Protein AF-0000000068583704 (afdb_homodimer)

Nearest PDB structures (foldseek):
  7wkw-assembly1_B  TM=8.167E-01  e=9.355E-34  Arabidopsis thaliana
  7y9u-assembly1_A  TM=8.186E-01  e=2.373E-31  Arabidopsis thaliana
  7y9t-assembly1_B  TM=8.232E-01  e=1.585E-30  Arabidopsis thaliana
  7qpa-assembly1_A  TM=9.418E-01  e=9.804E-25  Arabidopsis thaliana
  3zuy-assembly1_A  TM=5.782E-01  e=3.935E-02  Neisseria meningitidis

Sequence (718 aa):
MISWKDLYSVLTAVVPLYVAMILAYGSVRWWKIFSPDQCSGINRFVAIFAVPLLSFHFISSNNPYEMNFRFIAADTLQKVMMLFALAIWTNFTANGSLEWMITIFSLSTLPNTLVMGIPLLIAMYGDYSGQLMVQVVVLQCIIWYTLLLFLFEYRGAKLLIMEQFPETAASIVSFKVDSDVVSLDGRDFLETDAESVMTRLILIMVWRKLIRNPNTYSSLIGVIWSLVAFRWHVHMPKIIEKSISILSDAGLGMAMFSLGLFMALQPKIIACGNSVATFAMAVRFLTGPAVMAAASIAVGLRGTLLRVAIVQAALPQGIVPFVFAKEYNVHPAILSTAVIFGMLIALPITLVYYILLGLMISWKDLYSVLTAVVPLYVAMILAYGSVRWWKIFSPDQCSGINRFVAIFAVPLLSFHFISSNNPYEMNFRFIAADTLQKVMMLFALAIWTNFTANGSLEWMITIFSLSTLPNTLVMGIPLLIAMYGDYSGQLMVQVVVLQCIIWYTLLLFLFEYRGAKLLIMEQFPETAASIVSFKVDSDVVSLDGRDFLETDAESVMTRLILIMVWRKLIRNPNTYSSLIG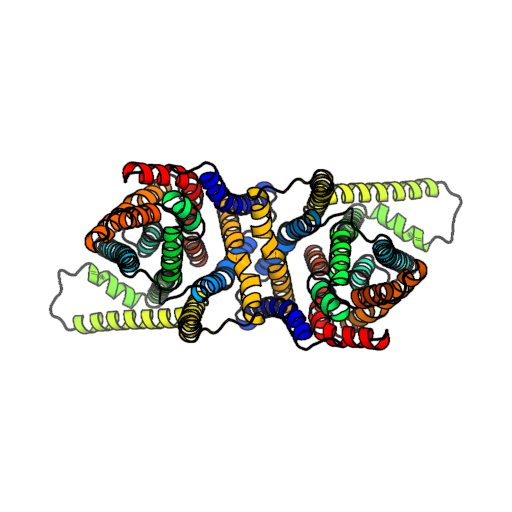VIWSLVAFRWHVHMPKIIEKSISILSDAGLGMAMFSLGLFMALQPKIIACGNSVATFAMAVRFLTGPAVMAAASIAVGLRGTLLRVAIVQAALPQGIVPFVFAKEYNVHPAILSTAVIFGMLIALPITLVYYILLGL

Organism: Arachis hypogaea (NCBI:txid3818)

Secondary structure (DSSP, 8-state):
---HHHHHHHHHHHHHHHHHHHHHHHHHHTS----HHHHHHHHHHIIIIIHHHHHHHHHHTS-GGG--HHHHHHHHHHHHHHHHHHHHHHHHSTT--HHHHHHHHHHHH-B-IIIIIHHHHHHHH-HHHHHHHHHHHHHIIIIIHHHHHHHHHHHHHHHHHHHH-HHHHHHHHHHHHTTS---SSTHHHHHHHHHHHHHHHHHHHHHHHHHT-HHHHHHHHHHHHHHHHHHHTPPPPHHHHHHHHHHHTTHHHHHHHHHHHHHHHSSSSSTT-HHHHHHHHHIIIIIHHHHHHHHHHHHT--HHHHHHHHHHHTSPBPHHHHHHHHHHTSSHHHHHHHHHHHHHHHHHHHHHHHHHT--/---HHHHHHHHHHHHHHHHHHHHHHHHHHTS----HHHHHHHHHHIIIIIHHHHHHHHHHTS-GGG--HHHHHHHHHHHHHHHHHHHHHHHHSTT--HHHHHHHHHHHH-B-IIIIIHHHHHHHH-HHHHHHHHHHHHHIIIIIHHHHHHHHHHHHHHHHHHHH-HHHHHHHHHHHHTTS----STHHHHHHHHHHHHHHHHHHHHHHHHHT-HHHHHHHHHHHHHHHHHHHTPPPPHHHHHHHHHHHTTHHHHHHHHHHHHHHHSSSSSTT-HHHHHHHHHIIIIIHHHHHHHHHHHHT--HHHHHHHHHHHTSPBPHHHHHHHHHHTSSHHHHHHHHHHHHHHHHHHHHHHHHHT--

pLDDT: mean 87.22, std 14.22, range [32.28, 97.12]

Structure (mmCIF, N/CA/C/O backbone):
data_AF-0000000068583704-model_v1
#
loop_
_entity.id
_entity.type
_entity.pdbx_description
1 polymer 'Auxin efflux carrier component'
#
loop_
_atom_site.group_PDB
_atom_site.id
_atom_site.type_symbol
_atom_site.label_atom_id
_atom_site.label_alt_id
_atom_site.label_comp_id
_atom_site.label_asym_id
_atom_site.label_entity_id
_atom_site.label_seq_id
_atom_site.pdbx_PDB_ins_code
_atom_site.Cartn_x
_atom_site.Cartn_y
_atom_site.Cartn_z
_atom_site.occupancy
_atom_site.B_iso_or_equiv
_atom_site.auth_seq_id
_atom_site.auth_comp_id
_atom_site.auth_asym_id
_atom_site.auth_atom_id
_atom_site.pdbx_PDB_model_num
ATOM 1 N N . MET A 1 1 ? 17.922 30.766 -8.867 1 65.19 1 MET A N 1
ATOM 2 C CA . MET A 1 1 ? 16.953 30.5 -9.93 1 65.19 1 MET A CA 1
ATOM 3 C C . MET A 1 1 ? 16.641 29.016 -10.016 1 65.19 1 MET A C 1
ATOM 5 O O . MET A 1 1 ? 17.516 28.172 -9.828 1 65.19 1 MET A O 1
ATOM 9 N N . ILE A 1 2 ? 15.359 28.844 -9.984 1 79.25 2 ILE A N 1
ATOM 10 C CA . ILE A 1 2 ? 14.93 27.453 -10.109 1 79.25 2 ILE A CA 1
ATOM 11 C C . ILE A 1 2 ? 15.227 26.938 -11.516 1 79.25 2 ILE A C 1
ATOM 13 O O . ILE A 1 2 ? 14.766 27.516 -12.5 1 79.25 2 ILE A O 1
ATOM 17 N N . SER A 1 3 ? 16.141 25.984 -11.703 1 83.31 3 SER A N 1
ATOM 18 C CA . SER A 1 3 ? 16.516 25.406 -12.984 1 83.31 3 SER A CA 1
ATOM 19 C C . SER A 1 3 ? 15.461 24.422 -13.492 1 83.31 3 SER A C 1
ATOM 21 O O . SER A 1 3 ? 14.57 24.031 -12.75 1 83.31 3 SER A O 1
ATOM 23 N N . TRP A 1 4 ? 15.484 24.141 -14.75 1 86.44 4 TRP A N 1
ATOM 24 C CA . TRP A 1 4 ? 14.594 23.156 -15.352 1 86.44 4 TRP A CA 1
ATOM 25 C C . TRP A 1 4 ? 14.742 21.797 -14.68 1 86.44 4 TRP A C 1
ATOM 27 O O . TRP A 1 4 ? 13.766 21.062 -14.523 1 86.44 4 TRP A O 1
ATOM 37 N N . LYS A 1 5 ? 15.906 21.516 -14.305 1 85.62 5 LYS A N 1
ATOM 38 C CA . LYS A 1 5 ? 16.172 20.25 -13.602 1 85.62 5 LYS A CA 1
ATOM 39 C C . LYS A 1 5 ? 15.477 20.234 -12.242 1 85.62 5 LYS A C 1
ATOM 41 O O . LYS A 1 5 ? 14.969 19.188 -11.82 1 85.62 5 LYS A O 1
ATOM 46 N N . ASP A 1 6 ? 15.438 21.438 -11.664 1 83.31 6 ASP A N 1
ATOM 47 C CA . ASP A 1 6 ? 14.773 21.547 -10.367 1 83.31 6 ASP A CA 1
ATOM 48 C C . ASP A 1 6 ? 13.266 21.375 -10.508 1 83.31 6 ASP A C 1
ATOM 50 O O . ASP A 1 6 ? 12.641 20.672 -9.719 1 83.31 6 ASP A O 1
ATOM 54 N N . LEU A 1 7 ? 12.805 21.984 -11.555 1 83.44 7 LEU A N 1
ATOM 55 C CA . LEU A 1 7 ? 11.375 21.844 -11.812 1 83.44 7 LEU A CA 1
ATOM 56 C C . LEU A 1 7 ? 11.008 20.406 -12.117 1 83.44 7 LEU A C 1
ATOM 58 O O . LEU A 1 7 ? 9.969 19.922 -11.656 1 83.44 7 LEU A O 1
ATOM 62 N N . TYR A 1 8 ? 11.828 19.75 -12.828 1 88.06 8 TYR A N 1
ATOM 63 C CA . TYR A 1 8 ? 11.602 18.344 -13.156 1 88.06 8 TYR A CA 1
ATOM 64 C C . TYR A 1 8 ? 11.625 17.484 -11.898 1 88.06 8 TYR A C 1
ATOM 66 O O . TYR A 1 8 ? 10.836 16.547 -11.766 1 88.06 8 TYR A O 1
ATOM 74 N N . SER A 1 9 ? 12.406 17.812 -10.953 1 85.62 9 SER A N 1
ATOM 75 C CA . SER A 1 9 ? 12.484 17.062 -9.695 1 85.62 9 SER A CA 1
ATOM 76 C C . SER A 1 9 ? 11.211 17.219 -8.883 1 85.62 9 SER A C 1
ATOM 78 O O . SER A 1 9 ? 10.734 16.266 -8.266 1 85.62 9 SER A O 1
ATOM 80 N N . VAL A 1 10 ? 10.719 18.422 -8.945 1 85.38 10 VAL A N 1
ATOM 81 C CA . VAL A 1 10 ? 9.477 18.688 -8.219 1 85.38 10 VAL A CA 1
ATOM 82 C C . VAL A 1 10 ? 8.32 17.938 -8.883 1 85.38 10 VAL A C 1
ATOM 84 O O . VAL A 1 10 ? 7.504 17.328 -8.203 1 85.38 10 VAL A O 1
ATOM 87 N N . LEU A 1 11 ? 8.32 17.938 -10.133 1 88.56 11 LEU A N 1
ATOM 88 C CA . LEU A 1 11 ? 7.27 17.25 -10.867 1 88.56 11 LEU A CA 1
ATOM 89 C C . LEU A 1 11 ? 7.363 15.742 -10.656 1 88.56 11 LEU A C 1
ATOM 91 O O . LEU A 1 11 ? 6.336 15.055 -10.57 1 88.56 11 LEU A O 1
ATOM 95 N N . THR A 1 12 ? 8.539 15.242 -10.539 1 90 12 THR A N 1
ATOM 96 C CA . THR A 1 12 ? 8.773 13.82 -10.32 1 90 12 THR A CA 1
ATOM 97 C C . THR A 1 12 ? 8.242 13.391 -8.953 1 90 12 THR A C 1
ATOM 99 O O . THR A 1 12 ? 7.859 12.234 -8.773 1 90 12 THR A O 1
ATOM 102 N N . ALA A 1 13 ? 8.156 14.336 -8.102 1 85.88 13 ALA A N 1
ATOM 103 C CA . ALA A 1 13 ? 7.656 14.031 -6.762 1 85.88 13 ALA A CA 1
ATOM 104 C C . ALA A 1 13 ? 6.137 14.148 -6.699 1 85.88 13 ALA A C 1
ATOM 106 O O . ALA A 1 13 ? 5.48 13.391 -5.984 1 85.88 13 ALA A O 1
ATOM 107 N N . VAL A 1 14 ? 5.555 15 -7.453 1 87.81 14 VAL A N 1
ATOM 108 C CA . VAL A 1 14 ? 4.145 15.352 -7.324 1 87.81 14 VAL A CA 1
ATOM 109 C C . VAL A 1 14 ? 3.309 14.5 -8.273 1 87.81 14 VAL A C 1
ATOM 111 O O . VAL A 1 14 ? 2.234 14.016 -7.902 1 87.81 14 VAL A O 1
ATOM 114 N N . VAL A 1 15 ? 3.777 14.219 -9.414 1 91.38 15 VAL A N 1
ATOM 115 C CA . VAL A 1 15 ? 3.002 13.578 -10.469 1 91.38 15 VAL A CA 1
ATOM 116 C C . VAL A 1 15 ? 2.602 12.172 -10.031 1 91.38 15 VAL A C 1
ATOM 118 O O . VAL A 1 15 ? 1.445 11.766 -10.188 1 91.38 15 VAL A O 1
ATOM 121 N N . PRO A 1 16 ? 3.49 11.414 -9.438 1 92.56 16 PRO A N 1
ATOM 122 C CA . PRO A 1 16 ? 3.104 10.07 -8.984 1 92.56 16 PRO A CA 1
ATOM 123 C C . PRO A 1 16 ? 1.918 10.094 -8.023 1 92.56 16 PRO A C 1
ATOM 125 O O . PRO A 1 16 ? 1.076 9.188 -8.062 1 92.56 16 PRO A O 1
ATOM 128 N N . LEU A 1 17 ? 1.861 11.062 -7.219 1 91.94 17 LEU A N 1
ATOM 129 C CA . LEU A 1 17 ? 0.754 11.188 -6.277 1 91.94 17 LEU A CA 1
ATOM 130 C C . LEU A 1 17 ? -0.562 11.422 -7.012 1 91.94 17 LEU A C 1
ATOM 132 O O . LEU A 1 17 ? -1.584 10.82 -6.664 1 91.94 17 LEU A O 1
ATOM 136 N N . TYR A 1 18 ? -0.5 12.164 -8.039 1 92.25 18 TYR A N 1
ATOM 137 C CA . TYR A 1 18 ? -1.692 12.445 -8.828 1 92.25 18 TYR A CA 1
ATOM 138 C C . TYR A 1 18 ? -2.109 11.227 -9.641 1 92.25 18 TYR A C 1
ATOM 140 O O . TYR A 1 18 ? -3.301 11 -9.867 1 92.25 18 TYR A O 1
ATOM 148 N N . VAL A 1 19 ? -1.123 10.516 -10.078 1 93.94 19 VAL A N 1
ATOM 149 C CA . VAL A 1 19 ? -1.433 9.312 -10.836 1 93.94 19 VAL A CA 1
ATOM 150 C C . VAL A 1 19 ? -2.219 8.336 -9.961 1 93.94 19 VAL A C 1
ATOM 152 O O . VAL A 1 19 ? -3.24 7.793 -10.391 1 93.94 19 VAL A O 1
ATOM 155 N N . ALA A 1 20 ? -1.743 8.164 -8.766 1 94.31 20 ALA A N 1
ATOM 156 C CA . ALA A 1 20 ? -2.443 7.285 -7.832 1 94.31 20 ALA A CA 1
ATOM 157 C C . ALA A 1 20 ? -3.861 7.781 -7.57 1 94.31 20 ALA A C 1
ATOM 159 O O . ALA A 1 20 ? -4.809 6.996 -7.555 1 94.31 20 ALA A O 1
ATOM 160 N N . MET A 1 21 ? -3.996 9.047 -7.434 1 94.44 21 MET A N 1
ATOM 161 C CA . MET A 1 21 ? -5.293 9.656 -7.152 1 94.44 21 MET A CA 1
ATOM 162 C C . MET A 1 21 ? -6.242 9.484 -8.336 1 94.44 21 MET A C 1
ATOM 164 O O . MET A 1 21 ? -7.402 9.109 -8.164 1 94.44 21 MET A O 1
ATOM 168 N N . ILE A 1 22 ? -5.758 9.727 -9.531 1 94.44 22 ILE A N 1
ATOM 169 C CA . ILE A 1 22 ? -6.578 9.672 -10.734 1 94.44 22 ILE A CA 1
ATOM 170 C C . ILE A 1 22 ? -7.004 8.227 -10.992 1 94.44 22 ILE A C 1
ATOM 172 O O . ILE A 1 22 ? -8.148 7.969 -11.383 1 94.44 22 ILE A O 1
ATOM 176 N N . LEU A 1 23 ? -6.125 7.328 -10.812 1 94.38 23 LEU A N 1
ATOM 177 C CA . LEU A 1 23 ? -6.469 5.918 -10.961 1 94.38 23 LEU A CA 1
ATOM 178 C C . LEU A 1 23 ? -7.582 5.527 -10 1 94.38 23 LEU A C 1
ATOM 180 O O . LEU A 1 23 ? -8.516 4.809 -10.375 1 94.38 23 LEU A O 1
ATOM 184 N N . ALA A 1 24 ? -7.457 5.992 -8.805 1 95.94 24 ALA A N 1
ATOM 185 C CA . ALA A 1 24 ? -8.484 5.707 -7.809 1 95.94 24 ALA A CA 1
ATOM 186 C C . ALA A 1 24 ? -9.812 6.348 -8.195 1 95.94 24 ALA A C 1
ATOM 188 O O . ALA A 1 24 ? -10.867 5.707 -8.117 1 95.94 24 ALA A O 1
ATOM 189 N N . TYR A 1 25 ? -9.727 7.602 -8.594 1 94.62 25 TYR A N 1
ATOM 190 C CA . TYR A 1 25 ? -10.93 8.312 -9.016 1 94.62 25 TYR A CA 1
ATOM 191 C C . TYR A 1 25 ? -11.617 7.602 -10.172 1 94.62 25 TYR A C 1
ATOM 193 O O . TYR A 1 25 ? -12.828 7.391 -10.148 1 94.62 25 TYR A O 1
ATOM 201 N N . GLY A 1 26 ? -10.875 7.18 -11.141 1 94.06 26 GLY A N 1
ATOM 202 C CA . GLY A 1 26 ? -11.414 6.469 -12.289 1 94.06 26 GLY A CA 1
ATOM 203 C C . GLY A 1 26 ? -11.969 5.098 -11.93 1 94.06 26 GLY A C 1
ATOM 204 O O . GLY A 1 26 ? -12.938 4.641 -12.531 1 94.06 26 GLY A O 1
ATOM 205 N N . SER A 1 27 ? -11.414 4.457 -10.992 1 93.69 27 SER A N 1
ATOM 206 C CA . SER A 1 27 ? -11.836 3.119 -10.594 1 93.69 27 SER A CA 1
ATOM 207 C C . SER A 1 27 ? -13.266 3.129 -10.047 1 93.69 27 SER A C 1
ATOM 209 O O . SER A 1 27 ? -13.977 2.129 -10.148 1 93.69 27 SER A O 1
ATOM 211 N N . VAL A 1 28 ? -13.609 4.207 -9.469 1 93.12 28 VAL A N 1
ATOM 212 C CA . VAL A 1 28 ? -14.953 4.301 -8.898 1 93.12 28 VAL A CA 1
ATOM 213 C C . VAL A 1 28 ? -15.891 4.953 -9.906 1 93.12 28 VAL A C 1
ATOM 215 O O . VAL A 1 28 ? -16.984 4.438 -10.172 1 93.12 28 VAL A O 1
ATOM 218 N N . ARG A 1 29 ? -15.492 6.008 -10.531 1 91.94 29 ARG A N 1
ATOM 219 C CA . ARG A 1 29 ? -16.375 6.816 -11.367 1 91.94 29 ARG A CA 1
ATOM 220 C C . ARG A 1 29 ? -16.578 6.176 -12.734 1 91.94 29 ARG A C 1
ATOM 222 O O . ARG A 1 29 ? -17.688 6.164 -13.258 1 91.94 29 ARG A O 1
ATOM 229 N N . TRP A 1 30 ? -15.594 5.652 -13.266 1 90.44 30 TRP A N 1
ATOM 230 C CA . TRP A 1 30 ? -15.664 5.18 -14.641 1 90.44 30 TRP A CA 1
ATOM 231 C C . TRP A 1 30 ? -15.797 3.66 -14.695 1 90.44 30 TRP A C 1
ATOM 233 O O . TRP A 1 30 ? -16.578 3.127 -15.492 1 90.44 30 TRP A O 1
ATOM 243 N N . TRP A 1 31 ? -15.125 2.916 -13.852 1 90.06 31 TRP A N 1
ATOM 244 C CA . TRP A 1 31 ? -15.078 1.464 -13.977 1 90.06 31 TRP A CA 1
ATOM 245 C C . TRP A 1 31 ? -15.906 0.789 -12.891 1 90.06 31 TRP A C 1
ATOM 247 O O . TRP A 1 31 ? -16.156 -0.416 -12.953 1 90.06 31 TRP A O 1
ATOM 257 N N . LYS A 1 32 ? -16.281 1.476 -11.859 1 90.38 32 LYS A N 1
ATOM 258 C CA . LYS A 1 32 ? -17.125 0.992 -10.781 1 90.38 32 LYS A CA 1
ATOM 259 C C . LYS A 1 32 ? -16.562 -0.274 -10.148 1 90.38 32 LYS A C 1
ATOM 261 O O . LYS A 1 32 ? -17.266 -1.262 -9.969 1 90.38 32 LYS A O 1
ATOM 266 N N . ILE A 1 33 ? -15.391 -0.215 -9.859 1 91 33 ILE A N 1
ATOM 267 C CA . ILE A 1 33 ? -14.648 -1.354 -9.336 1 91 33 ILE A CA 1
ATOM 268 C C . ILE A 1 33 ? -14.914 -1.496 -7.836 1 91 33 ILE A C 1
ATOM 270 O O . ILE A 1 33 ? -15.109 -2.607 -7.336 1 91 33 ILE A O 1
ATOM 274 N N . PHE A 1 34 ? -14.969 -0.32 -7.141 1 94.06 34 PHE A N 1
ATOM 275 C CA . PHE A 1 34 ? -15.07 -0.353 -5.684 1 94.06 34 PHE A CA 1
ATOM 276 C C . PHE A 1 34 ? -16.453 0.114 -5.23 1 94.06 34 PHE A C 1
ATOM 278 O O . PHE A 1 34 ? -17.016 1.053 -5.797 1 94.06 34 PHE A O 1
ATOM 285 N N . SER A 1 35 ? -16.953 -0.534 -4.203 1 93.44 35 SER A N 1
ATOM 286 C CA . SER A 1 35 ? -18.125 -0.052 -3.484 1 93.44 35 SER A CA 1
ATOM 287 C C . SER A 1 35 ? -17.75 0.96 -2.41 1 93.44 35 SER A C 1
ATOM 289 O O . SER A 1 35 ? -16.578 1.043 -2.018 1 93.44 35 SER A O 1
ATOM 291 N N . PRO A 1 36 ? -18.688 1.75 -1.973 1 92.5 36 PRO A N 1
ATOM 292 C CA . PRO A 1 36 ? -18.375 2.744 -0.938 1 92.5 36 PRO A CA 1
ATOM 293 C C . PRO A 1 36 ? -17.812 2.117 0.331 1 92.5 36 PRO A C 1
ATOM 295 O O . PRO A 1 36 ? -16.891 2.678 0.94 1 92.5 36 PRO A O 1
ATOM 298 N N . ASP A 1 37 ? -18.297 1.042 0.677 1 93.75 37 ASP A N 1
ATOM 299 C CA . ASP A 1 37 ? -17.781 0.373 1.869 1 93.75 37 ASP A CA 1
ATOM 300 C C . ASP A 1 37 ? -16.344 -0.1 1.658 1 93.75 37 ASP A C 1
ATOM 302 O O . ASP A 1 37 ? -15.523 -0.026 2.572 1 93.75 37 ASP A O 1
ATOM 306 N N . GLN A 1 38 ? -16.109 -0.545 0.524 1 93.81 38 GLN A N 1
ATOM 307 C CA . GLN A 1 38 ? -14.758 -0.98 0.196 1 93.81 38 GLN A CA 1
ATOM 308 C C . GLN A 1 38 ? -13.789 0.196 0.201 1 93.81 38 GLN A C 1
ATOM 310 O O . GLN A 1 38 ? -12.633 0.053 0.611 1 93.81 38 GLN A O 1
ATOM 315 N N . CYS A 1 39 ? -14.266 1.353 -0.216 1 94.44 39 CYS A N 1
ATOM 316 C CA . CYS A 1 39 ? -13.445 2.562 -0.183 1 94.44 39 CYS A CA 1
ATOM 317 C C . CYS A 1 39 ? -13.102 2.945 1.25 1 94.44 39 CYS A C 1
ATOM 319 O O . CYS A 1 39 ? -11.977 3.359 1.529 1 94.44 39 CYS A O 1
ATOM 321 N N . SER A 1 40 ? -14 2.744 2.115 1 93.81 40 SER A N 1
ATOM 322 C CA . SER A 1 40 ? -13.781 3.057 3.523 1 93.81 40 SER A CA 1
ATOM 323 C C . SER A 1 40 ? -12.742 2.117 4.141 1 93.81 40 SER A C 1
ATOM 325 O O . SER A 1 40 ? -12.008 2.508 5.043 1 93.81 40 SER A O 1
ATOM 327 N N . GLY A 1 41 ? -12.75 0.887 3.637 1 94.25 41 GLY A N 1
ATOM 328 C CA . GLY A 1 41 ? -11.75 -0.057 4.109 1 94.25 41 GLY A CA 1
ATOM 329 C C . GLY A 1 41 ? -10.336 0.354 3.768 1 94.25 41 GLY A C 1
ATOM 330 O O . GLY A 1 41 ? -9.43 0.215 4.59 1 94.25 41 GLY A O 1
ATOM 331 N N . ILE A 1 42 ? -10.203 0.868 2.627 1 95.12 42 ILE A N 1
ATOM 332 C CA . ILE A 1 42 ? -8.883 1.318 2.18 1 95.12 42 ILE A CA 1
ATOM 333 C C . ILE A 1 42 ? -8.43 2.504 3.025 1 95.12 42 ILE A C 1
ATOM 335 O O . ILE A 1 42 ? -7.281 2.557 3.463 1 95.12 42 ILE A O 1
ATOM 339 N N . ASN A 1 43 ? -9.32 3.398 3.301 1 94.69 43 ASN A N 1
ATOM 340 C CA . ASN A 1 43 ? -8.992 4.539 4.148 1 94.69 43 ASN A CA 1
ATOM 341 C C . ASN A 1 43 ? -8.617 4.098 5.562 1 94.69 43 ASN A C 1
ATOM 343 O O . ASN A 1 43 ? -7.703 4.652 6.168 1 94.69 43 ASN A O 1
ATOM 347 N N . ARG A 1 44 ? -9.336 3.203 6 1 94.69 44 ARG A N 1
ATOM 348 C CA . ARG A 1 44 ? -9.086 2.703 7.348 1 94.69 44 ARG A CA 1
ATOM 349 C C . ARG A 1 44 ? -7.707 2.053 7.441 1 94.69 44 ARG A C 1
ATOM 351 O O . ARG A 1 44 ? -6.996 2.227 8.438 1 94.69 44 ARG A O 1
ATOM 358 N N . PHE A 1 45 ? -7.363 1.319 6.48 1 95.62 45 PHE A N 1
ATOM 359 C CA . PHE A 1 45 ? -6.023 0.75 6.426 1 95.62 45 PHE A CA 1
ATOM 360 C C . PHE A 1 45 ? -4.965 1.846 6.492 1 95.62 45 PHE A C 1
ATOM 362 O O . PHE A 1 45 ? -3.98 1.721 7.223 1 95.62 45 PHE A O 1
ATOM 369 N N . VAL A 1 46 ? -5.172 2.893 5.75 1 95.69 46 VAL A N 1
ATOM 370 C CA . VAL A 1 46 ? -4.207 3.986 5.691 1 95.69 46 VAL A CA 1
ATOM 371 C C . VAL A 1 46 ? -4.117 4.668 7.055 1 95.69 46 VAL A C 1
ATOM 373 O O . VAL A 1 46 ? -3.023 4.891 7.578 1 95.69 46 VAL A O 1
ATOM 376 N N . ALA A 1 47 ? -5.203 4.902 7.66 1 93.62 47 ALA A N 1
ATOM 377 C CA . ALA A 1 47 ? -5.281 5.68 8.898 1 93.62 47 ALA A CA 1
ATOM 378 C C . ALA A 1 47 ? -4.699 4.902 10.07 1 93.62 47 ALA A C 1
ATOM 380 O O . ALA A 1 47 ? -4.02 5.473 10.93 1 93.62 47 ALA A O 1
ATOM 381 N N . ILE A 1 48 ? -4.906 3.609 10.062 1 93.56 48 ILE A N 1
ATOM 382 C CA . ILE A 1 48 ? -4.625 2.838 11.273 1 93.56 48 ILE A CA 1
ATOM 383 C C . ILE A 1 48 ? -3.277 2.133 11.125 1 93.56 48 ILE A C 1
ATOM 385 O O . ILE A 1 48 ? -2.584 1.897 12.117 1 93.56 48 ILE A O 1
ATOM 389 N N . PHE A 1 49 ? -2.854 1.854 9.883 1 94.56 49 PHE A N 1
ATOM 390 C CA . PHE A 1 49 ? -1.641 1.059 9.742 1 94.56 49 PHE A CA 1
ATOM 391 C C . PHE A 1 49 ? -0.575 1.829 8.969 1 94.56 49 PHE A C 1
ATOM 393 O O . PHE A 1 49 ? 0.538 2.021 9.469 1 94.56 49 PHE A O 1
ATOM 400 N N . ALA A 1 50 ? -0.914 2.344 7.859 1 94.06 50 ALA A N 1
ATOM 401 C CA . ALA A 1 50 ? 0.087 2.93 6.973 1 94.06 50 ALA A CA 1
ATOM 402 C C . ALA A 1 50 ? 0.642 4.23 7.551 1 94.06 50 ALA A C 1
ATOM 404 O O . ALA A 1 50 ? 1.858 4.43 7.586 1 94.06 50 ALA A O 1
ATOM 405 N N . VAL A 1 51 ? -0.228 5.082 8.039 1 92.56 51 VAL A N 1
ATOM 406 C CA . VAL A 1 51 ? 0.18 6.402 8.508 1 92.56 51 VAL A CA 1
ATOM 407 C C . VAL A 1 51 ? 1.052 6.266 9.75 1 92.56 51 VAL A C 1
ATOM 409 O O . VAL A 1 51 ? 2.137 6.844 9.82 1 92.56 51 VAL A O 1
ATOM 412 N N . PRO A 1 52 ? 0.671 5.488 10.703 1 94.56 52 PRO A N 1
ATOM 413 C CA . PRO A 1 52 ? 1.521 5.328 11.891 1 94.56 52 PRO A CA 1
ATOM 414 C C . PRO A 1 52 ? 2.891 4.742 11.555 1 94.56 52 PRO A C 1
ATOM 416 O O . PRO A 1 52 ? 3.902 5.168 12.117 1 94.56 52 PRO A O 1
ATOM 419 N N . LEU A 1 53 ? 2.912 3.793 10.695 1 94.75 53 LEU A N 1
ATOM 420 C CA . LEU A 1 53 ? 4.184 3.18 10.336 1 94.75 53 LEU A CA 1
ATOM 421 C C . LEU A 1 53 ? 5.051 4.152 9.539 1 94.75 53 LEU A C 1
ATOM 423 O O . LEU A 1 53 ? 6.277 4.16 9.68 1 94.75 53 LEU A O 1
ATOM 427 N N . LEU A 1 54 ? 4.402 4.891 8.758 1 90.94 54 LEU A N 1
ATOM 428 C CA . LEU A 1 54 ? 5.109 5.934 8.023 1 90.94 54 LEU A CA 1
ATOM 429 C C . LEU A 1 54 ? 5.707 6.961 8.977 1 90.94 54 LEU A C 1
ATOM 431 O O . LEU A 1 54 ? 6.867 7.348 8.836 1 90.94 54 LEU A O 1
ATOM 435 N N . SER A 1 55 ? 4.922 7.371 9.914 1 92.12 55 SER A N 1
ATOM 436 C CA . SER A 1 55 ? 5.398 8.312 10.914 1 92.12 55 SER A CA 1
ATOM 437 C C . SER A 1 55 ? 6.578 7.742 11.695 1 92.12 55 SER A C 1
ATOM 439 O O . SER A 1 55 ? 7.574 8.438 11.922 1 92.12 55 SER A O 1
ATOM 441 N N . PHE A 1 56 ? 6.465 6.527 12.062 1 94.31 56 PHE A N 1
ATOM 442 C CA . PHE A 1 56 ? 7.559 5.879 12.773 1 94.31 56 PHE A CA 1
ATOM 443 C C . PHE A 1 56 ? 8.828 5.875 11.93 1 94.31 56 PHE A C 1
ATOM 445 O O . PHE A 1 56 ? 9.914 6.172 12.43 1 94.31 56 PHE A O 1
ATOM 452 N N . HIS A 1 57 ? 8.625 5.543 10.711 1 91.19 57 HIS A N 1
ATOM 453 C CA . HIS A 1 57 ? 9.766 5.465 9.805 1 91.19 57 HIS A CA 1
ATOM 454 C C . HIS A 1 57 ? 10.477 6.809 9.695 1 91.19 57 HIS A C 1
ATOM 456 O O . HIS A 1 57 ? 11.703 6.875 9.781 1 91.19 57 HIS A O 1
ATOM 462 N N . PHE A 1 58 ? 9.812 7.875 9.625 1 86.88 58 PHE A N 1
ATOM 463 C CA . PHE A 1 58 ? 10.398 9.195 9.453 1 86.88 58 PHE A CA 1
ATOM 464 C C . PHE A 1 58 ? 11.023 9.68 10.758 1 86.88 58 PHE A C 1
ATOM 466 O O . PHE A 1 58 ? 12.117 10.25 10.758 1 86.88 58 PHE A O 1
ATOM 473 N N . ILE A 1 59 ? 10.375 9.398 11.82 1 90.94 59 ILE A N 1
ATOM 474 C CA . ILE A 1 59 ? 10.859 9.844 13.125 1 90.94 59 ILE A CA 1
ATOM 475 C C . ILE A 1 59 ? 12.133 9.078 13.477 1 90.94 59 ILE A C 1
ATOM 477 O O . ILE A 1 59 ? 13.117 9.664 13.922 1 90.94 59 ILE A O 1
ATOM 481 N N . SER A 1 60 ? 12.109 7.797 13.188 1 91.62 60 SER A N 1
ATOM 482 C CA . SER A 1 60 ? 13.219 6.938 13.586 1 91.62 60 SER A CA 1
ATOM 483 C C . SER A 1 60 ? 14.445 7.18 12.719 1 91.62 60 SER A C 1
ATOM 485 O O . SER A 1 60 ? 15.57 6.863 13.125 1 91.62 60 SER A O 1
ATOM 487 N N . SER A 1 61 ? 14.289 7.781 11.586 1 88 61 SER A N 1
ATOM 488 C CA . SER A 1 61 ? 15.398 7.961 10.656 1 88 61 SER A CA 1
ATOM 489 C C . SER A 1 61 ? 15.992 9.359 10.766 1 88 61 SER A C 1
ATOM 491 O O . SER A 1 61 ? 16.906 9.711 10.031 1 88 61 SER A O 1
ATOM 493 N N . ASN A 1 62 ? 15.484 10.172 11.625 1 88.06 62 ASN A N 1
ATOM 494 C CA . ASN A 1 62 ? 15.969 11.539 11.766 1 88.06 62 ASN A CA 1
ATOM 495 C C . ASN A 1 62 ? 16.688 11.75 13.094 1 88.06 62 ASN A C 1
ATOM 497 O O . ASN A 1 62 ? 16.266 11.227 14.125 1 88.06 62 ASN A O 1
ATOM 501 N N . ASN A 1 63 ? 17.766 12.523 13.062 1 89.75 63 ASN A N 1
ATOM 502 C CA . ASN A 1 63 ? 18.562 12.828 14.258 1 89.75 63 ASN A CA 1
ATOM 503 C C . ASN A 1 63 ? 17.953 13.992 15.039 1 89.75 63 ASN A C 1
ATOM 505 O O . ASN A 1 63 ? 18.031 15.148 14.602 1 89.75 63 ASN A O 1
ATOM 509 N N . PRO A 1 64 ? 17.5 13.68 16.234 1 87.19 64 PRO A N 1
ATOM 510 C CA . PRO A 1 64 ? 16.875 14.75 17.031 1 87.19 64 PRO A CA 1
ATOM 511 C C . PRO A 1 64 ? 17.906 15.734 17.594 1 87.19 64 PRO A C 1
ATOM 513 O O . PRO A 1 64 ? 17.547 16.859 17.969 1 87.19 64 PRO A O 1
ATOM 516 N N . TYR A 1 65 ? 19.094 15.383 17.609 1 88.81 65 TYR A N 1
ATOM 517 C CA . TYR A 1 65 ? 20.141 16.203 18.219 1 88.81 65 TYR A CA 1
ATOM 518 C C . TYR A 1 65 ? 20.672 17.234 17.219 1 88.81 65 TYR A C 1
ATOM 520 O O . TYR A 1 65 ? 21.406 18.141 17.594 1 88.81 65 TYR A O 1
ATOM 528 N N . GLU A 1 66 ? 20.375 17.188 15.992 1 86.19 66 GLU A N 1
ATOM 529 C CA . GLU A 1 66 ? 20.844 18.125 14.969 1 86.19 66 GLU A CA 1
ATOM 530 C C . GLU A 1 66 ? 19.719 19.016 14.477 1 86.19 66 GLU A C 1
ATOM 532 O O . GLU A 1 66 ? 19.766 19.531 13.359 1 86.19 66 GLU A O 1
ATOM 537 N N . MET A 1 67 ? 18.828 19.312 15.352 1 87.62 67 MET A N 1
ATOM 538 C CA . MET A 1 67 ? 17.672 20.109 14.961 1 87.62 67 MET A CA 1
ATOM 539 C C . MET A 1 67 ? 17.953 21.594 15.125 1 87.62 67 MET A C 1
ATOM 541 O O . MET A 1 67 ? 18.688 22 16.031 1 87.62 67 MET A O 1
ATOM 545 N N . ASN A 1 68 ? 17.469 22.375 14.133 1 91.44 68 ASN A N 1
ATOM 546 C CA . ASN A 1 68 ? 17.531 23.828 14.234 1 91.44 68 ASN A CA 1
ATOM 547 C C . ASN A 1 68 ? 16.453 24.375 15.164 1 91.44 68 ASN A C 1
ATOM 549 O O . ASN A 1 68 ? 15.305 24.547 14.75 1 91.44 68 ASN A O 1
ATOM 553 N N . PHE A 1 69 ? 16.781 24.781 16.297 1 90.88 69 PHE A N 1
ATOM 554 C CA . PHE A 1 69 ? 15.828 25.141 17.359 1 90.88 69 PHE A CA 1
ATOM 555 C C . PHE A 1 69 ? 15.094 26.422 17.016 1 90.88 69 PHE A C 1
ATOM 557 O O . PHE A 1 69 ? 13.914 26.578 17.359 1 90.88 69 PHE A O 1
ATOM 564 N N . ARG A 1 70 ? 15.781 27.281 16.328 1 92.38 70 ARG A N 1
ATOM 565 C CA . ARG A 1 70 ? 15.133 28.547 15.977 1 92.38 70 ARG A CA 1
ATOM 566 C C . ARG A 1 70 ? 14.023 28.312 14.945 1 92.38 70 ARG A C 1
ATOM 568 O O . ARG A 1 70 ? 12.945 28.891 15.055 1 92.38 70 ARG A O 1
ATOM 575 N N . PHE A 1 71 ? 14.352 27.5 14.055 1 93.88 71 PHE A N 1
ATOM 576 C CA . PHE A 1 71 ? 13.367 27.188 13.023 1 93.88 71 PHE A CA 1
ATOM 577 C C . PHE A 1 71 ? 12.18 26.438 13.617 1 93.88 71 PHE A C 1
ATOM 579 O O . PHE A 1 71 ? 11.031 26.719 13.281 1 93.88 71 PHE A O 1
ATOM 586 N N . ILE A 1 72 ? 12.461 25.531 14.477 1 93.5 72 ILE A N 1
ATOM 587 C CA . ILE A 1 72 ? 11.422 24.734 15.117 1 93.5 72 ILE A CA 1
ATOM 588 C C . ILE A 1 72 ? 10.578 25.625 16.031 1 93.5 72 ILE A C 1
ATOM 590 O O . ILE A 1 72 ? 9.359 25.453 16.125 1 93.5 72 ILE A O 1
ATOM 594 N N . ALA A 1 73 ? 11.219 26.516 16.672 1 95.19 73 ALA A N 1
ATOM 595 C CA . ALA A 1 73 ? 10.508 27.453 17.547 1 95.19 73 ALA A CA 1
ATOM 596 C C . ALA A 1 73 ? 9.531 28.312 16.75 1 95.19 73 ALA A C 1
ATOM 598 O O . ALA A 1 73 ? 8.422 28.609 17.203 1 95.19 73 ALA A O 1
ATOM 599 N N . ALA A 1 74 ? 9.992 28.719 15.602 1 95.56 74 ALA A N 1
ATOM 600 C CA . ALA A 1 74 ? 9.125 29.516 14.742 1 95.56 74 ALA A CA 1
ATOM 601 C C . ALA A 1 74 ? 7.914 28.719 14.281 1 95.56 74 ALA A C 1
ATOM 603 O O . ALA A 1 74 ? 6.785 29.203 14.297 1 95.56 74 ALA A O 1
ATOM 604 N N . ASP A 1 75 ? 8.172 27.5 13.852 1 95.12 75 ASP A N 1
ATOM 605 C CA . ASP A 1 75 ? 7.09 26.625 13.414 1 95.12 75 ASP A CA 1
ATOM 606 C C . ASP A 1 75 ? 6.105 26.359 14.547 1 95.12 75 ASP A C 1
ATOM 608 O O . ASP A 1 75 ? 4.891 26.391 14.344 1 95.12 75 ASP A O 1
ATOM 612 N N . THR A 1 76 ? 6.574 26.125 15.742 1 96.06 76 THR A N 1
ATOM 613 C CA . THR A 1 76 ? 5.746 25.875 16.922 1 96.06 76 THR A CA 1
ATOM 614 C C . THR A 1 76 ? 4.934 27.109 17.297 1 96.06 76 THR A C 1
ATOM 616 O O . THR A 1 76 ? 3.752 27 17.625 1 96.06 76 THR A O 1
ATOM 619 N N . LEU A 1 77 ? 5.629 28.203 17.219 1 96.38 77 LEU A N 1
ATOM 620 C CA . LEU A 1 77 ? 4.945 29.438 17.562 1 96.38 77 LEU A CA 1
ATOM 621 C C . LEU A 1 77 ? 3.801 29.719 16.594 1 96.38 77 LEU A C 1
ATOM 623 O O . LEU A 1 77 ? 2.746 30.219 16.984 1 96.38 77 LEU A O 1
ATOM 627 N N . GLN A 1 78 ? 4.027 29.5 15.344 1 96.88 78 GLN A N 1
ATOM 628 C CA . GLN A 1 78 ? 2.965 29.672 14.359 1 96.88 78 GLN A CA 1
ATOM 629 C C . GLN A 1 78 ? 1.733 28.859 14.727 1 96.88 78 GLN A C 1
ATOM 631 O O . GLN A 1 78 ? 0.605 29.344 14.641 1 96.88 78 GLN A O 1
ATOM 636 N N . LYS A 1 79 ? 1.938 27.578 15.055 1 96.75 79 LYS A N 1
ATOM 637 C CA . LYS A 1 79 ? 0.844 26.672 15.391 1 96.75 79 LYS A CA 1
ATOM 638 C C . LYS A 1 79 ? 0.14 27.094 16.672 1 96.75 79 LYS A C 1
ATOM 640 O O . LYS A 1 79 ? -1.089 27.047 16.766 1 96.75 79 LYS A O 1
ATOM 645 N N . VAL A 1 80 ? 0.897 27.547 17.625 1 96.31 80 VAL A N 1
ATOM 646 C CA . VAL A 1 80 ? 0.331 27.984 18.891 1 96.31 80 VAL A CA 1
ATOM 647 C C . VAL A 1 80 ? -0.497 29.25 18.688 1 96.31 80 VAL A C 1
ATOM 649 O O . VAL A 1 80 ? -1.59 29.391 19.234 1 96.31 80 VAL A O 1
ATOM 652 N N . MET A 1 81 ? 0.018 30.125 17.938 1 96.88 81 MET A N 1
ATOM 653 C CA . MET A 1 81 ? -0.704 31.344 17.625 1 96.88 81 MET A CA 1
ATOM 654 C C . MET A 1 81 ? -2.029 31.047 16.938 1 96.88 81 MET A C 1
ATOM 656 O O . MET A 1 81 ? -3.061 31.625 17.281 1 96.88 81 MET A O 1
ATOM 660 N N . MET A 1 82 ? -1.975 30.156 15.984 1 96.38 82 MET A N 1
ATOM 661 C CA . MET A 1 82 ? -3.189 29.781 15.266 1 96.38 82 MET A CA 1
ATOM 662 C C . MET A 1 82 ? -4.188 29.094 16.188 1 96.38 82 MET A C 1
ATOM 664 O O . MET A 1 82 ? -5.391 29.359 16.109 1 96.38 82 MET A O 1
ATOM 668 N N . LEU A 1 83 ? -3.701 28.219 17.016 1 95.44 83 LEU A N 1
ATOM 669 C CA . LEU A 1 83 ? -4.566 27.531 17.953 1 95.44 83 LEU A CA 1
ATOM 670 C C . LEU A 1 83 ? -5.238 28.516 18.906 1 95.44 83 LEU A C 1
ATOM 672 O O . LEU A 1 83 ? -6.426 28.375 19.203 1 95.44 83 LEU A O 1
ATOM 676 N N . PHE A 1 84 ? -4.484 29.438 19.375 1 95.12 84 PHE A N 1
ATOM 677 C CA . PHE A 1 84 ? -5.012 30.453 20.297 1 95.12 84 PHE A CA 1
ATOM 678 C C . PHE A 1 84 ? -6.059 31.312 19.594 1 95.12 84 PHE A C 1
ATOM 680 O O . PHE A 1 84 ? -7.121 31.578 20.172 1 95.12 84 PHE A O 1
ATOM 687 N N . ALA A 1 85 ? -5.738 31.766 18.453 1 94.88 85 ALA A N 1
ATOM 688 C CA . ALA A 1 85 ? -6.676 32.594 17.688 1 94.88 85 ALA A CA 1
ATOM 689 C C . ALA A 1 85 ? -7.973 31.828 17.422 1 94.88 85 ALA A C 1
ATOM 691 O O . ALA A 1 85 ? -9.062 32.406 17.531 1 94.88 85 ALA A O 1
ATOM 692 N N . LEU A 1 86 ? -7.887 30.594 17.062 1 94.44 86 LEU A N 1
ATOM 693 C CA . LEU A 1 86 ? -9.062 29.781 16.75 1 94.44 86 LEU A CA 1
ATOM 694 C C . LEU A 1 86 ? -9.852 29.469 18.016 1 94.44 86 LEU A C 1
ATOM 696 O O . LEU A 1 86 ? -11.078 29.391 17.984 1 94.44 86 LEU A O 1
ATOM 700 N N . ALA A 1 87 ? -9.156 29.266 19.094 1 91.62 87 ALA A N 1
ATOM 701 C CA . ALA A 1 87 ? -9.836 29.047 20.375 1 91.62 87 ALA A CA 1
ATOM 702 C C . ALA A 1 87 ? -10.672 30.25 20.766 1 91.62 87 ALA A C 1
ATOM 704 O O . ALA A 1 87 ? -11.797 30.109 21.25 1 91.62 87 ALA A O 1
ATOM 705 N N . ILE A 1 88 ? -10.078 31.391 20.562 1 92.12 88 ILE A N 1
ATOM 706 C CA . ILE A 1 88 ? -10.797 32.625 20.859 1 92.12 88 ILE A CA 1
ATOM 707 C C . ILE A 1 88 ? -12.008 32.75 19.938 1 92.12 88 ILE A C 1
ATOM 709 O O . ILE A 1 88 ? -13.102 33.094 20.375 1 92.12 88 ILE A O 1
ATOM 713 N N . TRP A 1 89 ? -11.797 32.406 18.734 1 90.56 89 TRP A N 1
ATOM 714 C CA . TRP A 1 89 ? -12.867 32.5 17.75 1 90.56 89 TRP A CA 1
ATOM 715 C C . TRP A 1 89 ? -14 31.531 18.078 1 90.56 89 TRP A C 1
ATOM 717 O O . TRP A 1 89 ? -15.18 31.891 18 1 90.56 89 TRP A O 1
ATOM 727 N N . THR A 1 90 ? -13.695 30.344 18.438 1 88.44 90 THR A N 1
ATOM 728 C CA . THR A 1 90 ? -14.695 29.312 18.734 1 88.44 90 THR A CA 1
ATOM 729 C C . THR A 1 90 ? -15.477 29.672 20 1 88.44 90 THR A C 1
ATOM 731 O O . THR A 1 90 ? -16.672 29.359 20.094 1 88.44 90 THR A O 1
ATOM 734 N N . ASN A 1 91 ? -14.844 30.328 20.922 1 85.56 91 ASN A N 1
ATOM 735 C CA . ASN A 1 91 ? -15.484 30.625 22.203 1 85.56 91 ASN A CA 1
ATOM 736 C C . ASN A 1 91 ? -16.266 31.938 22.156 1 85.56 91 ASN A C 1
ATOM 738 O O . ASN A 1 91 ? -17.203 32.125 22.938 1 85.56 91 ASN A O 1
ATOM 742 N N . PHE A 1 92 ? -15.906 32.781 21.281 1 87.25 92 PHE A N 1
ATOM 743 C CA . PHE A 1 92 ? -16.5 34.094 21.344 1 87.25 92 PHE A CA 1
ATOM 744 C C . PHE A 1 92 ? -17.469 34.312 20.188 1 87.25 92 PHE A C 1
ATOM 746 O O . PHE A 1 92 ? -18.188 35.312 20.141 1 87.25 92 PHE A O 1
ATOM 753 N N . THR A 1 93 ? -17.453 33.406 19.312 1 82.88 93 THR A N 1
ATOM 754 C CA . THR A 1 93 ? -18.375 33.562 18.203 1 82.88 93 THR A CA 1
ATOM 755 C C . THR A 1 93 ? -19.469 32.469 18.25 1 82.88 93 THR A C 1
ATOM 757 O O . THR A 1 93 ? -19.203 31.344 18.656 1 82.88 93 THR A O 1
ATOM 760 N N . ALA A 1 94 ? -20.641 32.875 17.922 1 77.75 94 ALA A N 1
ATOM 761 C CA . ALA A 1 94 ? -21.797 31.984 17.969 1 77.75 94 ALA A CA 1
ATOM 762 C C . ALA A 1 94 ? -21.672 30.859 16.922 1 77.75 94 ALA A C 1
ATOM 764 O O . ALA A 1 94 ? -22.234 29.781 17.109 1 77.75 94 ALA A O 1
ATOM 765 N N . ASN A 1 95 ? -20.891 31.062 15.938 1 75.75 95 ASN A N 1
ATOM 766 C CA . ASN A 1 95 ? -20.781 30.078 14.859 1 75.75 95 ASN A CA 1
ATOM 767 C C . ASN A 1 95 ? -19.547 29.203 15.023 1 75.75 95 ASN A C 1
ATOM 769 O O . ASN A 1 95 ? -19.25 28.375 14.164 1 75.75 95 ASN A O 1
ATOM 773 N N . GLY A 1 96 ? -18.969 29.375 16.109 1 78.88 96 GLY A N 1
ATOM 774 C CA . GLY A 1 96 ? -17.75 28.609 16.312 1 78.88 96 GLY A CA 1
ATOM 775 C C . GLY A 1 96 ? -18.016 27.172 16.734 1 78.88 96 GLY A C 1
ATOM 776 O O . GLY A 1 96 ? -18.875 26.922 17.562 1 78.88 96 GLY A O 1
ATOM 777 N N . SER A 1 97 ? -17.5 26.266 15.945 1 88.94 97 SER A N 1
ATOM 778 C CA . SER A 1 97 ? -17.594 24.844 16.25 1 88.94 97 SER A CA 1
ATOM 779 C C . SER A 1 97 ? -16.219 24.188 16.312 1 88.94 97 SER A C 1
ATOM 781 O O . SER A 1 97 ? -15.281 24.656 15.664 1 88.94 97 SER A O 1
ATOM 783 N N . LEU A 1 98 ? -16.125 23.281 17.203 1 90.56 98 LEU A N 1
ATOM 784 C CA . LEU A 1 98 ? -14.875 22.547 17.328 1 90.56 98 LEU A CA 1
ATOM 785 C C . LEU A 1 98 ? -14.469 21.906 16.016 1 90.56 98 LEU A C 1
ATOM 787 O O . LEU A 1 98 ? -13.281 21.812 15.695 1 90.56 98 LEU A O 1
ATOM 791 N N . GLU A 1 99 ? -15.422 21.562 15.219 1 93.94 99 GLU A N 1
ATOM 792 C CA . GLU A 1 99 ? -15.172 20.953 13.914 1 93.94 99 GLU A CA 1
ATOM 793 C C . GLU A 1 99 ? -14.484 21.938 12.977 1 93.94 99 GLU A C 1
ATOM 795 O O . GLU A 1 99 ? -13.516 21.578 12.297 1 93.94 99 GLU A O 1
ATOM 800 N N . TRP A 1 100 ? -14.961 23.125 13.07 1 93.44 100 TRP A N 1
ATOM 801 C CA . TRP A 1 100 ? -14.375 24.141 12.211 1 93.44 100 TRP A CA 1
ATOM 802 C C . TRP A 1 100 ? -13 24.547 12.719 1 93.44 100 TRP A C 1
ATOM 804 O O . TRP A 1 100 ? -12.102 24.859 11.922 1 93.44 100 TRP A O 1
ATOM 814 N N . MET A 1 101 ? -12.82 24.547 13.984 1 94.69 101 MET A N 1
ATOM 815 C CA . MET A 1 101 ? -11.516 24.844 14.562 1 94.69 101 MET A CA 1
ATOM 816 C C . MET A 1 101 ? -10.469 23.844 14.094 1 94.69 101 MET A C 1
ATOM 818 O O . MET A 1 101 ? -9.383 24.219 13.656 1 94.69 101 MET A O 1
ATOM 822 N N . ILE A 1 102 ? -10.82 22.578 14.133 1 96 102 ILE A N 1
ATOM 823 C CA . ILE A 1 102 ? -9.914 21.516 13.727 1 96 102 ILE A CA 1
ATOM 824 C C . ILE A 1 102 ? -9.586 21.656 12.242 1 96 102 ILE A C 1
ATOM 826 O O . ILE A 1 102 ? -8.422 21.547 11.844 1 96 102 ILE A O 1
ATOM 830 N N . THR A 1 103 ? -10.586 21.953 11.461 1 96.75 103 THR A N 1
ATOM 831 C CA . THR A 1 103 ? -10.438 22.031 10.008 1 96.75 103 THR A CA 1
ATOM 832 C C . THR A 1 103 ? -9.562 23.219 9.625 1 96.75 103 THR A C 1
ATOM 834 O O . THR A 1 103 ? -8.625 23.078 8.828 1 96.75 103 THR A O 1
ATOM 837 N N . ILE A 1 104 ? -9.82 24.359 10.227 1 95.81 104 ILE A N 1
ATOM 838 C CA . ILE A 1 104 ? -9.07 25.562 9.891 1 95.81 104 ILE A CA 1
ATOM 839 C C . ILE A 1 104 ? -7.641 25.453 10.406 1 95.81 104 ILE A C 1
ATOM 841 O O . ILE A 1 104 ? -6.699 25.9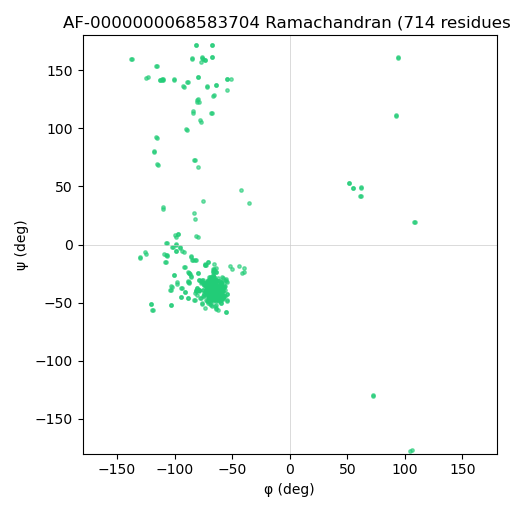06 9.766 1 95.81 104 ILE A O 1
ATOM 845 N N . PHE A 1 105 ? -7.488 24.859 11.523 1 97 105 PHE A N 1
ATOM 846 C CA . PHE A 1 105 ? -6.148 24.609 12.055 1 97 105 PHE A CA 1
ATOM 847 C C . PHE A 1 105 ? -5.344 23.734 11.094 1 97 105 PHE A C 1
ATOM 849 O O . PHE A 1 105 ? -4.188 24.047 10.797 1 97 105 PHE A O 1
ATOM 856 N N . SER A 1 106 ? -5.953 22.641 10.625 1 96.75 106 SER A N 1
ATOM 857 C CA . SER A 1 106 ? -5.301 21.75 9.672 1 96.75 106 SER A CA 1
ATOM 858 C C . SER A 1 106 ? -4.941 22.484 8.383 1 96.75 106 SER A C 1
ATOM 860 O O . SER A 1 106 ? -3.83 22.328 7.875 1 96.75 106 SER A O 1
ATOM 862 N N . LEU A 1 107 ? -5.824 23.312 7.938 1 96.88 107 LEU A N 1
ATOM 863 C CA . LEU A 1 107 ? -5.641 24.031 6.684 1 96.88 107 LEU A CA 1
ATOM 864 C C . LEU A 1 107 ? -4.516 25.062 6.805 1 96.88 107 LEU A C 1
ATOM 866 O O . LEU A 1 107 ? -3.723 25.234 5.879 1 96.88 107 LEU A O 1
ATOM 870 N N . SER A 1 108 ? -4.398 25.656 7.91 1 96.19 108 SER A N 1
ATOM 871 C CA . SER A 1 108 ? -3.52 26.812 8.047 1 96.19 108 SER A CA 1
ATOM 872 C C . SER A 1 108 ? -2.119 26.391 8.477 1 96.19 108 SER A C 1
ATOM 874 O O . SER A 1 108 ? -1.147 27.109 8.234 1 96.19 108 SER A O 1
ATOM 876 N N . THR A 1 109 ? -1.99 25.172 9.047 1 96 109 THR A N 1
ATOM 877 C CA . THR A 1 109 ? -0.716 24.969 9.727 1 96 109 THR A CA 1
ATOM 878 C C . THR A 1 109 ? -0.078 23.656 9.289 1 96 109 THR A C 1
ATOM 880 O O . THR A 1 109 ? 1.09 23.391 9.586 1 96 109 THR A O 1
ATOM 883 N N . LEU A 1 110 ? -0.77 22.812 8.602 1 95.69 110 LEU A N 1
ATOM 884 C CA . LEU A 1 110 ? -0.226 21.484 8.312 1 95.69 110 LEU A CA 1
ATOM 885 C C . LEU A 1 110 ? -0.062 21.281 6.809 1 95.69 110 LEU A C 1
ATOM 887 O O . LEU A 1 110 ? -0.845 20.562 6.184 1 95.69 110 LEU A O 1
ATOM 891 N N . PRO A 1 111 ? 0.979 21.797 6.301 1 94.69 111 PRO A N 1
ATOM 892 C CA . PRO A 1 111 ? 1.232 21.703 4.859 1 94.69 111 PRO A CA 1
ATOM 893 C C . PRO A 1 111 ? 1.848 20.359 4.461 1 94.69 111 PRO A C 1
ATOM 895 O O . PRO A 1 111 ? 2.215 19.562 5.328 1 94.69 111 PRO A O 1
ATOM 898 N N . ASN A 1 112 ? 1.947 20.125 3.189 1 93.31 112 ASN A N 1
ATOM 899 C CA . ASN A 1 112 ? 2.59 18.938 2.609 1 93.31 112 ASN A CA 1
ATOM 900 C C . ASN A 1 112 ? 4.105 19.125 2.527 1 93.31 112 ASN A C 1
ATOM 902 O O . ASN A 1 112 ? 4.676 19.125 1.436 1 93.31 112 ASN A O 1
ATOM 906 N N . THR A 1 113 ? 4.711 19.078 3.623 1 91.94 113 THR A N 1
ATOM 907 C CA . THR A 1 113 ? 6.137 19.375 3.748 1 91.94 113 THR A CA 1
ATOM 908 C C . THR A 1 113 ? 6.973 18.172 3.285 1 91.94 113 THR A C 1
ATOM 910 O O . THR A 1 113 ? 8.031 18.359 2.678 1 91.94 113 THR A O 1
ATOM 913 N N . LEU A 1 114 ? 6.473 17.094 3.445 1 85.31 114 LEU A N 1
ATOM 914 C CA . LEU A 1 114 ? 7.242 15.883 3.178 1 85.31 114 LEU A CA 1
ATOM 915 C C . LEU A 1 114 ? 7.355 15.625 1.678 1 85.31 114 LEU A C 1
ATOM 917 O O . LEU A 1 114 ? 8.461 15.477 1.15 1 85.31 114 LEU A O 1
ATOM 921 N N . VAL A 1 115 ? 6.301 15.648 1.015 1 83.06 115 VAL A N 1
ATOM 922 C CA . VAL A 1 115 ? 6.281 15.18 -0.367 1 83.06 115 VAL A CA 1
ATOM 923 C C . VAL A 1 115 ? 6.633 16.328 -1.309 1 83.06 115 VAL A C 1
ATOM 925 O O . VAL A 1 115 ? 7.496 16.188 -2.178 1 83.06 115 VAL A O 1
ATOM 928 N N . MET A 1 116 ? 6.066 17.406 -1.101 1 85.5 116 MET A N 1
ATOM 929 C CA . MET A 1 116 ? 6.293 18.547 -1.989 1 85.5 116 MET A CA 1
ATOM 930 C C . MET A 1 116 ? 7.34 19.484 -1.407 1 85.5 116 MET A C 1
ATOM 932 O O . MET A 1 116 ? 8.133 20.078 -2.146 1 85.5 116 MET A O 1
ATOM 936 N N . GLY A 1 117 ? 7.398 19.609 -0.218 1 90.81 117 GLY A N 1
ATOM 937 C CA . GLY A 1 117 ? 8.266 20.578 0.431 1 90.81 117 GLY A CA 1
ATOM 938 C C . GLY A 1 117 ? 9.742 20.281 0.248 1 90.81 117 GLY A C 1
ATOM 939 O O . GLY A 1 117 ? 10.516 21.172 -0.111 1 90.81 117 GLY A O 1
ATOM 940 N N . ILE A 1 118 ? 10.125 19.094 0.431 1 90.19 118 ILE A N 1
ATOM 941 C CA . ILE A 1 118 ? 11.539 18.734 0.426 1 90.19 118 ILE A CA 1
ATOM 942 C C . ILE A 1 118 ? 12.125 18.984 -0.959 1 90.19 118 ILE A C 1
ATOM 944 O O . ILE A 1 118 ? 13.062 19.781 -1.108 1 90.19 118 ILE A O 1
ATOM 948 N N . PRO A 1 119 ? 11.578 18.438 -1.964 1 87.19 119 PRO A N 1
ATOM 949 C CA . PRO A 1 119 ? 12.172 18.672 -3.281 1 87.19 119 PRO A CA 1
ATOM 950 C C . PRO A 1 119 ? 12.055 20.125 -3.73 1 87.19 119 PRO A C 1
ATOM 952 O O . PRO A 1 119 ? 12.969 20.672 -4.359 1 87.19 119 PRO A O 1
ATOM 955 N N . LEU A 1 120 ? 11.023 20.766 -3.436 1 89.25 120 LEU A N 1
ATOM 956 C CA . LEU A 1 120 ? 10.797 22.141 -3.887 1 89.25 120 LEU A CA 1
ATOM 957 C C . LEU A 1 120 ? 11.742 23.109 -3.186 1 89.25 120 LEU A C 1
ATOM 959 O O . LEU A 1 120 ? 12.352 23.953 -3.832 1 89.25 120 LEU A O 1
ATOM 963 N N . LEU A 1 121 ? 11.914 22.969 -1.924 1 92.5 121 LEU A N 1
ATOM 964 C CA . LEU A 1 121 ? 12.75 23.906 -1.178 1 92.5 121 LEU A CA 1
ATOM 965 C C . LEU A 1 121 ? 14.227 23.625 -1.428 1 92.5 121 LEU A C 1
ATOM 967 O O . LEU A 1 121 ? 15.047 24.547 -1.403 1 92.5 121 LEU A O 1
ATOM 971 N N . ILE A 1 122 ? 14.586 22.375 -1.636 1 90.69 122 ILE A N 1
ATOM 972 C CA . ILE A 1 122 ? 15.961 22.078 -2.039 1 90.69 122 ILE A CA 1
ATOM 973 C C . ILE A 1 122 ? 16.266 22.766 -3.363 1 90.69 122 ILE A C 1
ATOM 975 O O . ILE A 1 122 ? 17.359 23.328 -3.537 1 90.69 122 ILE A O 1
ATOM 979 N N . ALA A 1 123 ? 15.328 22.781 -4.227 1 87.06 123 ALA A N 1
ATOM 980 C CA . ALA A 1 123 ? 15.5 23.406 -5.531 1 87.06 123 ALA A CA 1
ATOM 981 C C . ALA A 1 123 ? 15.625 24.922 -5.402 1 87.06 123 ALA A C 1
ATOM 983 O O . ALA A 1 123 ? 16.375 25.562 -6.141 1 87.06 123 ALA A O 1
ATOM 984 N N . MET A 1 124 ? 15 25.484 -4.457 1 87.94 124 MET A N 1
ATOM 985 C CA . MET A 1 124 ? 14.93 26.938 -4.324 1 87.94 124 MET A CA 1
ATOM 986 C C . MET A 1 124 ? 16.078 27.453 -3.463 1 87.94 124 MET A C 1
ATOM 988 O O . MET A 1 124 ? 16.641 28.5 -3.756 1 87.94 124 MET A O 1
ATOM 992 N N . TYR A 1 125 ? 16.375 26.688 -2.359 1 91.81 125 TYR A N 1
ATOM 993 C CA . TYR A 1 125 ? 17.266 27.266 -1.358 1 91.81 125 TYR A CA 1
ATOM 994 C C . TYR A 1 125 ? 18.453 26.344 -1.091 1 91.81 125 TYR A C 1
ATOM 996 O O . TYR A 1 125 ? 19.312 26.672 -0.277 1 91.81 125 TYR A O 1
ATOM 1004 N N . GLY A 1 126 ? 18.438 25.172 -1.667 1 88.44 126 GLY A N 1
ATOM 1005 C CA . GLY A 1 126 ? 19.594 24.281 -1.518 1 88.44 126 GLY A CA 1
ATOM 1006 C C . GLY A 1 126 ? 19.344 23.141 -0.553 1 88.44 126 GLY A C 1
ATOM 1007 O O . GLY A 1 126 ? 18.266 23.047 0.036 1 88.44 126 GLY A O 1
ATOM 1008 N N . ASP A 1 127 ? 20.297 22.328 -0.304 1 89.25 127 ASP A N 1
ATOM 1009 C CA . ASP A 1 127 ? 20.219 21.062 0.422 1 89.25 127 ASP A CA 1
ATOM 1010 C C . ASP A 1 127 ? 19.906 21.297 1.899 1 89.25 127 ASP A C 1
ATOM 1012 O O . ASP A 1 127 ? 19.234 20.484 2.539 1 89.25 127 ASP A O 1
ATOM 1016 N N . TYR A 1 128 ? 20.375 22.391 2.354 1 90.69 128 TYR A N 1
ATOM 1017 C CA . TYR A 1 128 ? 20.156 22.703 3.762 1 90.69 128 TYR A CA 1
ATOM 1018 C C . TYR A 1 128 ? 18.672 22.812 4.086 1 90.69 128 TYR A C 1
ATOM 1020 O O . TYR A 1 128 ? 18.234 22.375 5.152 1 90.69 128 TYR A O 1
ATOM 1028 N N . SER A 1 129 ? 17.891 23.266 3.191 1 91.38 129 SER A N 1
ATOM 1029 C CA . SER A 1 129 ? 16.453 23.422 3.395 1 91.38 129 SER A CA 1
ATOM 1030 C C . SER A 1 129 ? 15.75 22.062 3.473 1 91.38 129 SER A C 1
ATOM 1032 O O . SER A 1 129 ? 14.734 21.922 4.152 1 91.38 129 SER A O 1
ATOM 1034 N N . GLY A 1 130 ? 16.328 21.078 2.826 1 90.06 130 GLY A N 1
ATOM 1035 C CA . GLY A 1 130 ? 15.773 19.734 2.906 1 90.06 130 GLY A CA 1
ATOM 1036 C C . GLY A 1 130 ? 15.828 19.156 4.305 1 90.06 130 GLY A C 1
ATOM 1037 O O . GLY A 1 130 ? 14.859 18.547 4.773 1 90.06 130 GLY A O 1
ATOM 1038 N N . GLN A 1 131 ? 16.906 19.391 4.91 1 89.81 131 GLN A N 1
ATOM 1039 C CA . GLN A 1 131 ? 17.062 18.891 6.273 1 89.81 131 GLN A CA 1
ATOM 1040 C C . GLN A 1 131 ? 16.094 19.594 7.227 1 89.81 131 GLN A C 1
ATOM 1042 O O . GLN A 1 131 ? 15.547 18.953 8.133 1 89.81 131 GLN A O 1
ATOM 1047 N N . LEU A 1 132 ? 15.898 20.844 7.027 1 92.31 132 LEU A N 1
ATOM 1048 C CA . LEU A 1 132 ? 14.961 21.594 7.848 1 92.31 132 LEU A CA 1
ATOM 1049 C C . LEU A 1 132 ? 13.539 21.078 7.676 1 92.31 132 LEU A C 1
ATOM 1051 O O . LEU A 1 132 ? 12.789 20.969 8.648 1 92.31 132 LEU A O 1
ATOM 1055 N N . MET A 1 133 ? 13.234 20.719 6.461 1 93.31 133 MET A N 1
ATOM 1056 C CA . MET A 1 133 ? 11.898 20.203 6.164 1 93.31 133 MET A CA 1
ATOM 1057 C C . MET A 1 133 ? 11.664 18.859 6.859 1 93.31 133 MET A C 1
ATOM 1059 O O . MET A 1 133 ? 10.578 18.609 7.383 1 93.31 133 MET A O 1
ATOM 1063 N N . VAL A 1 134 ? 12.664 18.078 6.852 1 89.44 134 VAL A N 1
ATOM 1064 C CA . VAL A 1 134 ? 12.555 16.781 7.512 1 89.44 134 VAL A CA 1
ATOM 1065 C C . VAL A 1 134 ? 12.312 16.984 9.008 1 89.44 134 VAL A C 1
ATOM 1067 O O . VAL A 1 134 ? 11.484 16.297 9.602 1 89.44 134 VAL A O 1
ATOM 1070 N N . GLN A 1 135 ? 12.953 17.922 9.57 1 91.06 135 GLN A N 1
ATOM 1071 C CA . GLN A 1 135 ? 12.789 18.203 10.984 1 91.06 135 GLN A CA 1
ATOM 1072 C C . GLN A 1 135 ? 11.367 18.672 11.289 1 91.06 135 GLN A C 1
ATOM 1074 O O . GLN A 1 135 ? 10.766 18.25 12.281 1 91.06 135 GLN A O 1
ATOM 1079 N N . VAL A 1 136 ? 10.844 19.469 10.469 1 92.75 136 VAL A N 1
ATOM 1080 C CA . VAL A 1 136 ? 9.492 19.984 10.648 1 92.75 136 VAL A CA 1
ATOM 1081 C C . VAL A 1 136 ? 8.492 18.828 10.555 1 92.75 136 VAL A C 1
ATOM 1083 O O . VAL A 1 136 ? 7.523 18.781 11.312 1 92.75 136 VAL A O 1
ATOM 1086 N N . VAL A 1 137 ? 8.758 17.953 9.672 1 91.38 137 VAL A N 1
ATOM 1087 C CA . VAL A 1 137 ? 7.859 16.812 9.469 1 91.38 137 VAL A CA 1
ATOM 1088 C C . VAL A 1 137 ? 7.871 15.922 10.711 1 91.38 137 VAL A C 1
ATOM 1090 O O . VAL A 1 137 ? 6.828 15.414 11.125 1 91.38 137 VAL A O 1
ATOM 1093 N N . VAL A 1 138 ? 9.016 15.742 11.234 1 90.44 138 VAL A N 1
ATOM 1094 C CA . VAL A 1 138 ? 9.156 14.93 12.43 1 90.44 138 VAL A CA 1
ATOM 1095 C C . VAL A 1 138 ? 8.344 15.547 13.57 1 90.44 138 VAL A C 1
ATOM 1097 O O . VAL A 1 138 ? 7.598 14.844 14.258 1 90.44 138 VAL A O 1
ATOM 1100 N N . LEU A 1 139 ? 8.43 16.828 13.727 1 91.31 139 LEU A N 1
ATOM 1101 C CA . LEU A 1 139 ? 7.676 17.516 14.766 1 91.31 139 LEU A CA 1
ATOM 1102 C C . LEU A 1 139 ? 6.18 17.422 14.5 1 91.31 139 LEU A C 1
ATOM 1104 O O . LEU A 1 139 ? 5.383 17.297 15.43 1 91.31 139 LEU A O 1
ATOM 1108 N N . GLN A 1 140 ? 5.855 17.531 13.258 1 93.5 140 GLN A N 1
ATOM 1109 C CA . GLN A 1 140 ? 4.461 17.406 12.859 1 93.5 140 GLN A CA 1
ATOM 1110 C C . GLN A 1 140 ? 3.898 16.031 13.25 1 93.5 140 GLN A C 1
ATOM 1112 O O . GLN A 1 140 ? 2.775 15.945 13.75 1 93.5 140 GLN A O 1
ATOM 1117 N N . CYS A 1 141 ? 4.621 15.023 13.062 1 90.56 141 CYS A N 1
ATOM 1118 C CA . CYS A 1 141 ? 4.188 13.664 13.367 1 90.56 141 CYS A CA 1
ATOM 1119 C C . CYS A 1 141 ? 4.074 13.445 14.867 1 90.56 141 CYS A C 1
ATOM 1121 O O . CYS A 1 141 ? 3.137 12.805 15.344 1 90.56 141 CYS A O 1
ATOM 1123 N N . ILE A 1 142 ? 4.945 14.062 15.609 1 89.25 142 ILE A N 1
ATOM 1124 C CA . ILE A 1 142 ? 5.035 13.805 17.047 1 89.25 142 ILE A CA 1
ATOM 1125 C C . ILE A 1 142 ? 3.996 14.648 17.781 1 89.25 142 ILE A C 1
ATOM 1127 O O . ILE A 1 142 ? 3.219 14.117 18.578 1 89.25 142 ILE A O 1
ATOM 1131 N N . ILE A 1 143 ? 3.943 15.883 17.453 1 91.81 143 ILE A N 1
ATOM 1132 C CA . ILE A 1 143 ? 3.191 16.812 18.281 1 91.81 143 ILE A CA 1
ATOM 1133 C C . ILE A 1 143 ? 1.854 17.141 17.625 1 91.81 143 ILE A C 1
ATOM 1135 O O . ILE A 1 143 ? 0.793 16.938 18.219 1 91.81 143 ILE A O 1
ATOM 1139 N N . TRP A 1 144 ? 1.907 17.531 16.422 1 94.06 144 TRP A N 1
ATOM 1140 C CA . TRP A 1 144 ? 0.744 18.188 15.844 1 94.06 144 TRP A CA 1
ATOM 1141 C C . TRP A 1 144 ? -0.288 17.172 15.383 1 94.06 144 TRP A C 1
ATOM 1143 O O . TRP A 1 144 ? -1.494 17.391 15.516 1 94.06 144 TRP A O 1
ATOM 1153 N N . TYR A 1 145 ? 0.172 16.062 14.797 1 93 145 TYR A N 1
ATOM 1154 C CA . TYR A 1 145 ? -0.781 15.016 14.461 1 93 145 TYR A CA 1
ATOM 1155 C C . TYR A 1 145 ? -1.404 14.414 15.711 1 93 145 TYR A C 1
ATOM 1157 O O . TYR A 1 145 ? -2.592 14.078 15.727 1 93 145 TYR A O 1
ATOM 1165 N N . THR A 1 146 ? -0.599 14.305 16.734 1 90.81 146 THR A N 1
ATOM 1166 C CA . THR A 1 146 ? -1.124 13.82 18 1 90.81 146 THR A CA 1
ATOM 1167 C C . THR A 1 146 ? -2.148 14.797 18.578 1 90.81 146 THR A C 1
ATOM 1169 O O . THR A 1 146 ? -3.184 14.383 19.094 1 90.81 146 THR A O 1
ATOM 1172 N N . LEU A 1 147 ? -1.842 16.031 18.484 1 93 147 LEU A N 1
ATOM 1173 C CA . LEU A 1 147 ? -2.789 17.047 18.938 1 93 147 LEU A CA 1
ATOM 1174 C C . LEU A 1 147 ? -4.078 16.984 18.125 1 93 147 LEU A C 1
ATOM 1176 O O . LEU A 1 147 ? -5.172 17.109 18.672 1 93 147 LEU A O 1
ATOM 1180 N N . LEU A 1 148 ? -3.922 16.828 16.844 1 93.94 148 LEU A N 1
ATOM 1181 C CA . LEU A 1 148 ? -5.09 16.703 15.984 1 93.94 148 LEU A CA 1
ATOM 1182 C C . LEU A 1 148 ? -5.961 15.523 16.406 1 93.94 148 LEU A C 1
ATOM 1184 O O . LEU A 1 148 ? -7.184 15.648 16.5 1 93.94 148 LEU A O 1
ATOM 1188 N N . LEU A 1 149 ? -5.328 14.43 16.641 1 93 149 LEU A N 1
ATOM 1189 C CA . LEU A 1 149 ? -6.051 13.25 17.094 1 93 149 LEU A CA 1
ATOM 1190 C C . LEU A 1 149 ? -6.742 13.523 18.422 1 93 149 LEU A C 1
ATOM 1192 O O . LEU A 1 149 ? -7.875 13.094 18.641 1 93 149 LEU A O 1
ATOM 1196 N N . PHE A 1 150 ? -6.055 14.234 19.281 1 93.25 150 PHE A N 1
ATOM 1197 C CA . PHE A 1 150 ? -6.621 14.617 20.562 1 93.25 150 PHE A CA 1
ATOM 1198 C C . PHE A 1 150 ? -7.891 15.438 20.375 1 93.25 150 PHE A C 1
ATOM 1200 O O . PHE A 1 150 ? -8.906 15.188 21.031 1 93.25 150 PHE A O 1
ATOM 1207 N N . LEU A 1 151 ? -7.812 16.359 19.516 1 93.56 151 LEU A N 1
ATOM 1208 C CA . LEU A 1 151 ? -8.953 17.234 19.266 1 93.56 151 LEU A CA 1
ATOM 1209 C C . LEU A 1 151 ? -10.117 16.453 18.672 1 93.56 151 LEU A C 1
ATOM 1211 O O . LEU A 1 151 ? -11.281 16.688 19.016 1 93.56 151 LEU A O 1
ATOM 1215 N N . PHE A 1 152 ? -9.836 15.531 17.781 1 93.75 152 PHE A N 1
ATOM 1216 C CA . PHE A 1 152 ? -10.875 14.68 17.203 1 93.75 152 PHE A CA 1
ATOM 1217 C C . PHE A 1 152 ? -11.547 13.836 18.266 1 93.75 152 PHE A C 1
ATOM 1219 O O . PHE A 1 152 ? -12.773 13.734 18.312 1 93.75 152 PHE A O 1
ATOM 1226 N N . GLU A 1 153 ? -10.711 13.258 19.078 1 91.44 153 GLU A N 1
ATOM 1227 C CA . GLU A 1 153 ? -11.242 12.398 20.141 1 91.44 153 GLU A CA 1
ATOM 1228 C C . GLU A 1 153 ? -12.008 13.211 21.172 1 91.44 153 GLU A C 1
ATOM 1230 O O . GLU A 1 153 ? -13 12.734 21.734 1 91.44 153 GLU A O 1
ATOM 1235 N N . TYR A 1 154 ? -11.484 14.359 21.453 1 91.81 154 TYR A N 1
ATOM 1236 C CA . TYR A 1 154 ? -12.172 15.258 22.375 1 91.81 154 TYR A CA 1
ATOM 1237 C C . TYR A 1 154 ? -13.57 15.594 21.859 1 91.81 154 TYR A C 1
ATOM 1239 O O . TYR A 1 154 ? -14.539 15.562 22.625 1 91.81 154 TYR A O 1
ATOM 1247 N N . ARG A 1 155 ? -13.688 15.898 20.625 1 90.31 155 ARG A N 1
ATOM 1248 C CA . ARG A 1 155 ? -14.977 16.188 20.016 1 90.31 155 ARG A CA 1
ATOM 1249 C C . ARG A 1 155 ? -15.906 14.977 20.109 1 90.31 155 ARG A C 1
ATOM 1251 O O . ARG A 1 155 ? -17.078 15.117 20.469 1 90.31 155 ARG A O 1
ATOM 1258 N N . GLY A 1 156 ? -15.375 13.875 19.812 1 88.44 156 GLY A N 1
ATOM 1259 C CA . GLY A 1 156 ? -16.172 12.656 19.906 1 88.44 156 GLY A CA 1
ATOM 1260 C C . GLY A 1 156 ? -16.656 12.367 21.312 1 88.44 156 GLY A C 1
ATOM 1261 O O . GLY A 1 156 ? -17.812 11.984 21.516 1 88.44 156 GLY A O 1
ATOM 1262 N N . ALA A 1 157 ? -15.781 12.531 22.234 1 87.44 157 ALA A N 1
ATOM 1263 C CA . ALA A 1 157 ? -16.125 12.289 23.641 1 87.44 157 ALA A CA 1
ATOM 1264 C C . ALA A 1 157 ? -17.141 13.305 24.125 1 87.44 157 ALA A C 1
ATOM 1266 O O . ALA A 1 157 ? -18.078 12.961 24.875 1 87.44 157 ALA A O 1
ATOM 1267 N N . LYS A 1 158 ? -16.938 14.469 23.781 1 86.06 158 LYS A N 1
ATOM 1268 C CA . LYS A 1 158 ? -17.875 15.523 24.172 1 86.06 158 LYS A CA 1
ATOM 1269 C C . LYS A 1 158 ? -19.281 15.234 23.625 1 86.06 158 LYS A C 1
ATOM 1271 O O . LYS A 1 158 ? -20.266 15.383 24.344 1 86.06 158 LYS A O 1
ATOM 1276 N N . LEU A 1 159 ? -19.344 14.781 22.422 1 85.12 159 LEU A N 1
ATOM 1277 C CA . LEU A 1 159 ? -20.625 14.445 21.797 1 85.12 159 LEU A CA 1
ATOM 1278 C C . LEU A 1 159 ? -21.281 13.266 22.5 1 85.12 159 LEU A C 1
ATOM 1280 O O . LEU A 1 159 ? -22.484 13.266 22.719 1 85.12 159 LEU A O 1
ATOM 1284 N N . LEU A 1 160 ? -20.484 12.336 22.828 1 81.69 160 LEU A N 1
ATOM 1285 C CA . LEU A 1 160 ? -21 11.141 23.5 1 81.69 160 LEU A CA 1
ATOM 1286 C C . LEU A 1 160 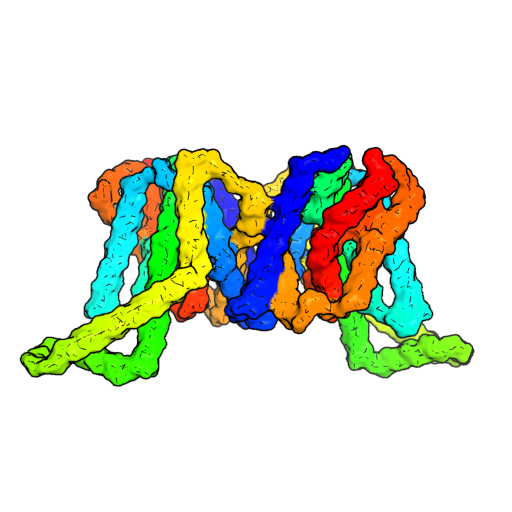? -21.531 11.484 24.875 1 81.69 160 LEU A C 1
ATOM 1288 O O . LEU A 1 160 ? -22.578 10.992 25.281 1 81.69 160 LEU A O 1
ATOM 1292 N N . ILE A 1 161 ? -20.859 12.281 25.594 1 77 161 ILE A N 1
ATOM 1293 C CA . ILE A 1 161 ? -21.25 12.648 26.953 1 77 161 ILE A CA 1
ATOM 1294 C C . ILE A 1 161 ? -22.484 13.555 26.906 1 77 161 ILE A C 1
ATOM 1296 O O . ILE A 1 161 ? -23.359 13.453 27.766 1 77 161 ILE A O 1
ATOM 1300 N N . MET A 1 162 ? -22.516 14.391 25.969 1 76.94 162 MET A N 1
ATOM 1301 C CA . MET A 1 162 ? -23.672 15.273 25.828 1 76.94 162 MET A CA 1
ATOM 1302 C C . MET A 1 162 ? -24.922 14.469 25.484 1 76.94 162 MET A C 1
ATOM 1304 O O . MET A 1 162 ? -26.031 14.836 25.891 1 76.94 162 MET A O 1
ATOM 1308 N N . GLU A 1 163 ? -24.703 13.445 24.719 1 76.5 163 GLU A N 1
ATOM 1309 C CA . GLU A 1 163 ? -25.828 12.594 24.359 1 76.5 163 GLU A CA 1
ATOM 1310 C C . GLU A 1 163 ? -26.281 11.75 25.547 1 76.5 163 GLU A C 1
ATOM 1312 O O . GLU A 1 163 ? -27.484 11.516 25.734 1 76.5 163 GLU A O 1
ATOM 1317 N N . GLN A 1 164 ? -25.359 11.273 26.312 1 68.88 164 GLN A N 1
ATOM 1318 C CA . GLN A 1 164 ? -25.688 10.383 27.422 1 68.88 164 GLN A CA 1
ATOM 1319 C C . GLN A 1 164 ? -26.172 11.172 28.641 1 68.88 164 GLN A C 1
ATOM 1321 O O . GLN A 1 164 ? -26.969 10.672 29.438 1 68.88 164 GLN A O 1
ATOM 1326 N N . PHE A 1 165 ? -25.609 12.312 28.906 1 64.12 165 PHE A N 1
ATOM 1327 C CA . PHE A 1 165 ? -26.016 13.109 30.047 1 64.12 165 PHE A CA 1
ATOM 1328 C C . PHE A 1 165 ? -26.641 14.43 29.594 1 64.12 165 PHE A C 1
ATOM 1330 O O . PHE A 1 165 ? -26.078 15.5 29.828 1 64.12 165 PHE A O 1
ATOM 1337 N N . PRO A 1 166 ? -27.828 14.375 28.969 1 59.19 166 PRO A N 1
ATOM 1338 C CA . PRO A 1 166 ? -28.453 15.586 28.438 1 59.19 166 PRO A CA 1
ATOM 1339 C C . PRO A 1 166 ? -28.734 16.641 29.516 1 59.19 166 PRO A C 1
ATOM 1341 O O . PRO A 1 166 ? -28.688 17.844 29.234 1 59.19 166 PRO A O 1
ATOM 1344 N N . GLU A 1 167 ? -29.031 16.25 30.672 1 55.16 167 GLU A N 1
ATOM 1345 C CA . GLU A 1 167 ? -29.391 17.172 31.75 1 55.16 167 GLU A CA 1
ATOM 1346 C C . GLU A 1 167 ? -28.172 17.984 32.188 1 55.16 167 GLU A C 1
ATOM 1348 O O . GLU A 1 167 ? -28.281 19.188 32.438 1 55.16 167 GLU A O 1
ATOM 1353 N N . THR A 1 168 ? -27.234 17.375 32.406 1 50.66 168 THR A N 1
ATOM 1354 C CA . THR A 1 168 ? -26.016 18.047 32.844 1 50.66 168 THR A CA 1
ATOM 1355 C C . THR A 1 168 ? -25.453 18.906 31.703 1 50.66 168 THR A C 1
ATOM 1357 O O . THR A 1 168 ? -24.906 19.984 31.938 1 50.66 168 THR A O 1
ATOM 1360 N N . ALA A 1 169 ? -25.703 18.438 30.5 1 52.88 169 ALA A N 1
ATOM 1361 C CA . ALA A 1 169 ? -25.312 19.219 29.328 1 52.88 169 ALA A CA 1
ATOM 1362 C C . ALA A 1 169 ? -26.172 20.469 29.203 1 52.88 169 ALA A C 1
ATOM 1364 O O . ALA A 1 169 ? -25.672 21.547 28.828 1 52.88 169 ALA A O 1
ATOM 1365 N N . ALA A 1 170 ? -27.422 20.328 29.484 1 49.94 170 ALA A N 1
ATOM 1366 C CA . ALA A 1 170 ? -28.391 21.438 29.5 1 49.94 170 ALA A CA 1
ATOM 1367 C C . ALA A 1 170 ? -28.016 22.469 30.547 1 49.94 170 ALA A C 1
ATOM 1369 O O . ALA A 1 170 ? -28.188 23.672 30.328 1 49.94 170 ALA A O 1
ATOM 1370 N N . SER A 1 171 ? -27.703 21.969 31.562 1 45.69 171 SER A N 1
ATOM 1371 C CA . SER A 1 171 ? -27.391 22.875 32.656 1 45.69 171 SER A CA 1
ATOM 1372 C C . SER A 1 171 ? -26.125 23.656 32.406 1 45.69 171 SER A C 1
ATOM 1374 O O . SER A 1 171 ? -26.016 24.828 32.75 1 45.69 171 SER A O 1
ATOM 1376 N N . ILE A 1 172 ? -25.266 23.062 31.656 1 46.84 172 ILE A N 1
ATOM 1377 C CA . ILE A 1 172 ? -24 23.703 31.344 1 46.84 172 ILE A CA 1
ATOM 1378 C C . ILE A 1 172 ? -24.188 24.719 30.219 1 46.84 172 ILE A C 1
ATOM 1380 O O . ILE A 1 172 ? -23.672 25.828 30.281 1 46.84 172 ILE A O 1
ATOM 1384 N N . VAL A 1 173 ? -24.969 24.375 29.109 1 45.56 173 VAL A N 1
ATOM 1385 C CA . VAL A 1 173 ? -25.266 25.281 28.016 1 45.56 173 VAL A CA 1
ATOM 1386 C C . VAL A 1 173 ? -26.125 26.453 28.516 1 45.56 173 VAL A C 1
ATOM 1388 O O . VAL A 1 173 ? -25.906 27.594 28.125 1 45.56 173 VAL A O 1
ATOM 1391 N N . SER A 1 174 ? -27.125 26.25 29.25 1 42.34 174 SER A N 1
ATOM 1392 C CA . SER A 1 174 ? -27.984 27.297 29.797 1 42.34 174 SER A CA 1
ATOM 1393 C C . SER A 1 174 ? -27.188 28.281 30.656 1 42.34 174 SER A C 1
ATOM 1395 O O . SER A 1 174 ? -27.5 29.469 30.688 1 42.34 174 SER A O 1
ATOM 1397 N N . PHE A 1 175 ? -26.188 27.844 31.203 1 38.66 175 PHE A N 1
ATOM 1398 C CA . PHE A 1 175 ? -25.453 28.734 32.062 1 38.66 175 PHE A CA 1
ATOM 1399 C C . PHE A 1 175 ? -24.609 29.703 31.266 1 38.66 175 PHE A C 1
ATOM 1401 O O . PHE A 1 175 ? -24.359 30.844 31.688 1 38.66 175 PHE A O 1
ATOM 1408 N N . LYS A 1 176 ? -24.078 29.359 30.062 1 41.25 176 LYS A N 1
ATOM 1409 C CA . LYS A 1 176 ? -23.344 30.359 29.297 1 41.25 176 LYS A CA 1
ATOM 1410 C C . LYS A 1 176 ? -24.234 31.531 28.906 1 41.25 176 LYS A C 1
ATOM 1412 O O . LYS A 1 176 ? -23.75 32.656 28.719 1 41.25 176 LYS A O 1
ATOM 1417 N N . VAL A 1 177 ? -25.516 31.359 28.734 1 39.81 177 VAL A N 1
ATOM 1418 C CA . VAL A 1 177 ? -26.375 32.469 28.375 1 39.81 177 VAL A CA 1
ATOM 1419 C C . VAL A 1 177 ? -26.578 33.375 29.594 1 39.81 177 VAL A C 1
ATOM 1421 O O . VAL A 1 177 ? -26.547 34.594 29.484 1 39.81 177 VAL A O 1
ATOM 1424 N N . ASP A 1 178 ? -27.031 32.781 30.688 1 35.16 178 ASP A N 1
ATOM 1425 C CA . ASP A 1 178 ? -27.484 33.656 31.734 1 35.16 178 ASP A CA 1
ATOM 1426 C C . ASP A 1 178 ? -26.312 34.156 32.594 1 35.16 178 ASP A C 1
ATOM 1428 O O . ASP A 1 178 ? -26.188 33.812 33.75 1 35.16 178 ASP A O 1
ATOM 1432 N N . SER A 1 179 ? -25.203 34.219 32.062 1 34.62 179 SER A N 1
ATOM 1433 C CA . SER A 1 179 ? -24.078 34.719 32.844 1 34.62 179 SER A CA 1
ATOM 1434 C C . SER A 1 179 ? -24.375 36.031 33.531 1 34.62 179 SER A C 1
ATOM 1436 O O . SER A 1 179 ? -23.578 36.562 34.312 1 34.62 179 SER A O 1
ATOM 1438 N N . ASP A 1 180 ? -25.391 36.75 33 1 33.78 180 ASP A N 1
ATOM 1439 C CA . ASP A 1 180 ? -25.547 38 33.781 1 33.78 180 ASP A CA 1
ATOM 1440 C C . ASP A 1 180 ? -26.047 37.719 35.188 1 33.78 180 ASP A C 1
ATOM 1442 O O . ASP A 1 180 ? -25.984 38.562 36.062 1 33.78 180 ASP A O 1
ATOM 1446 N N . VAL A 1 181 ? -27.297 36.875 35.312 1 32.28 181 VAL A N 1
ATOM 1447 C CA . VAL A 1 181 ? -27.891 36.781 36.625 1 32.28 181 VAL A CA 1
ATOM 1448 C C . VAL A 1 181 ? -27.094 35.844 37.531 1 32.28 181 VAL A C 1
ATOM 1450 O O . VAL A 1 181 ? -27.297 34.625 37.469 1 32.28 181 VAL A O 1
ATOM 1453 N N . VAL A 1 182 ? -25.797 35.781 37.5 1 34.41 182 VAL A N 1
ATOM 1454 C CA . VAL A 1 182 ? -24.938 35.062 38.438 1 34.41 182 VAL A CA 1
ATOM 1455 C C . VAL A 1 182 ? -25.438 35.281 39.875 1 34.41 182 VAL A C 1
ATOM 1457 O O . VAL A 1 182 ? -25.219 36.344 40.469 1 34.41 182 VAL A O 1
ATOM 1460 N N . SER A 1 183 ? -26.828 35.125 40.125 1 33.59 183 SER A N 1
ATOM 1461 C CA . SER A 1 183 ? -27.156 35.219 41.531 1 33.59 183 SER A CA 1
ATOM 1462 C C . SER A 1 183 ? -26.266 34.281 42.375 1 33.59 183 SER A C 1
ATOM 1464 O O . SER A 1 183 ? -25.75 33.312 41.875 1 33.59 183 SER A O 1
ATOM 1466 N N . LEU A 1 184 ? -25.844 34.719 43.625 1 32.41 184 LEU A N 1
ATOM 1467 C CA . LEU A 1 184 ? -25.078 34.344 44.812 1 32.41 184 LEU A CA 1
ATOM 1468 C C . LEU A 1 184 ? -25.391 32.906 45.25 1 32.41 184 LEU A C 1
ATOM 1470 O O . LEU A 1 184 ? -24.875 32.438 46.25 1 32.41 184 LEU A O 1
ATOM 1474 N N . ASP A 1 185 ? -26.547 32.281 44.812 1 34.56 185 ASP A N 1
ATOM 1475 C CA . ASP A 1 185 ? -26.906 31.094 45.594 1 34.56 185 ASP A CA 1
ATOM 1476 C C . ASP A 1 185 ? -26.016 29.906 45.25 1 34.56 185 ASP A C 1
ATOM 1478 O O . ASP A 1 185 ? -25.422 29.875 44.188 1 34.56 185 ASP A O 1
ATOM 1482 N N . GLY A 1 186 ? -25.828 28.781 46.094 1 35.78 186 GLY A N 1
ATOM 1483 C CA . GLY A 1 186 ? -25.141 27.516 46.312 1 35.78 186 GLY A CA 1
ATOM 1484 C C . GLY A 1 186 ? -25.031 26.688 45.031 1 35.78 186 GLY A C 1
ATOM 1485 O O . GLY A 1 186 ? -24.516 25.562 45.062 1 35.78 186 GLY A O 1
ATOM 1486 N N . ARG A 1 187 ? -25.859 26.906 44.188 1 43.66 187 ARG A N 1
ATOM 1487 C CA . ARG A 1 187 ? -25.922 26.141 42.969 1 43.66 187 ARG A CA 1
ATOM 1488 C C . ARG A 1 187 ? -24.688 26.375 42.094 1 43.66 187 ARG A C 1
ATOM 1490 O O . ARG A 1 187 ? -24.531 25.766 41.031 1 43.66 187 ARG A O 1
ATOM 1497 N N . ASP A 1 188 ? -23.969 27.422 42.375 1 42.03 188 ASP A N 1
ATOM 1498 C CA . ASP A 1 188 ? -22.781 27.75 41.625 1 42.03 188 ASP A CA 1
ATOM 1499 C C . ASP A 1 188 ? -21.672 26.703 41.844 1 42.03 188 ASP A C 1
ATOM 1501 O O . ASP A 1 188 ? -20.906 26.391 40.938 1 42.03 188 ASP A O 1
ATOM 1505 N N . PHE A 1 189 ? -21.453 26.375 43.062 1 42.47 189 PHE A N 1
ATOM 1506 C CA . PHE A 1 189 ? -20.422 25.422 43.438 1 42.47 189 PHE A CA 1
ATOM 1507 C C . PHE A 1 189 ? -20.672 24.062 42.781 1 42.47 189 PHE A C 1
ATOM 1509 O O . PHE A 1 189 ? -19.734 23.406 42.344 1 42.47 189 PHE A O 1
ATOM 1516 N N . LEU A 1 190 ? -21.859 23.672 42.719 1 43.03 190 LEU A N 1
ATOM 1517 C CA . LEU A 1 190 ? -22.188 22.344 42.188 1 43.03 190 LEU A CA 1
ATOM 1518 C C . LEU A 1 190 ? -21.969 22.297 40.688 1 43.03 190 LEU A C 1
ATOM 1520 O O . LEU A 1 190 ? -21.516 21.281 40.156 1 43.03 190 LEU A O 1
ATOM 1524 N N . GLU A 1 191 ? -22.328 23.375 40.031 1 46.25 191 GLU A N 1
ATOM 1525 C CA . GLU A 1 191 ? -22.219 23.422 38.562 1 46.25 191 GLU A CA 1
ATOM 1526 C C . GLU A 1 191 ? -20.766 23.438 38.125 1 46.25 191 GLU A C 1
ATOM 1528 O O . GLU A 1 191 ? -20.391 22.781 37.156 1 46.25 191 GLU A O 1
ATOM 1533 N N . THR A 1 192 ? -19.984 24.391 38.844 1 52.06 192 THR A N 1
ATOM 1534 C CA . THR A 1 192 ? -18.547 24.391 38.531 1 52.06 192 THR A CA 1
ATOM 1535 C C . THR A 1 192 ? -17.953 23 38.75 1 52.06 192 THR A C 1
ATOM 1537 O O . THR A 1 192 ? -17.125 22.547 37.969 1 52.06 192 THR A O 1
ATOM 1540 N N . ASP A 1 193 ? -18.594 22.312 39.75 1 58.5 193 ASP A N 1
ATOM 1541 C CA . ASP A 1 193 ? -18.078 21 40.094 1 58.5 193 ASP A CA 1
ATOM 1542 C C . ASP A 1 193 ? -18.453 19.984 39.031 1 58.5 193 ASP A C 1
ATOM 1544 O O . ASP A 1 193 ? -17.656 19.109 38.656 1 58.5 193 ASP A O 1
ATOM 1548 N N . ALA A 1 194 ? -19.641 20.25 38.531 1 59.94 194 ALA A N 1
ATOM 1549 C CA . ALA A 1 194 ? -20.141 19.312 37.5 1 59.94 194 ALA A CA 1
ATOM 1550 C C . ALA A 1 194 ? -19.391 19.484 36.188 1 59.94 194 ALA A C 1
ATOM 1552 O O . ALA A 1 194 ? -19.062 18.5 35.531 1 59.94 194 ALA A O 1
ATOM 1553 N N . GLU A 1 195 ? -19.109 20.781 35.938 1 65.88 195 GLU A N 1
ATOM 1554 C CA . GLU A 1 195 ? -18.359 21.062 34.719 1 65.88 195 GLU A CA 1
ATOM 1555 C C . GLU A 1 195 ? -16.938 20.484 34.812 1 65.88 195 GLU A C 1
ATOM 1557 O O . GLU A 1 195 ? -16.422 19.969 33.812 1 65.88 195 GLU A O 1
ATOM 1562 N N . SER A 1 196 ? -16.391 20.734 35.938 1 75.81 196 SER A N 1
ATOM 1563 C CA . SER A 1 196 ? -15.047 20.219 36.156 1 75.81 196 SER A CA 1
ATOM 1564 C C . SER A 1 196 ? -15.031 18.688 36.094 1 75.81 196 SER A C 1
ATOM 1566 O O . SER A 1 196 ? -14.102 18.094 35.531 1 75.81 196 SER A O 1
ATOM 1568 N N . VAL A 1 197 ? -16 18.125 36.625 1 73.12 197 VAL A N 1
ATOM 1569 C CA . VAL A 1 197 ? -16.094 16.672 36.594 1 73.12 197 VAL A CA 1
ATOM 1570 C C . VAL A 1 197 ? -16.297 16.172 35.188 1 73.12 197 VAL A C 1
ATOM 1572 O O . VAL A 1 197 ? -15.68 15.188 34.781 1 73.12 197 VAL A O 1
ATOM 1575 N N . MET A 1 198 ? -17.109 16.906 34.469 1 75.69 198 MET A N 1
ATOM 1576 C CA . MET A 1 198 ? -17.375 16.516 33.094 1 75.69 198 MET A CA 1
ATOM 1577 C C . MET A 1 198 ? -16.109 16.641 32.25 1 75.69 198 MET A C 1
ATOM 1579 O O . MET A 1 198 ? -15.812 15.75 31.453 1 75.69 198 MET A O 1
ATOM 1583 N N . THR A 1 199 ? -15.453 17.719 32.406 1 83.06 199 THR A N 1
ATOM 1584 C CA . THR A 1 199 ? -14.211 17.922 31.672 1 83.06 199 THR A CA 1
ATOM 1585 C C . THR A 1 199 ? -13.188 16.859 32.031 1 83.06 199 THR A C 1
ATOM 1587 O O . THR A 1 199 ? -12.461 16.359 31.156 1 83.06 199 THR A O 1
ATOM 1590 N N . ARG A 1 200 ? -13.148 16.5 33.25 1 84.06 200 ARG A N 1
ATOM 1591 C CA . ARG A 1 200 ? -12.227 15.461 33.688 1 84.06 200 ARG A CA 1
ATOM 1592 C C . ARG A 1 200 ? -12.586 14.117 33.062 1 84.06 200 ARG A C 1
ATOM 1594 O O . ARG A 1 200 ? -11.703 13.359 32.656 1 84.06 200 ARG A O 1
ATOM 1601 N N . LEU A 1 201 ? -13.805 13.875 32.969 1 80.69 201 LEU A N 1
ATOM 1602 C CA . LEU A 1 201 ? -14.266 12.625 32.375 1 80.69 201 LEU A CA 1
ATOM 1603 C C . LEU A 1 201 ? -13.938 12.57 30.891 1 80.69 201 LEU A C 1
ATOM 1605 O O . LEU A 1 201 ? -13.5 11.539 30.391 1 80.69 201 LEU A O 1
ATOM 1609 N N . ILE A 1 202 ? -14.164 13.664 30.297 1 86 202 ILE A N 1
ATOM 1610 C CA . ILE A 1 202 ? -13.875 13.742 28.875 1 86 202 ILE A CA 1
ATOM 1611 C C . ILE A 1 202 ? -12.383 13.523 28.641 1 86 202 ILE A C 1
ATOM 1613 O O . ILE A 1 202 ? -11.992 12.75 27.766 1 86 202 ILE A O 1
ATOM 1617 N N . LEU A 1 203 ? -11.625 14.109 29.469 1 88.5 203 LEU A N 1
ATOM 1618 C CA . LEU A 1 203 ? -10.18 14.031 29.312 1 88.5 203 LEU A CA 1
ATOM 1619 C C . LEU A 1 203 ? -9.68 12.609 29.562 1 88.5 203 LEU A C 1
ATOM 1621 O O . LEU A 1 203 ? -8.766 12.141 28.891 1 88.5 203 LEU A O 1
ATOM 1625 N N . ILE A 1 204 ? -10.195 11.977 30.453 1 87.25 204 ILE A N 1
ATOM 1626 C CA . ILE A 1 204 ? -9.812 10.594 30.75 1 87.25 204 ILE A CA 1
ATOM 1627 C C . ILE A 1 204 ? -10.18 9.695 29.578 1 87.25 204 ILE A C 1
ATOM 1629 O O . ILE A 1 204 ? -9.383 8.836 29.172 1 87.25 204 ILE A O 1
ATOM 1633 N N . MET A 1 205 ? -11.289 10.016 29.047 1 85.25 205 MET A N 1
ATOM 1634 C CA . MET A 1 205 ? -11.742 9.227 27.906 1 85.25 205 MET A CA 1
ATOM 1635 C C . MET A 1 205 ? -10.836 9.453 26.703 1 85.25 205 MET A C 1
ATOM 1637 O O . MET A 1 205 ? -10.484 8.5 26 1 85.25 205 MET A O 1
ATOM 1641 N N . VAL A 1 206 ? -10.562 10.625 26.516 1 89.12 206 VAL A N 1
ATOM 1642 C CA . VAL A 1 206 ? -9.719 11 25.391 1 89.12 206 VAL A CA 1
ATOM 1643 C C . VAL A 1 206 ? -8.336 10.383 25.562 1 89.12 206 VAL A C 1
ATOM 1645 O O . VAL A 1 206 ? -7.773 9.836 24.609 1 89.12 206 VAL A O 1
ATOM 1648 N N . TRP A 1 207 ? -7.836 10.414 26.781 1 89.25 207 TRP A N 1
ATOM 1649 C CA . TRP A 1 207 ? -6.508 9.867 27.047 1 89.25 207 TRP A CA 1
ATOM 1650 C C . TRP A 1 207 ? -6.484 8.359 26.812 1 89.25 207 TRP A C 1
ATOM 1652 O O . TRP A 1 207 ? -5.508 7.824 26.281 1 89.25 207 TRP A O 1
ATOM 1662 N N . ARG A 1 208 ? -7.422 7.738 27.141 1 88.12 208 ARG A N 1
ATOM 1663 C CA . ARG A 1 208 ? -7.52 6.297 26.953 1 88.12 208 ARG A CA 1
ATOM 1664 C C . ARG A 1 208 ? -7.582 5.945 25.469 1 88.12 208 ARG A C 1
ATOM 1666 O O . ARG A 1 208 ? -6.949 4.984 25.031 1 88.12 208 ARG A O 1
ATOM 1673 N N . LYS A 1 209 ? -8.266 6.73 24.766 1 87.81 209 LYS A N 1
ATOM 1674 C CA . LYS A 1 209 ? -8.398 6.492 23.328 1 87.81 209 LYS A CA 1
ATOM 1675 C C . LYS A 1 209 ? -7.094 6.809 22.609 1 87.81 209 LYS A C 1
ATOM 1677 O O . LYS A 1 209 ? -6.727 6.125 21.641 1 87.81 209 LYS A O 1
ATOM 1682 N N . LEU A 1 210 ? -6.496 7.812 23.141 1 88.69 210 LEU A N 1
ATOM 1683 C CA . LEU A 1 210 ? -5.25 8.234 22.5 1 88.69 210 LEU A CA 1
ATOM 1684 C C . LEU A 1 210 ? -4.152 7.203 22.719 1 88.69 210 LEU A C 1
ATOM 1686 O O . LEU A 1 210 ? -3.354 6.945 21.812 1 88.69 210 LEU A O 1
ATOM 1690 N N . ILE A 1 211 ? -4.113 6.641 23.844 1 88 211 ILE A N 1
ATOM 1691 C CA . ILE A 1 211 ? -3.09 5.648 24.172 1 88 211 ILE A CA 1
ATOM 1692 C C . ILE A 1 211 ? -3.305 4.398 23.312 1 88 211 ILE A C 1
ATOM 1694 O O . ILE A 1 211 ? -2.346 3.705 22.969 1 88 211 ILE A O 1
ATOM 1698 N N . ARG A 1 212 ? -4.477 4.195 22.938 1 87.44 212 ARG A N 1
ATOM 1699 C CA . ARG A 1 212 ? -4.801 3.01 22.156 1 87.44 212 ARG A CA 1
ATOM 1700 C C . ARG A 1 212 ? -4.719 3.297 20.656 1 87.44 212 ARG A C 1
ATOM 1702 O O . ARG A 1 212 ? -4.859 2.389 19.844 1 87.44 212 ARG A O 1
ATOM 1709 N N . ASN A 1 213 ? -4.508 4.516 20.328 1 90.06 213 ASN A N 1
ATOM 1710 C CA . ASN A 1 213 ? -4.398 4.902 18.938 1 90.06 213 ASN A CA 1
ATOM 1711 C C . ASN A 1 213 ? -3.016 4.59 18.375 1 90.06 213 ASN A C 1
ATOM 1713 O O . ASN A 1 213 ? -2.004 5.031 18.922 1 90.06 213 ASN A O 1
ATOM 1717 N N . PRO A 1 214 ? -2.951 3.859 17.312 1 91.44 214 PRO A N 1
ATOM 1718 C CA . PRO A 1 214 ? -1.662 3.455 16.75 1 91.44 214 PRO A CA 1
ATOM 1719 C C . PRO A 1 214 ? -0.798 4.648 16.344 1 91.44 214 PRO A C 1
ATOM 1721 O O . PRO A 1 214 ? 0.432 4.574 16.406 1 91.44 214 PRO A O 1
ATOM 1724 N N . ASN A 1 215 ? -1.375 5.68 15.93 1 90.62 215 ASN A N 1
ATOM 1725 C CA . ASN A 1 215 ? -0.599 6.855 15.547 1 90.62 215 ASN A CA 1
ATOM 1726 C C . ASN A 1 215 ? 0.156 7.438 16.734 1 90.62 215 ASN A C 1
ATOM 1728 O O . ASN A 1 215 ? 1.3 7.875 16.609 1 90.62 215 ASN A O 1
ATOM 1732 N N . THR A 1 216 ? -0.429 7.395 17.891 1 90.75 216 THR A N 1
ATOM 1733 C CA . THR A 1 216 ? 0.175 7.945 19.109 1 90.75 216 THR A CA 1
ATOM 1734 C C . THR A 1 216 ? 1.334 7.07 19.578 1 90.75 216 THR A C 1
ATOM 1736 O O . THR A 1 216 ? 2.439 7.566 19.797 1 90.75 216 THR A O 1
ATOM 1739 N N . TYR A 1 217 ? 1.141 5.832 19.656 1 91.12 217 TYR A N 1
ATOM 1740 C CA . TYR A 1 217 ? 2.219 5.012 20.188 1 91.12 217 TYR A CA 1
ATOM 1741 C C . TYR A 1 217 ? 3.332 4.832 19.156 1 91.12 217 TYR A C 1
ATOM 1743 O O . TYR A 1 217 ? 4.496 4.66 19.531 1 91.12 217 TYR A O 1
ATOM 1751 N N . SER A 1 218 ? 2.977 4.84 17.906 1 92.69 218 SER A N 1
ATOM 1752 C CA . SER A 1 218 ? 4.02 4.77 16.891 1 92.69 218 SER A CA 1
ATOM 1753 C C . SER A 1 218 ? 4.953 5.973 16.969 1 92.69 218 SER A C 1
ATOM 1755 O O . SER A 1 218 ? 6.168 5.828 16.828 1 92.69 218 SER A O 1
ATOM 1757 N N . SER A 1 219 ? 4.363 7.117 17.156 1 91.56 219 SER A N 1
ATOM 1758 C CA . SER A 1 219 ? 5.176 8.328 17.281 1 91.56 219 SER A CA 1
ATOM 1759 C C . SER A 1 219 ? 6.039 8.281 18.547 1 91.56 219 SER A C 1
ATOM 1761 O O . SER A 1 219 ? 7.215 8.648 18.516 1 91.56 219 SER A O 1
ATOM 1763 N N . LEU A 1 220 ? 5.516 7.801 19.609 1 91.69 220 LEU A N 1
ATOM 1764 C CA . LEU A 1 220 ? 6.246 7.711 20.859 1 91.69 220 LEU A CA 1
ATOM 1765 C C . LEU A 1 220 ? 7.406 6.723 20.75 1 91.69 220 LEU A C 1
ATOM 1767 O O . LEU A 1 220 ? 8.523 7.027 21.172 1 91.69 220 LEU A O 1
ATOM 1771 N N . ILE A 1 221 ? 7.129 5.609 20.188 1 94.19 221 ILE A N 1
ATOM 1772 C CA . ILE A 1 221 ? 8.164 4.598 20.016 1 94.19 221 ILE A CA 1
ATOM 1773 C C . ILE A 1 221 ? 9.227 5.109 19.047 1 94.19 221 ILE A C 1
ATOM 1775 O O . ILE A 1 221 ? 10.414 4.848 19.234 1 94.19 221 ILE A O 1
ATOM 1779 N N . GLY A 1 222 ? 8.773 5.812 18.016 1 93.94 222 GLY A N 1
ATOM 1780 C CA . GLY A 1 222 ? 9.711 6.41 17.078 1 93.94 222 GLY A CA 1
ATOM 1781 C C . GLY A 1 222 ? 10.664 7.395 17.734 1 93.94 222 GLY A C 1
ATOM 1782 O O . GLY A 1 222 ? 11.867 7.371 17.469 1 93.94 222 GLY A O 1
ATOM 1783 N N . VAL A 1 223 ? 10.18 8.203 18.609 1 92.12 223 VAL A N 1
ATOM 1784 C CA . VAL A 1 223 ? 10.984 9.195 19.312 1 92.12 223 VAL A CA 1
ATOM 1785 C C . VAL A 1 223 ? 11.977 8.492 20.25 1 92.12 223 VAL A C 1
ATOM 1787 O O . VAL A 1 223 ? 13.156 8.844 20.297 1 92.12 223 VAL A O 1
ATOM 1790 N N . ILE A 1 224 ? 11.445 7.523 20.922 1 93.81 224 ILE A N 1
ATOM 1791 C CA . ILE A 1 224 ? 12.297 6.77 21.844 1 93.81 224 ILE A CA 1
ATOM 1792 C C . ILE A 1 224 ? 13.43 6.098 21.062 1 93.81 224 ILE A C 1
ATOM 1794 O O . ILE A 1 224 ? 14.594 6.172 21.469 1 93.81 224 ILE A O 1
ATOM 1798 N N . TRP A 1 225 ? 13.094 5.582 19.984 1 94.19 225 TRP A N 1
ATOM 1799 C CA . TRP A 1 225 ? 14.109 4.926 19.156 1 94.19 225 TRP A CA 1
ATOM 1800 C C . TRP A 1 225 ? 15.125 5.938 18.641 1 94.19 225 TRP A C 1
ATOM 1802 O O . TRP A 1 225 ? 16.328 5.688 18.672 1 94.19 225 TRP A O 1
ATOM 1812 N N . SER A 1 226 ? 14.633 7.004 18.141 1 92.88 226 SER A N 1
ATOM 1813 C CA . SER A 1 226 ? 15.523 8.023 17.594 1 92.88 226 SER A CA 1
ATOM 1814 C C . SER A 1 226 ? 16.484 8.547 18.641 1 92.88 226 SER A C 1
ATOM 1816 O O . SER A 1 226 ? 17.672 8.734 18.375 1 92.88 226 SER A O 1
ATOM 1818 N N . LEU A 1 227 ? 16.016 8.766 19.859 1 92.38 227 LEU A N 1
ATOM 1819 C CA . LEU A 1 227 ? 16.859 9.258 20.938 1 92.38 227 LEU A CA 1
ATOM 1820 C C . LEU A 1 227 ? 17.922 8.242 21.312 1 92.38 227 LEU A C 1
ATOM 1822 O O . LEU A 1 227 ? 19.094 8.602 21.5 1 92.38 227 LEU A O 1
ATOM 1826 N N . VAL A 1 228 ? 17.547 7.02 21.328 1 93 228 VAL A N 1
ATOM 1827 C CA . VAL A 1 228 ? 18.453 5.957 21.734 1 93 228 VAL A CA 1
ATOM 1828 C C . VAL A 1 228 ? 19.422 5.641 20.594 1 93 228 VAL A C 1
ATOM 1830 O O . VAL A 1 228 ? 20.641 5.531 20.812 1 93 228 VAL A O 1
ATOM 1833 N N . ALA A 1 229 ? 18.891 5.523 19.422 1 91.25 229 ALA A N 1
ATOM 1834 C CA . ALA A 1 229 ? 19.688 5.109 18.266 1 91.25 229 ALA A CA 1
ATOM 1835 C C . ALA A 1 229 ? 20.766 6.129 17.953 1 91.25 229 ALA A C 1
ATOM 1837 O O . ALA A 1 229 ? 21.906 5.762 17.672 1 91.25 229 ALA A O 1
ATOM 1838 N N . PHE A 1 230 ? 20.484 7.383 18.016 1 90.88 230 PHE A N 1
ATOM 1839 C CA . PHE A 1 230 ? 21.453 8.398 17.594 1 90.88 230 PHE A CA 1
ATOM 1840 C C . PHE A 1 230 ? 22.375 8.766 18.75 1 90.88 230 PHE A C 1
ATOM 1842 O O . PHE A 1 230 ? 23.5 9.227 18.531 1 90.88 230 PHE A O 1
ATOM 1849 N N . ARG A 1 231 ? 21.922 8.562 19.953 1 90.56 231 ARG A N 1
ATOM 1850 C CA . ARG A 1 231 ? 22.797 8.789 21.094 1 90.56 231 ARG A CA 1
ATOM 1851 C C . ARG A 1 231 ? 23.859 7.688 21.203 1 90.56 231 ARG A C 1
ATOM 1853 O O . ARG A 1 231 ? 25.031 7.965 21.453 1 90.56 231 ARG A O 1
ATOM 1860 N N . TRP A 1 232 ? 23.484 6.48 20.984 1 93.56 232 TRP A N 1
ATOM 1861 C CA . TRP A 1 232 ? 24.391 5.352 21.172 1 93.56 232 TRP A CA 1
ATOM 1862 C C . TRP A 1 232 ? 24.828 4.785 19.828 1 93.56 232 TRP A C 1
ATOM 1864 O O . TRP A 1 232 ? 25.484 3.74 19.766 1 93.56 232 TRP A O 1
ATOM 1874 N N . HIS A 1 233 ? 24.391 5.363 18.703 1 91.12 233 HIS A N 1
ATOM 1875 C CA . HIS A 1 233 ? 24.781 4.992 17.359 1 91.12 233 HIS A CA 1
ATOM 1876 C C . HIS A 1 233 ? 24.391 3.553 17.047 1 91.12 233 HIS A C 1
ATOM 1878 O O . HIS A 1 233 ? 25.203 2.775 16.547 1 91.12 233 HIS A O 1
ATOM 1884 N N . VAL A 1 234 ? 23.234 3.225 17.469 1 91.5 234 VAL A N 1
ATOM 1885 C CA . VAL A 1 234 ? 22.688 1.898 17.188 1 91.5 234 VAL A CA 1
ATOM 1886 C C . VAL A 1 234 ? 21.875 1.943 15.898 1 91.5 234 VAL A C 1
ATOM 1888 O O . VAL A 1 234 ? 21.141 2.908 15.656 1 91.5 234 VAL A O 1
ATOM 1891 N N . HIS A 1 235 ? 22.078 0.892 15.016 1 91.06 235 HIS A N 1
ATOM 1892 C CA . HIS A 1 235 ? 21.297 0.797 13.789 1 91.06 235 HIS A CA 1
ATOM 1893 C C . HIS A 1 235 ? 20.156 -0.201 13.938 1 91.06 235 HIS A C 1
ATOM 1895 O O . HIS A 1 235 ? 20.297 -1.211 14.633 1 91.06 235 HIS A O 1
ATOM 1901 N N . MET A 1 236 ? 19.078 0.129 13.375 1 92.31 236 MET A N 1
ATOM 1902 C CA . MET A 1 236 ? 17.922 -0.763 13.406 1 92.31 236 MET A CA 1
ATOM 1903 C C . MET A 1 236 ? 18.203 -2.043 12.625 1 92.31 236 MET A C 1
ATOM 1905 O O . MET A 1 236 ? 18.688 -1.99 11.492 1 92.31 236 MET A O 1
ATOM 1909 N N . PRO A 1 237 ? 17.953 -3.127 13.297 1 92.94 237 PRO A N 1
ATOM 1910 C CA . PRO A 1 237 ? 18.125 -4.383 12.562 1 92.94 237 PRO A CA 1
ATOM 1911 C C . PRO A 1 237 ? 17.312 -4.422 11.266 1 92.94 237 PRO A C 1
ATOM 1913 O O . PRO A 1 237 ? 16.188 -3.934 11.227 1 92.94 237 PRO A O 1
ATOM 1916 N N . LYS A 1 238 ? 17.859 -4.988 10.25 1 92.62 238 LYS A N 1
ATOM 1917 C CA . LYS A 1 238 ? 17.266 -5.012 8.922 1 92.62 238 LYS A CA 1
ATOM 1918 C C . LYS A 1 238 ? 15.898 -5.699 8.945 1 92.62 238 LYS A C 1
ATOM 1920 O O . LYS A 1 238 ? 14.992 -5.312 8.211 1 92.62 238 LYS A O 1
ATOM 1925 N N . ILE A 1 239 ? 15.734 -6.656 9.781 1 93.12 239 ILE A N 1
ATOM 1926 C CA . ILE A 1 239 ? 14.477 -7.398 9.883 1 93.12 239 ILE A CA 1
ATOM 1927 C C . ILE A 1 239 ? 13.359 -6.461 10.336 1 93.12 239 ILE A C 1
ATOM 1929 O O . ILE A 1 239 ? 12.266 -6.473 9.766 1 93.12 239 ILE A O 1
ATOM 1933 N N . ILE A 1 240 ? 13.641 -5.629 11.273 1 93.81 240 ILE A N 1
ATOM 1934 C CA . ILE A 1 240 ? 12.656 -4.695 11.805 1 93.81 240 ILE A CA 1
ATOM 1935 C C . ILE A 1 240 ? 12.422 -3.568 10.797 1 93.81 240 ILE A C 1
ATOM 1937 O O . ILE A 1 240 ? 11.281 -3.178 10.547 1 93.81 240 ILE A O 1
ATOM 1941 N N . GLU A 1 241 ? 13.469 -3.141 10.266 1 93.94 241 GLU A N 1
ATOM 1942 C CA . GLU A 1 241 ? 13.391 -2.062 9.289 1 93.94 241 GLU A CA 1
ATOM 1943 C C . GLU A 1 241 ? 12.531 -2.465 8.094 1 93.94 241 GLU A C 1
ATOM 1945 O O . GLU A 1 241 ? 11.641 -1.714 7.68 1 93.94 241 GLU A O 1
ATOM 1950 N N . LYS A 1 242 ? 12.781 -3.609 7.605 1 92.75 242 LYS A N 1
ATOM 1951 C CA . LYS A 1 242 ? 12.031 -4.078 6.441 1 92.75 242 LYS A CA 1
ATOM 1952 C C . LYS A 1 242 ? 10.586 -4.406 6.805 1 92.75 242 LYS A C 1
ATOM 1954 O O . LYS A 1 242 ? 9.688 -4.258 5.98 1 92.75 242 LYS A O 1
ATOM 1959 N N . SER A 1 243 ? 10.398 -4.832 8.016 1 93.94 243 SER A N 1
ATOM 1960 C CA . SER A 1 243 ? 9.039 -5.105 8.484 1 93.94 243 SER A CA 1
ATOM 1961 C C . SER A 1 243 ? 8.211 -3.826 8.555 1 93.94 243 SER A C 1
ATOM 1963 O O . SER A 1 243 ? 7.008 -3.848 8.305 1 93.94 243 SER A O 1
ATOM 1965 N N . ILE A 1 244 ? 8.836 -2.777 8.859 1 93.94 244 ILE A N 1
ATOM 1966 C CA . ILE A 1 244 ? 8.156 -1.488 8.906 1 93.94 244 ILE A CA 1
ATOM 1967 C C . ILE A 1 244 ? 7.984 -0.943 7.488 1 93.94 244 ILE A C 1
ATOM 1969 O O . ILE A 1 244 ? 6.898 -0.494 7.113 1 93.94 244 ILE A O 1
ATOM 1973 N N . SER A 1 245 ? 8.938 -1.128 6.711 1 92.62 245 SER A N 1
ATOM 1974 C CA . SER A 1 245 ? 8.984 -0.528 5.383 1 92.62 245 SER A CA 1
ATOM 1975 C C . SER A 1 245 ? 7.977 -1.188 4.445 1 92.62 245 SER A C 1
ATOM 1977 O O . SER A 1 245 ? 7.414 -0.533 3.566 1 92.62 245 SER A O 1
ATOM 1979 N N . ILE A 1 246 ? 7.734 -2.408 4.625 1 91.5 246 ILE A N 1
ATOM 1980 C CA . ILE A 1 246 ? 6.871 -3.15 3.713 1 91.5 246 ILE A CA 1
ATOM 1981 C C . ILE A 1 246 ? 5.473 -2.539 3.715 1 91.5 246 ILE A C 1
ATOM 1983 O O . ILE A 1 246 ? 4.785 -2.543 2.691 1 91.5 246 ILE A O 1
ATOM 1987 N N . LEU A 1 247 ? 5.102 -2.002 4.832 1 92.44 247 LEU A N 1
ATOM 1988 C CA . LEU A 1 247 ? 3.779 -1.396 4.93 1 92.44 247 LEU A CA 1
ATOM 1989 C C . LEU A 1 247 ? 3.871 0.124 4.848 1 92.44 247 LEU A C 1
ATOM 1991 O O . LEU A 1 247 ? 2.977 0.775 4.301 1 92.44 247 LEU A O 1
ATOM 1995 N N . SER A 1 248 ? 4.895 0.671 5.406 1 92.06 248 SER A N 1
ATOM 1996 C CA . SER A 1 248 ? 5.035 2.123 5.406 1 92.06 248 SER A CA 1
ATOM 1997 C C . SER A 1 248 ? 5.246 2.656 3.994 1 92.06 248 SER A C 1
ATOM 1999 O O . SER A 1 248 ? 4.809 3.766 3.672 1 92.06 248 SER A O 1
ATOM 2001 N N . ASP A 1 249 ? 5.852 1.879 3.121 1 89.5 249 ASP A N 1
ATOM 2002 C CA . ASP A 1 249 ? 6.102 2.287 1.743 1 89.5 249 ASP A CA 1
ATOM 2003 C C . ASP A 1 249 ? 4.793 2.449 0.973 1 89.5 249 ASP A C 1
ATOM 2005 O O . ASP A 1 249 ? 4.738 3.174 -0.024 1 89.5 249 ASP A O 1
ATOM 2009 N N . ALA A 1 250 ? 3.871 1.833 1.487 1 88.88 250 ALA A N 1
ATOM 2010 C CA . ALA A 1 250 ? 2.557 1.92 0.855 1 88.88 250 ALA A CA 1
ATOM 2011 C C . ALA A 1 250 ? 1.805 3.162 1.321 1 88.88 250 ALA A C 1
ATOM 2013 O O . ALA A 1 250 ? 0.803 3.553 0.717 1 88.88 250 ALA A O 1
ATOM 2014 N N . GLY A 1 251 ? 2.232 3.777 2.305 1 91.06 251 GLY A N 1
ATOM 2015 C CA . GLY A 1 251 ? 1.481 4.805 3.006 1 91.06 251 GLY A CA 1
ATOM 2016 C C . GLY A 1 251 ? 1.113 5.984 2.123 1 91.06 251 GLY A C 1
ATOM 2017 O O . GLY A 1 251 ? -0.064 6.324 1.991 1 91.06 251 GLY A O 1
ATOM 2018 N N . LEU A 1 252 ? 2.066 6.527 1.419 1 89.81 252 LEU A N 1
ATOM 2019 C CA . LEU A 1 252 ? 1.838 7.723 0.618 1 89.81 252 LEU A CA 1
ATOM 2020 C C . LEU A 1 252 ? 0.956 7.414 -0.586 1 89.81 252 LEU A C 1
ATOM 2022 O O . LEU A 1 252 ? -0.021 8.117 -0.845 1 89.81 252 LEU A O 1
ATOM 2026 N N . GLY A 1 253 ? 1.298 6.355 -1.243 1 93 253 GLY A N 1
ATOM 2027 C CA . GLY A 1 253 ? 0.513 5.965 -2.402 1 93 253 GLY A CA 1
ATOM 2028 C C . GLY A 1 253 ? -0.924 5.621 -2.062 1 93 253 GLY A C 1
ATOM 2029 O O . GLY A 1 253 ? -1.854 6.07 -2.736 1 93 253 GLY A O 1
ATOM 2030 N N . MET A 1 254 ? -1.068 4.93 -1.026 1 94.5 254 MET A N 1
ATOM 2031 C CA . MET A 1 254 ? -2.406 4.496 -0.634 1 94.5 254 MET A CA 1
ATOM 2032 C C . MET A 1 254 ? -3.211 5.66 -0.064 1 94.5 254 MET A C 1
ATOM 2034 O O . MET A 1 254 ? -4.438 5.695 -0.193 1 94.5 254 MET A O 1
ATOM 2038 N N . ALA A 1 255 ? -2.531 6.566 0.597 1 94.19 255 ALA A N 1
ATOM 2039 C CA . ALA A 1 255 ? -3.229 7.75 1.088 1 94.19 255 ALA A CA 1
ATOM 2040 C C . ALA A 1 255 ? -3.816 8.562 -0.066 1 94.19 255 ALA A C 1
ATOM 2042 O O . ALA A 1 255 ? -4.965 9 -0.001 1 94.19 255 ALA A O 1
ATOM 2043 N N . MET A 1 256 ? -3.025 8.688 -1.065 1 94.44 256 MET A N 1
ATOM 2044 C CA . MET A 1 256 ? -3.508 9.422 -2.232 1 94.44 256 MET A CA 1
ATOM 2045 C C . MET A 1 256 ? -4.59 8.633 -2.963 1 94.44 256 MET A C 1
ATOM 2047 O O . MET A 1 256 ? -5.531 9.219 -3.5 1 94.44 256 MET A O 1
ATOM 2051 N N . PHE A 1 257 ? -4.383 7.359 -3.027 1 96.25 257 PHE A N 1
ATOM 2052 C CA . PHE A 1 257 ? -5.41 6.504 -3.607 1 96.25 257 PHE A CA 1
ATOM 2053 C C . PHE A 1 257 ? -6.73 6.66 -2.861 1 96.25 257 PHE A C 1
ATOM 2055 O O . PHE A 1 257 ? -7.789 6.773 -3.479 1 96.25 257 PHE A O 1
ATOM 2062 N N . SER A 1 258 ? -6.66 6.66 -1.552 1 95.75 258 SER A N 1
ATOM 2063 C CA . SER A 1 258 ? -7.84 6.855 -0.717 1 95.75 258 SER A CA 1
ATOM 2064 C C . SER A 1 258 ? -8.492 8.203 -0.987 1 95.75 258 SER A C 1
ATOM 2066 O O . SER A 1 258 ? -9.719 8.312 -1.03 1 95.75 258 SER A O 1
ATOM 2068 N N . LEU A 1 259 ? -7.684 9.188 -1.13 1 95.12 259 LEU A N 1
ATOM 2069 C CA . LEU A 1 259 ? -8.18 10.523 -1.455 1 95.12 259 LEU A CA 1
ATOM 2070 C C . LEU A 1 259 ? -8.938 10.516 -2.777 1 95.12 259 LEU A C 1
ATOM 2072 O O . LEU A 1 259 ? -10.008 11.117 -2.889 1 95.12 259 LEU A O 1
ATOM 2076 N N . GLY A 1 260 ? -8.414 9.852 -3.742 1 95.56 260 GLY A N 1
ATOM 2077 C CA . GLY A 1 260 ? -9.086 9.727 -5.027 1 95.56 260 GLY A CA 1
ATOM 2078 C C . GLY A 1 260 ? -10.414 9 -4.934 1 95.56 260 GLY A C 1
ATOM 2079 O O . GLY A 1 260 ? -11.383 9.383 -5.598 1 95.56 260 GLY A O 1
ATOM 2080 N N . LEU A 1 261 ? -10.422 7.961 -4.164 1 95.75 261 LEU A N 1
ATOM 2081 C CA . LEU A 1 261 ? -11.664 7.227 -3.953 1 95.75 261 LEU A CA 1
ATOM 2082 C C . LEU A 1 261 ? -12.719 8.125 -3.328 1 95.75 261 LEU A C 1
ATOM 2084 O O . LEU A 1 261 ? -13.883 8.109 -3.742 1 95.75 261 LEU A O 1
ATOM 2088 N N . PHE A 1 262 ? -12.328 8.875 -2.332 1 94.75 262 PHE A N 1
ATOM 2089 C CA . PHE A 1 262 ? -13.25 9.773 -1.651 1 94.75 262 PHE A CA 1
ATOM 2090 C C . PHE A 1 262 ? -13.812 10.812 -2.621 1 94.75 262 PHE A C 1
ATOM 2092 O O . PHE A 1 262 ? -15.016 11.07 -2.633 1 94.75 262 PHE A O 1
ATOM 2099 N N . MET A 1 263 ? -12.961 11.312 -3.406 1 93.19 263 MET A N 1
ATOM 2100 C CA . MET A 1 263 ? -13.375 12.32 -4.379 1 93.19 263 MET A CA 1
ATOM 2101 C C . MET A 1 263 ? -14.375 11.742 -5.367 1 93.19 263 MET A C 1
ATOM 2103 O O . MET A 1 263 ? -15.344 12.406 -5.734 1 93.19 263 MET A O 1
ATOM 2107 N N . ALA A 1 264 ? -14.141 10.578 -5.77 1 94.38 264 ALA A N 1
ATOM 2108 C CA . ALA A 1 264 ? -14.992 9.93 -6.762 1 94.38 264 ALA A CA 1
ATOM 2109 C C . ALA A 1 264 ? -16.391 9.688 -6.211 1 94.38 264 ALA A C 1
ATOM 2111 O O . ALA A 1 264 ? -17.359 9.617 -6.969 1 94.38 264 ALA A O 1
ATOM 2112 N N . LEU A 1 265 ? -16.484 9.539 -4.934 1 93.12 265 LEU A N 1
ATOM 2113 C CA . LEU A 1 265 ? -17.766 9.266 -4.301 1 93.12 265 LEU A CA 1
ATOM 2114 C C . LEU A 1 265 ? -18.562 10.547 -4.098 1 93.12 265 LEU A C 1
ATOM 2116 O O . LEU A 1 265 ? -19.766 10.5 -3.793 1 93.12 265 LEU A O 1
ATOM 2120 N N . GLN A 1 266 ? -17.891 11.641 -4.254 1 91.69 266 GLN A N 1
ATOM 2121 C CA . GLN A 1 266 ? -18.578 12.922 -4.113 1 91.69 266 GLN A CA 1
ATOM 2122 C C . GLN A 1 266 ? -19.359 13.273 -5.379 1 91.69 266 GLN A C 1
ATOM 2124 O O . GLN A 1 266 ? -18.922 12.953 -6.488 1 91.69 266 GLN A O 1
ATOM 2129 N N . PRO A 1 267 ? -20.5 13.883 -5.219 1 88.75 267 PRO A N 1
ATOM 2130 C CA . PRO A 1 267 ? -21.312 14.242 -6.383 1 88.75 267 PRO A CA 1
ATOM 2131 C C . PRO A 1 267 ? -20.641 15.289 -7.27 1 88.75 267 PRO A C 1
ATOM 2133 O O . PRO A 1 267 ? -20.781 15.258 -8.492 1 88.75 267 PRO A O 1
ATOM 2136 N N . LYS A 1 268 ? -19.875 16.203 -6.676 1 88.81 268 LYS A N 1
ATOM 2137 C CA . LYS A 1 268 ? -19.156 17.25 -7.395 1 88.81 268 LYS A CA 1
ATOM 2138 C C . LYS A 1 268 ? -17.641 17.094 -7.246 1 88.81 268 LYS A C 1
ATOM 2140 O O . LYS A 1 268 ? -17.172 16.5 -6.27 1 88.81 268 LYS A O 1
ATOM 2145 N N . ILE A 1 269 ? -17 17.625 -8.281 1 84.88 269 ILE A N 1
ATOM 2146 C CA . ILE A 1 269 ? -15.547 17.547 -8.266 1 84.88 269 ILE A CA 1
ATOM 2147 C C . ILE A 1 269 ? -15 18.344 -7.078 1 84.88 269 ILE A C 1
ATOM 2149 O O . ILE A 1 269 ? -14.078 17.891 -6.395 1 84.88 269 ILE A O 1
ATOM 2153 N N . ILE A 1 270 ? -15.633 19.516 -6.949 1 87.75 270 ILE A N 1
ATOM 2154 C CA . ILE A 1 270 ? -15.336 20.266 -5.738 1 87.75 270 ILE A CA 1
ATOM 2155 C C . ILE A 1 270 ? -16.312 19.875 -4.633 1 87.75 270 ILE A C 1
ATOM 2157 O O . ILE A 1 270 ? -17.422 20.406 -4.551 1 87.75 270 ILE A O 1
ATOM 2161 N N . ALA A 1 271 ? -15.867 19.031 -3.797 1 84.94 271 ALA A N 1
ATOM 2162 C CA . ALA A 1 271 ? -16.719 18.312 -2.846 1 84.94 271 ALA A CA 1
ATOM 2163 C C . ALA A 1 271 ? -17.328 19.266 -1.832 1 84.94 271 ALA A C 1
ATOM 2165 O O . ALA A 1 271 ? -18.453 19.062 -1.384 1 84.94 271 ALA A O 1
ATOM 2166 N N . CYS A 1 272 ? -16.609 20.359 -1.381 1 89.06 272 CYS A N 1
ATOM 2167 C CA . CYS A 1 272 ? -17.078 21.234 -0.311 1 89.06 272 CYS A CA 1
ATOM 2168 C C . CYS A 1 272 ? -17.797 22.469 -0.878 1 89.06 272 CYS A C 1
ATOM 2170 O O . CYS A 1 272 ? -18.297 23.297 -0.125 1 89.06 272 CYS A O 1
ATOM 2172 N N . GLY A 1 273 ? -17.859 22.609 -2.18 1 91.12 273 GLY A N 1
ATOM 2173 C CA . GLY A 1 273 ? -18.453 23.781 -2.785 1 91.12 273 GLY A CA 1
ATOM 2174 C C . GLY A 1 273 ? -17.438 24.859 -3.111 1 91.12 273 GLY A C 1
ATOM 2175 O O . GLY A 1 273 ? -16.391 24.953 -2.465 1 91.12 273 GLY A O 1
ATOM 2176 N N . ASN A 1 274 ? -17.734 25.719 -3.93 1 93.44 274 ASN A N 1
ATOM 2177 C CA . ASN A 1 274 ? -16.797 26.703 -4.457 1 93.44 274 ASN A CA 1
ATOM 2178 C C . ASN A 1 274 ? -16.438 27.75 -3.406 1 93.44 274 ASN A C 1
ATOM 2180 O O . ASN A 1 274 ? -15.273 28.156 -3.305 1 93.44 274 ASN A O 1
ATOM 2184 N N . SER A 1 275 ? -17.375 28.156 -2.68 1 95 275 SER A N 1
ATOM 2185 C CA . SER A 1 275 ? -17.125 29.188 -1.688 1 95 275 SER A CA 1
ATOM 2186 C C . SER A 1 275 ? -16.219 28.688 -0.57 1 95 275 SER A C 1
ATOM 2188 O O . SER A 1 275 ? -15.242 29.359 -0.213 1 95 275 SER A O 1
ATOM 2190 N N . VAL A 1 276 ? -16.516 27.547 -0.115 1 94.94 276 VAL A N 1
ATOM 2191 C CA . VAL A 1 276 ? -15.727 26.969 0.968 1 94.94 276 VAL A CA 1
ATOM 2192 C C . VAL A 1 276 ? -14.344 26.594 0.452 1 94.94 276 VAL A C 1
ATOM 2194 O O . VAL A 1 276 ? -13.352 26.719 1.169 1 94.94 276 VAL A O 1
ATOM 2197 N N . ALA A 1 277 ? -14.312 26.172 -0.776 1 95.25 277 ALA A N 1
ATOM 2198 C CA . ALA A 1 277 ? -13.031 25.828 -1.389 1 95.25 277 ALA A CA 1
ATOM 2199 C C . ALA A 1 277 ? -12.133 27.047 -1.491 1 95.25 277 ALA A C 1
ATOM 2201 O O . ALA A 1 277 ? -10.938 26.984 -1.19 1 95.25 277 ALA A O 1
ATOM 2202 N N . THR A 1 278 ? -12.727 28.156 -1.917 1 95.31 278 THR A N 1
ATOM 2203 C CA . THR A 1 278 ? -11.961 29.391 -2.039 1 95.31 278 THR A CA 1
ATOM 2204 C C . THR A 1 278 ? -11.484 29.875 -0.671 1 95.31 278 THR A C 1
ATOM 2206 O O . THR A 1 278 ? -10.352 30.344 -0.533 1 95.31 278 THR A O 1
ATOM 2209 N N . PHE A 1 279 ? -12.328 29.703 0.229 1 95.19 2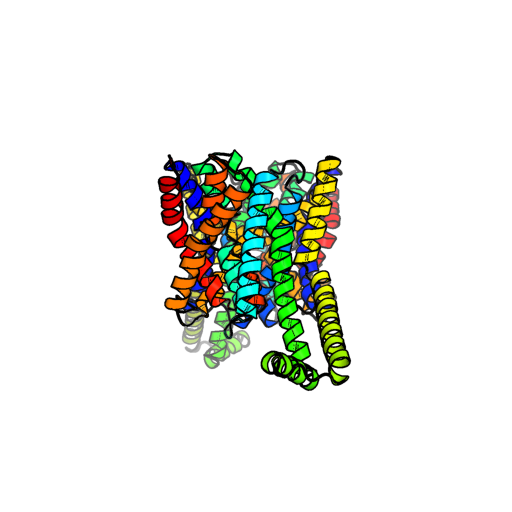79 PHE A N 1
ATOM 2210 C CA . PHE A 1 279 ? -11.969 30.062 1.597 1 95.19 279 PHE A CA 1
ATOM 2211 C C . PHE A 1 279 ? -10.82 29.188 2.098 1 95.19 279 PHE A C 1
ATOM 2213 O O . PHE A 1 279 ? -9.867 29.703 2.695 1 95.19 279 PHE A O 1
ATOM 2220 N N . ALA A 1 280 ? -10.953 27.938 1.856 1 95.56 280 ALA A N 1
ATOM 2221 C CA . ALA A 1 280 ? -9.922 27 2.289 1 95.56 280 ALA A CA 1
ATOM 2222 C C . ALA A 1 280 ? -8.578 27.328 1.646 1 95.56 280 ALA A C 1
ATOM 2224 O O . ALA A 1 280 ? -7.539 27.281 2.309 1 95.56 280 ALA A O 1
ATOM 2225 N N . MET A 1 281 ? -8.625 27.734 0.419 1 95.5 281 MET A N 1
ATOM 2226 C CA . MET A 1 281 ? -7.398 28.094 -0.298 1 95.5 281 MET A CA 1
ATOM 2227 C C . MET A 1 281 ? -6.797 29.375 0.245 1 95.5 281 MET A C 1
ATOM 2229 O O . MET A 1 281 ? -5.574 29.5 0.34 1 95.5 281 MET A O 1
ATOM 2233 N N . ALA A 1 282 ? -7.648 30.234 0.561 1 95.75 282 ALA A N 1
ATOM 2234 C CA . ALA A 1 282 ? -7.18 31.5 1.117 1 95.75 282 ALA A CA 1
ATOM 2235 C C . ALA A 1 282 ? -6.504 31.281 2.471 1 95.75 282 ALA A C 1
ATOM 2237 O O . ALA A 1 282 ? -5.477 31.906 2.76 1 95.75 282 ALA A O 1
ATOM 2238 N N . VAL A 1 283 ? -7.105 30.469 3.246 1 95.88 283 VAL A N 1
ATOM 2239 C CA . VAL A 1 283 ? -6.531 30.172 4.555 1 95.88 283 VAL A CA 1
ATOM 2240 C C . VAL A 1 283 ? -5.176 29.484 4.383 1 95.88 283 VAL A C 1
ATOM 2242 O O . VAL A 1 283 ? -4.203 29.828 5.051 1 95.88 283 VAL A O 1
ATOM 2245 N N . ARG A 1 284 ? -5.105 28.594 3.449 1 95.69 284 ARG A N 1
ATOM 2246 C CA . ARG A 1 284 ? -3.908 27.797 3.234 1 95.69 284 ARG A CA 1
ATOM 2247 C C . ARG A 1 284 ? -2.773 28.641 2.666 1 95.69 284 ARG A C 1
ATOM 2249 O O . ARG A 1 284 ? -1.634 28.547 3.129 1 95.69 284 ARG A O 1
ATOM 2256 N N . PHE A 1 285 ? -3.066 29.547 1.715 1 96.06 285 PHE A N 1
ATOM 2257 C CA . PHE A 1 285 ? -1.994 30.156 0.94 1 96.06 285 PHE A CA 1
ATOM 2258 C C . PHE A 1 285 ? -1.769 31.594 1.374 1 96.06 285 PHE A C 1
ATOM 2260 O O . PHE A 1 285 ? -0.768 32.219 1.003 1 96.06 285 PHE A O 1
ATOM 2267 N N . LEU A 1 286 ? -2.668 32.094 2.209 1 95.88 286 LEU A N 1
ATOM 2268 C CA . LEU A 1 286 ? -2.492 33.469 2.664 1 95.88 286 LEU A CA 1
ATOM 2269 C C . LEU A 1 286 ? -2.35 33.531 4.18 1 95.88 286 LEU A C 1
ATOM 2271 O O . LEU A 1 286 ? -1.331 34 4.695 1 95.88 286 LEU A O 1
ATOM 2275 N N . THR A 1 287 ? -3.287 33.031 4.902 1 96.31 287 THR A N 1
ATOM 2276 C CA . THR A 1 287 ? -3.266 33.094 6.359 1 96.31 287 THR A CA 1
ATOM 2277 C C . THR A 1 287 ? -2.096 32.281 6.922 1 96.31 287 THR A C 1
ATOM 2279 O O . THR A 1 287 ? -1.399 32.75 7.828 1 96.31 287 THR A O 1
ATOM 2282 N N . GLY A 1 288 ? -1.889 31.094 6.418 1 95.31 288 GLY A N 1
ATOM 2283 C CA . GLY A 1 288 ? -0.798 30.266 6.887 1 95.31 288 GLY A CA 1
ATOM 2284 C C . GLY A 1 288 ? 0.557 30.938 6.793 1 95.31 288 GLY A C 1
ATOM 2285 O O . GLY A 1 288 ? 1.212 31.156 7.812 1 95.31 288 GLY A O 1
ATOM 2286 N N . PRO A 1 289 ? 0.92 31.344 5.598 1 95.94 289 PRO A N 1
ATOM 2287 C CA . PRO A 1 289 ? 2.213 32 5.422 1 95.94 289 PRO A CA 1
ATOM 2288 C C . PRO A 1 289 ? 2.305 33.344 6.18 1 95.94 289 PRO A C 1
ATOM 2290 O O . PRO A 1 289 ? 3.381 33.719 6.652 1 95.94 289 PRO A O 1
ATOM 2293 N N . ALA A 1 290 ? 1.179 34 6.328 1 96.5 290 ALA A N 1
ATOM 2294 C CA . ALA A 1 290 ? 1.189 35.281 7.055 1 96.5 290 ALA A CA 1
ATOM 2295 C C . ALA A 1 290 ? 1.492 35.062 8.539 1 96.5 290 ALA A C 1
ATOM 2297 O O . ALA A 1 290 ? 2.305 35.781 9.125 1 96.5 290 ALA A O 1
ATOM 2298 N N . VAL A 1 291 ? 0.866 34.094 9.117 1 97.06 291 VAL A N 1
ATOM 2299 C CA . VAL A 1 291 ? 1.091 33.812 10.523 1 97.06 291 VAL A CA 1
ATOM 2300 C C . VAL A 1 291 ? 2.504 33.25 10.727 1 97.06 291 VAL A C 1
ATOM 2302 O O . VAL A 1 291 ? 3.154 33.562 11.727 1 97.06 291 VAL A O 1
ATOM 2305 N N . MET A 1 292 ? 2.963 32.469 9.789 1 96.88 292 MET A N 1
ATOM 2306 C CA . MET A 1 292 ? 4.324 31.953 9.867 1 96.88 292 MET A CA 1
ATOM 2307 C C . MET A 1 292 ? 5.344 33.094 9.789 1 96.88 292 MET A C 1
ATOM 2309 O O . MET A 1 292 ? 6.359 33.062 10.484 1 96.88 292 MET A O 1
ATOM 2313 N N . ALA A 1 293 ? 5.055 34.031 8.914 1 95.88 293 ALA A N 1
ATOM 2314 C CA . ALA A 1 293 ? 5.938 35.188 8.812 1 95.88 293 ALA A CA 1
ATOM 2315 C C . ALA A 1 293 ? 6.008 35.938 10.133 1 95.88 293 ALA A C 1
ATOM 2317 O O . ALA A 1 293 ? 7.094 36.312 10.594 1 95.88 293 ALA A O 1
ATOM 2318 N N . ALA A 1 294 ? 4.887 36.156 10.719 1 96.69 294 ALA A N 1
ATOM 2319 C CA . ALA A 1 294 ? 4.832 36.875 12 1 96.69 294 ALA A CA 1
ATOM 2320 C C . ALA A 1 294 ? 5.582 36.094 13.086 1 96.69 294 ALA A C 1
ATOM 2322 O O . ALA A 1 294 ? 6.355 36.656 13.852 1 96.69 294 ALA A O 1
ATOM 2323 N N . ALA A 1 295 ? 5.34 34.812 13.102 1 97.12 295 ALA A N 1
ATOM 2324 C CA . ALA A 1 295 ? 5.992 33.969 14.094 1 97.12 295 ALA A CA 1
ATOM 2325 C C . ALA A 1 295 ? 7.5 33.906 13.875 1 97.12 295 ALA A C 1
ATOM 2327 O O . ALA A 1 295 ? 8.273 33.969 14.836 1 97.12 295 ALA A O 1
ATOM 2328 N N . SER A 1 296 ? 7.902 33.812 12.656 1 96.56 296 SER A N 1
ATOM 2329 C CA . SER A 1 296 ? 9.32 33.75 12.32 1 96.56 296 SER A CA 1
ATOM 2330 C C . SER A 1 296 ? 10.039 35.031 12.664 1 96.56 296 SER A C 1
ATOM 2332 O O . SER A 1 296 ? 11.164 35 13.18 1 96.56 296 SER A O 1
ATOM 2334 N N . ILE A 1 297 ? 9.422 36.156 12.43 1 95.38 297 ILE A N 1
ATOM 2335 C CA . ILE A 1 297 ? 10 37.469 12.758 1 95.38 297 ILE A CA 1
ATOM 2336 C C . ILE A 1 297 ? 10.086 37.625 14.281 1 95.38 297 ILE A C 1
ATOM 2338 O O . ILE A 1 297 ? 11.078 38.125 14.805 1 95.38 297 ILE A O 1
ATOM 2342 N N . ALA A 1 298 ? 9.117 37.188 14.93 1 95.88 298 ALA A N 1
ATOM 2343 C CA . ALA A 1 298 ? 9.078 37.281 16.391 1 95.88 298 ALA A CA 1
ATOM 2344 C C . ALA A 1 298 ? 10.203 36.469 17.016 1 95.88 298 ALA A C 1
ATOM 2346 O O . ALA A 1 298 ? 10.758 36.844 18.047 1 95.88 298 ALA A O 1
ATOM 2347 N N . VAL A 1 299 ? 10.508 35.312 16.453 1 96 299 VAL A N 1
ATOM 2348 C CA . VAL A 1 299 ? 11.547 34.438 16.984 1 96 299 VAL A CA 1
ATOM 2349 C C . VAL A 1 299 ? 12.922 34.938 16.562 1 96 299 VAL A C 1
ATOM 2351 O O . VAL A 1 299 ? 13.938 34.562 17.156 1 96 299 VAL A O 1
ATOM 2354 N N . GLY A 1 300 ? 13.016 35.688 15.469 1 93.88 300 GLY A N 1
ATOM 2355 C CA . GLY A 1 300 ? 14.266 36.312 15.055 1 93.88 300 GLY A CA 1
ATOM 2356 C C . GLY A 1 300 ? 14.859 35.656 13.812 1 93.88 300 GLY A C 1
ATOM 2357 O O . GLY A 1 300 ? 16.078 35.75 13.586 1 93.88 300 GLY A O 1
ATOM 2358 N N . LEU A 1 301 ? 14.016 34.969 13.117 1 94.19 301 LEU A N 1
ATOM 2359 C CA . LEU A 1 301 ? 14.531 34.406 11.867 1 94.19 301 LEU A CA 1
ATOM 2360 C C . LEU A 1 301 ? 14.75 35.5 10.836 1 94.19 301 LEU A C 1
ATOM 2362 O O . LEU A 1 301 ? 13.945 36.438 10.727 1 94.19 301 LEU A O 1
ATOM 2366 N N . ARG A 1 302 ? 15.945 35.375 10.188 1 92.69 302 ARG A N 1
ATOM 2367 C CA . ARG A 1 302 ? 16.281 36.344 9.164 1 92.69 302 ARG A CA 1
ATOM 2368 C C . ARG A 1 302 ? 16.891 35.688 7.938 1 92.69 302 ARG A C 1
ATOM 2370 O O . ARG A 1 302 ? 17.234 34.5 7.973 1 92.69 302 ARG A O 1
ATOM 2377 N N . GLY A 1 303 ? 16.828 36.406 6.84 1 91.38 303 GLY A N 1
ATOM 2378 C CA . GLY A 1 303 ? 17.516 35.969 5.633 1 91.38 303 GLY A CA 1
ATOM 2379 C C . GLY A 1 303 ? 16.844 34.781 4.977 1 91.38 303 GLY A C 1
ATOM 2380 O O . GLY A 1 303 ? 15.625 34.781 4.746 1 91.38 303 GLY A O 1
ATOM 2381 N N . THR A 1 304 ? 17.672 33.844 4.73 1 91.44 304 THR A N 1
ATOM 2382 C CA . THR A 1 304 ? 17.219 32.688 3.979 1 91.44 304 THR A CA 1
ATOM 2383 C C . THR A 1 304 ? 16.297 31.828 4.836 1 91.44 304 THR A C 1
ATOM 2385 O O . THR A 1 304 ? 15.336 31.25 4.332 1 91.44 304 THR A O 1
ATOM 2388 N N . LEU A 1 305 ? 16.594 31.812 6.09 1 93.31 305 LEU A N 1
ATOM 2389 C CA . LEU A 1 305 ? 15.781 31 6.992 1 93.31 305 LEU A CA 1
ATOM 2390 C C . LEU A 1 305 ? 14.352 31.516 7.059 1 93.31 305 LEU A C 1
ATOM 2392 O O . LEU A 1 305 ? 13.398 30.734 7.125 1 93.31 305 LEU A O 1
ATOM 2396 N N . LEU A 1 306 ? 14.258 32.812 7.074 1 94.38 306 LEU A N 1
ATOM 2397 C CA . LEU A 1 306 ? 12.938 33.438 7.074 1 94.38 306 LEU A CA 1
ATOM 2398 C C . LEU A 1 306 ? 12.188 33.094 5.789 1 94.38 306 LEU A C 1
ATOM 2400 O O . LEU A 1 306 ? 11 32.781 5.832 1 94.38 306 LEU A O 1
ATOM 2404 N N . ARG A 1 307 ? 12.836 33.156 4.703 1 94.31 307 ARG A N 1
ATOM 2405 C CA . ARG A 1 307 ? 12.227 32.875 3.408 1 94.31 307 ARG A CA 1
ATOM 2406 C C . ARG A 1 307 ? 11.789 31.422 3.326 1 94.31 307 ARG A C 1
ATOM 2408 O O . ARG A 1 307 ? 10.688 31.125 2.854 1 94.31 307 ARG A O 1
ATOM 2415 N N . VAL A 1 308 ? 12.656 30.531 3.814 1 94.12 308 VAL A N 1
ATOM 2416 C CA . VAL A 1 308 ? 12.359 29.109 3.812 1 94.12 308 VAL A CA 1
ATOM 2417 C C . VAL A 1 308 ? 11.117 28.844 4.652 1 94.12 308 VAL A C 1
ATOM 2419 O O . VAL A 1 308 ? 10.25 28.047 4.262 1 94.12 308 VAL A O 1
ATOM 2422 N N . ALA A 1 309 ? 11.055 29.516 5.742 1 95.12 309 ALA A N 1
ATOM 2423 C CA . ALA A 1 309 ? 9.922 29.312 6.648 1 95.12 309 ALA A CA 1
ATOM 2424 C C . ALA A 1 309 ? 8.617 29.75 6 1 95.12 309 ALA A C 1
ATOM 2426 O O . ALA A 1 309 ? 7.602 29.062 6.09 1 95.12 309 ALA A O 1
ATOM 2427 N N . ILE A 1 310 ? 8.633 30.844 5.324 1 94.94 310 ILE A N 1
ATOM 2428 C CA . ILE A 1 310 ? 7.434 31.391 4.711 1 94.94 310 ILE A CA 1
ATOM 2429 C C . ILE A 1 310 ? 7.012 30.531 3.525 1 94.94 310 ILE A C 1
ATOM 2431 O O . ILE A 1 310 ? 5.828 30.219 3.371 1 94.94 310 ILE A O 1
ATOM 2435 N N . VAL A 1 311 ? 7.941 30.125 2.717 1 93.69 311 VAL A N 1
ATOM 2436 C CA . VAL A 1 311 ? 7.641 29.297 1.545 1 93.69 311 VAL A CA 1
ATOM 2437 C C . VAL A 1 311 ? 7.113 27.938 1.987 1 93.69 311 VAL A C 1
ATOM 2439 O O . VAL A 1 311 ? 6.199 27.391 1.366 1 93.69 311 VAL A O 1
ATOM 2442 N N . GLN A 1 312 ? 7.691 27.406 3.01 1 94.44 312 GLN A N 1
ATOM 2443 C CA . GLN A 1 312 ? 7.215 26.141 3.561 1 94.44 312 GLN A CA 1
ATOM 2444 C C . GLN A 1 312 ? 5.75 26.234 3.977 1 94.44 312 GLN A C 1
ATOM 2446 O O . GLN A 1 312 ? 4.977 25.297 3.768 1 94.44 312 GLN A O 1
ATOM 2451 N N . ALA A 1 313 ? 5.434 27.375 4.559 1 94.94 313 ALA A N 1
ATOM 2452 C CA . ALA A 1 313 ? 4.062 27.578 5.02 1 94.94 313 ALA A CA 1
ATOM 2453 C C . ALA A 1 313 ? 3.109 27.75 3.842 1 94.94 313 ALA A C 1
ATOM 2455 O O . ALA A 1 313 ? 1.893 27.625 3.994 1 94.94 313 ALA A O 1
ATOM 2456 N N . ALA A 1 314 ? 3.615 28 2.68 1 94.31 314 ALA A N 1
ATOM 2457 C CA . ALA A 1 314 ? 2.797 28.234 1.491 1 94.31 314 ALA A CA 1
ATOM 2458 C C . ALA A 1 314 ? 2.648 26.969 0.669 1 94.31 314 ALA A C 1
ATOM 2460 O O . ALA A 1 314 ? 2.137 27 -0.453 1 94.31 314 ALA A O 1
ATOM 2461 N N . LEU A 1 315 ? 3.096 25.859 1.207 1 94.56 315 LEU A N 1
ATOM 2462 C CA . LEU A 1 315 ? 2.92 24.562 0.564 1 94.56 315 LEU A CA 1
ATOM 2463 C C . LEU A 1 315 ? 1.472 24.094 0.662 1 94.56 315 LEU A C 1
ATOM 2465 O O . LEU A 1 315 ? 0.703 24.609 1.477 1 94.56 315 LEU A O 1
ATOM 2469 N N . PRO A 1 316 ? 1.069 23.203 -0.197 1 94.62 316 PRO A N 1
ATOM 2470 C CA . PRO A 1 316 ? -0.314 22.719 -0.148 1 94.62 316 PRO A CA 1
ATOM 2471 C C . PRO A 1 316 ? -0.611 21.906 1.104 1 94.62 316 PRO A C 1
ATOM 2473 O O . PRO A 1 316 ? 0.303 21.578 1.87 1 94.62 316 PRO A O 1
ATOM 2476 N N . GLN A 1 317 ? -1.905 21.609 1.237 1 95.44 317 GLN A N 1
ATOM 2477 C CA . GLN A 1 317 ? -2.408 20.891 2.396 1 95.44 317 GLN A CA 1
ATOM 2478 C C . GLN A 1 317 ? -1.824 19.469 2.455 1 95.44 317 GLN A C 1
ATOM 2480 O O . GLN A 1 317 ? -1.682 18.812 1.426 1 95.44 317 GLN A O 1
ATOM 2485 N N . GLY A 1 318 ? -1.457 19.078 3.629 1 94.5 318 GLY A N 1
ATOM 2486 C CA . GLY A 1 318 ? -0.981 17.719 3.83 1 94.5 318 GLY A CA 1
ATOM 2487 C C . GLY A 1 318 ? -2.066 16.688 3.646 1 94.5 318 GLY A C 1
ATOM 2488 O O . GLY A 1 318 ? -3.252 16.969 3.816 1 94.5 318 GLY A O 1
ATOM 2489 N N . ILE A 1 319 ? -1.635 15.492 3.438 1 93.5 319 ILE A N 1
ATOM 2490 C CA . ILE A 1 319 ? -2.568 14.406 3.139 1 93.5 319 ILE A CA 1
ATOM 2491 C C . ILE A 1 319 ? -3.055 13.773 4.438 1 93.5 319 ILE A C 1
ATOM 2493 O O . ILE A 1 319 ? -4.207 13.344 4.531 1 93.5 319 ILE A O 1
ATOM 2497 N N . VAL A 1 320 ? -2.236 13.727 5.465 1 94.06 320 VAL A N 1
ATOM 2498 C CA . VAL A 1 320 ? -2.525 13 6.691 1 94.06 320 VAL A CA 1
ATOM 2499 C C . VAL A 1 320 ? -3.744 13.609 7.383 1 94.06 320 VAL A C 1
ATOM 2501 O O . VAL A 1 320 ? -4.637 12.883 7.832 1 94.06 320 VAL A O 1
ATOM 2504 N N . PRO A 1 321 ? -3.842 14.961 7.406 1 96.12 321 PRO A N 1
ATOM 2505 C CA . PRO A 1 321 ? -5.047 15.539 8.008 1 96.12 321 PRO A CA 1
ATOM 2506 C C . PRO A 1 321 ? -6.328 15.094 7.305 1 96.12 321 PRO A C 1
ATOM 2508 O O . PRO A 1 321 ? -7.363 14.922 7.953 1 96.12 321 PRO A O 1
ATOM 2511 N N . PHE A 1 322 ? -6.301 14.945 6.023 1 95.56 322 PHE A N 1
ATOM 2512 C CA . PHE A 1 322 ? -7.461 14.438 5.301 1 95.56 322 PHE A CA 1
ATOM 2513 C C . PHE A 1 322 ? -7.82 13.031 5.777 1 95.56 322 PHE A C 1
ATOM 2515 O O . PHE A 1 322 ? -8.992 12.727 6.004 1 95.56 322 PHE A O 1
ATOM 2522 N N . VAL A 1 323 ? -6.82 12.211 5.828 1 95.06 323 VAL A N 1
ATOM 2523 C CA . VAL A 1 323 ? -7.039 10.82 6.227 1 95.06 323 VAL A CA 1
ATOM 2524 C C . VAL A 1 323 ? -7.75 10.781 7.578 1 95.06 323 VAL A C 1
ATOM 2526 O O . VAL A 1 323 ? -8.703 10.016 7.766 1 95.06 323 VAL A O 1
ATOM 2529 N N . PHE A 1 324 ? -7.332 11.617 8.508 1 95.56 324 PHE A N 1
ATOM 2530 C CA . PHE A 1 324 ? -7.949 11.672 9.828 1 95.56 324 PHE A CA 1
ATOM 2531 C C . PHE A 1 324 ? -9.359 12.25 9.742 1 95.56 324 PHE A C 1
ATOM 2533 O O . PHE A 1 324 ? -10.281 11.742 10.383 1 95.56 324 PHE A O 1
ATOM 2540 N N . ALA A 1 325 ? -9.477 13.266 8.977 1 96.06 325 ALA A N 1
ATOM 2541 C CA . ALA A 1 325 ? -10.789 13.898 8.828 1 96.06 325 ALA A CA 1
ATOM 2542 C C . ALA A 1 325 ? -11.805 12.906 8.266 1 96.06 325 ALA A C 1
ATOM 2544 O O . ALA A 1 325 ? -12.969 12.914 8.68 1 96.06 325 ALA A O 1
ATOM 2545 N N . LYS A 1 326 ? -11.336 12.125 7.344 1 94.75 326 LYS A N 1
ATOM 2546 C CA . LYS A 1 326 ? -12.219 11.117 6.762 1 94.75 326 LYS A CA 1
ATOM 2547 C C . LYS A 1 326 ? -12.547 10.031 7.773 1 94.75 326 LYS A C 1
ATOM 2549 O O . LYS A 1 326 ? -13.703 9.602 7.883 1 94.75 326 LYS A O 1
ATOM 2554 N N . GLU A 1 327 ? -11.586 9.641 8.492 1 92.06 327 GLU A N 1
ATOM 2555 C CA . GLU A 1 327 ? -11.781 8.602 9.492 1 92.06 327 GLU A CA 1
ATOM 2556 C C . GLU A 1 327 ? -12.734 9.062 10.594 1 92.06 327 GLU A C 1
ATOM 2558 O O . GLU A 1 327 ? -13.57 8.289 11.062 1 92.06 327 GLU A O 1
ATOM 2563 N N . TYR A 1 328 ? -12.656 10.328 11.008 1 93.12 328 TYR A N 1
ATOM 2564 C CA . TYR A 1 328 ? -13.477 10.852 12.094 1 93.12 328 TYR A CA 1
ATOM 2565 C C . TYR A 1 328 ? -14.688 11.602 11.555 1 93.12 328 TYR A C 1
ATOM 2567 O O . TYR A 1 328 ? -15.523 12.078 12.328 1 93.12 328 TYR A O 1
ATOM 2575 N N . ASN A 1 329 ? -14.703 11.734 10.242 1 93.69 329 ASN A N 1
ATOM 2576 C CA . ASN A 1 329 ? -15.82 12.344 9.539 1 93.69 329 ASN A CA 1
ATOM 2577 C C . ASN A 1 329 ? -16.016 13.805 9.961 1 93.69 329 ASN A C 1
ATOM 2579 O O . ASN A 1 329 ? -17.109 14.203 10.352 1 93.69 329 ASN A O 1
ATOM 2583 N N . VAL A 1 330 ? -14.945 14.508 9.945 1 95.25 330 VAL A N 1
ATOM 2584 C CA . VAL A 1 330 ? -14.984 15.938 10.227 1 95.25 330 VAL A CA 1
ATOM 2585 C C . VAL A 1 330 ? -14.57 16.719 8.992 1 95.25 330 VAL A C 1
ATOM 2587 O O . VAL A 1 330 ? -13.383 17.016 8.805 1 95.25 330 VAL A O 1
ATOM 2590 N N . HIS A 1 331 ? -15.461 17.094 8.18 1 94.69 331 HIS A N 1
ATOM 2591 C CA . HIS A 1 331 ? -15.328 17.906 6.977 1 94.69 331 HIS A CA 1
ATOM 2592 C C . HIS A 1 331 ? -14.242 17.359 6.055 1 94.69 331 HIS A C 1
ATOM 2594 O O . HIS A 1 331 ? -13.352 18.094 5.629 1 94.69 331 HIS A O 1
ATOM 2600 N N . PRO A 1 332 ? -14.305 16.109 5.719 1 95.38 332 PRO A N 1
ATOM 2601 C CA . PRO A 1 332 ? -13.297 15.547 4.82 1 95.38 332 PRO A CA 1
ATOM 2602 C C . PRO A 1 332 ? -13.336 16.172 3.426 1 95.38 332 PRO A C 1
ATOM 2604 O O . PRO A 1 332 ? -12.312 16.234 2.738 1 95.38 332 PRO A O 1
ATOM 2607 N N . ALA A 1 333 ? -14.422 16.688 3.07 1 96.06 333 ALA A N 1
ATOM 2608 C CA . ALA A 1 333 ? -14.586 17.297 1.749 1 96.06 333 ALA A CA 1
ATOM 2609 C C . ALA A 1 333 ? -13.719 18.531 1.602 1 96.06 333 ALA A C 1
ATOM 2611 O O . ALA A 1 333 ? -13.148 18.781 0.534 1 96.06 333 ALA A O 1
ATOM 2612 N N . ILE A 1 334 ? -13.609 19.25 2.664 1 96.25 334 ILE A N 1
ATOM 2613 C CA . ILE A 1 334 ? -12.836 20.484 2.637 1 96.25 334 ILE A CA 1
ATOM 2614 C C . ILE A 1 334 ? -11.344 20.141 2.521 1 96.25 334 ILE A C 1
ATOM 2616 O O . ILE A 1 334 ? -10.641 20.703 1.678 1 96.25 334 ILE A O 1
ATOM 2620 N N . LEU A 1 335 ? -10.891 19.266 3.316 1 96.5 335 LEU A N 1
ATOM 2621 C CA . LEU A 1 335 ? -9.477 18.906 3.326 1 96.5 335 LEU A CA 1
ATOM 2622 C C . LEU A 1 335 ? -9.086 18.188 2.043 1 96.5 335 LEU A C 1
ATOM 2624 O O . LEU A 1 335 ? -7.98 18.375 1.528 1 96.5 335 LEU A O 1
ATOM 2628 N N . SER A 1 336 ? -9.984 17.328 1.563 1 95.5 336 SER A N 1
ATOM 2629 C CA . SER A 1 336 ? -9.703 16.656 0.297 1 95.5 336 SER A CA 1
ATOM 2630 C C . SER A 1 336 ? -9.539 17.672 -0.838 1 95.5 336 SER A C 1
ATOM 2632 O O . SER A 1 336 ? -8.617 17.562 -1.642 1 95.5 336 SER A O 1
ATOM 2634 N N . THR A 1 337 ? -10.375 18.641 -0.873 1 94.88 337 THR A N 1
ATOM 2635 C CA . THR A 1 337 ? -10.312 19.688 -1.891 1 94.88 337 THR A CA 1
ATOM 2636 C C . THR A 1 337 ? -9.023 20.5 -1.754 1 94.88 337 THR A C 1
ATOM 2638 O O . THR A 1 337 ? -8.383 20.828 -2.754 1 94.88 337 THR A O 1
ATOM 2641 N N . ALA A 1 338 ? -8.711 20.75 -0.558 1 95.25 338 ALA A N 1
ATOM 2642 C CA . ALA A 1 338 ? -7.508 21.531 -0.292 1 95.25 338 ALA A CA 1
ATOM 2643 C C . ALA A 1 338 ? -6.258 20.781 -0.743 1 95.25 338 ALA A C 1
ATOM 2645 O O . ALA A 1 338 ? -5.309 21.391 -1.242 1 95.25 338 ALA A O 1
ATOM 2646 N N . VAL A 1 339 ? -6.246 19.5 -0.581 1 94.19 339 VAL A N 1
ATOM 2647 C CA . VAL A 1 339 ? -5.102 18.703 -0.985 1 94.19 339 VAL A CA 1
ATOM 2648 C C . VAL A 1 339 ? -5.023 18.641 -2.51 1 94.19 339 VAL A C 1
ATOM 2650 O O . VAL A 1 339 ? -3.967 18.891 -3.094 1 94.19 339 VAL A O 1
ATOM 2653 N N . ILE A 1 340 ? -6.113 18.391 -3.15 1 92.19 340 ILE A N 1
ATOM 2654 C CA . ILE A 1 340 ? -6.16 18.156 -4.586 1 92.19 340 ILE A CA 1
ATOM 2655 C C . ILE A 1 340 ? -5.859 19.438 -5.34 1 92.19 340 ILE A C 1
ATOM 2657 O O . ILE A 1 340 ? -4.934 19.5 -6.152 1 92.19 340 ILE A O 1
ATOM 2661 N N . PHE A 1 341 ? -6.504 20.438 -5.016 1 90.56 341 PHE A N 1
ATOM 2662 C CA . PHE A 1 341 ? -6.367 21.688 -5.762 1 90.56 341 PHE A CA 1
ATOM 2663 C C . PHE A 1 341 ? -5.191 22.5 -5.238 1 90.56 341 PHE A C 1
ATOM 2665 O O . PHE A 1 341 ? -4.578 23.266 -5.984 1 90.56 341 PHE A O 1
ATOM 2672 N N . GLY A 1 342 ? -4.941 22.266 -4.008 1 91.12 342 GLY A N 1
ATOM 2673 C CA . GLY A 1 342 ? -3.738 22.891 -3.477 1 91.12 342 GLY A CA 1
ATOM 2674 C C . GLY A 1 342 ? -2.477 22.453 -4.195 1 91.12 342 GLY A C 1
ATOM 2675 O O . GLY A 1 342 ? -1.607 23.266 -4.492 1 91.12 342 GLY A O 1
ATOM 2676 N N . MET A 1 343 ? -2.434 21.188 -4.461 1 87.56 343 MET A N 1
ATOM 2677 C CA . MET A 1 343 ? -1.254 20.641 -5.133 1 87.56 343 MET A CA 1
ATOM 2678 C C . MET A 1 343 ? -1.174 21.141 -6.57 1 87.56 343 MET A C 1
ATOM 2680 O O . MET A 1 343 ? -0.081 21.359 -7.098 1 87.56 343 MET A O 1
ATOM 2684 N N . LEU A 1 344 ? -2.287 21.422 -7.176 1 87.62 344 LEU A N 1
ATOM 2685 C CA . LEU A 1 344 ? -2.316 21.891 -8.555 1 87.62 344 LEU A CA 1
ATOM 2686 C C . LEU A 1 344 ? -1.812 23.328 -8.641 1 87.62 344 LEU A C 1
ATOM 2688 O O . LEU A 1 344 ? -1.078 23.688 -9.57 1 87.62 344 LEU A O 1
ATOM 2692 N N . ILE A 1 345 ? -2.141 24.094 -7.637 1 90.12 345 ILE A N 1
ATOM 2693 C CA . ILE A 1 345 ? -1.808 25.5 -7.727 1 90.12 345 ILE A CA 1
ATOM 2694 C C . ILE A 1 345 ? -0.567 25.797 -6.887 1 90.12 345 ILE A C 1
ATOM 2696 O O . ILE A 1 345 ? -0.084 26.938 -6.855 1 90.12 345 ILE A O 1
ATOM 2700 N N . ALA A 1 346 ? -0.104 24.828 -6.258 1 85.5 346 ALA A N 1
ATOM 2701 C CA . ALA A 1 346 ? 0.984 25.016 -5.301 1 85.5 346 ALA A CA 1
ATOM 2702 C C . ALA A 1 346 ? 2.242 25.531 -6 1 85.5 346 ALA A C 1
ATOM 2704 O O . ALA A 1 346 ? 2.939 26.406 -5.477 1 85.5 346 ALA A O 1
ATOM 2705 N N . LEU A 1 347 ? 2.57 24.984 -7.188 1 84.69 347 LEU A N 1
ATOM 2706 C CA . LEU A 1 347 ? 3.812 25.359 -7.859 1 84.69 347 LEU A CA 1
ATOM 2707 C C . LEU A 1 347 ? 3.799 26.828 -8.242 1 84.69 347 LEU A C 1
ATOM 2709 O O . LEU A 1 347 ? 4.703 27.578 -7.871 1 84.69 347 LEU A O 1
ATOM 2713 N N . PRO A 1 348 ? 2.811 27.297 -8.914 1 88.25 348 PRO A N 1
ATOM 2714 C CA . PRO A 1 348 ? 2.779 28.719 -9.234 1 88.25 348 PRO A CA 1
ATOM 2715 C C . PRO A 1 348 ? 2.738 29.609 -7.992 1 88.25 348 PRO A C 1
ATOM 2717 O O . PRO A 1 348 ? 3.371 30.672 -7.965 1 88.25 348 PRO A O 1
ATOM 2720 N N . ILE A 1 349 ? 2.076 29.25 -6.98 1 90.62 349 ILE A N 1
ATOM 2721 C CA . ILE A 1 349 ? 1.929 30.047 -5.773 1 90.62 349 ILE A CA 1
ATOM 2722 C C . ILE A 1 349 ? 3.264 30.125 -5.039 1 90.62 349 ILE A C 1
ATOM 2724 O O . ILE A 1 349 ? 3.67 31.203 -4.582 1 90.62 349 ILE A O 1
ATOM 2728 N N . THR A 1 350 ? 3.9 29 -4.91 1 88.56 350 THR A N 1
ATOM 2729 C CA . THR A 1 350 ? 5.184 29 -4.215 1 88.56 350 THR A CA 1
ATOM 2730 C C . THR A 1 350 ? 6.223 29.797 -4.988 1 88.56 350 THR A C 1
ATOM 2732 O O . THR A 1 350 ? 7.109 30.422 -4.395 1 88.56 350 THR A O 1
ATOM 2735 N N . LEU A 1 351 ? 6.133 29.812 -6.285 1 86.69 351 LEU A N 1
ATOM 2736 C CA . LEU A 1 351 ? 7.031 30.625 -7.109 1 86.69 351 LEU A CA 1
ATOM 2737 C C . LEU A 1 351 ? 6.793 32.125 -6.879 1 86.69 351 LEU A C 1
ATOM 2739 O O . LEU A 1 351 ? 7.738 32.906 -6.855 1 86.69 351 LEU A O 1
ATOM 2743 N N . VAL A 1 352 ? 5.578 32.406 -6.77 1 90.19 352 VAL A N 1
ATOM 2744 C CA . VAL A 1 352 ? 5.242 33.812 -6.5 1 90.19 352 VAL A CA 1
ATOM 2745 C C . VAL A 1 352 ? 5.844 34.25 -5.16 1 90.19 352 VAL A C 1
ATOM 2747 O O . VAL A 1 352 ? 6.438 35.312 -5.051 1 90.19 352 VAL A O 1
ATOM 2750 N N . TYR A 1 353 ? 5.723 33.438 -4.152 1 91.94 353 TYR A N 1
ATOM 2751 C CA . TYR A 1 353 ? 6.305 33.75 -2.848 1 91.94 353 TYR A CA 1
ATOM 2752 C C . TYR A 1 353 ? 7.824 33.844 -2.938 1 91.94 353 TYR A C 1
ATOM 2754 O O . TYR A 1 353 ? 8.445 34.688 -2.312 1 91.94 353 TYR A O 1
ATOM 2762 N N . TYR A 1 354 ? 8.391 32.969 -3.689 1 87.88 354 TYR A N 1
ATOM 2763 C CA . TYR A 1 354 ? 9.836 32.938 -3.875 1 87.88 354 TYR A CA 1
ATOM 2764 C C . TYR A 1 354 ? 10.344 34.219 -4.516 1 87.88 354 TYR A C 1
ATOM 2766 O O . TYR A 1 354 ? 11.359 34.781 -4.094 1 87.88 354 TYR A O 1
ATOM 2774 N N . ILE A 1 355 ? 9.609 34.719 -5.465 1 87.06 355 ILE A N 1
ATOM 2775 C CA . ILE A 1 355 ? 10 35.906 -6.191 1 87.06 355 ILE A CA 1
ATOM 2776 C C . ILE A 1 355 ? 9.773 37.125 -5.312 1 87.06 355 ILE A C 1
ATOM 2778 O O . ILE A 1 355 ? 10.633 38.031 -5.242 1 87.06 355 ILE A O 1
ATOM 2782 N N . LEU A 1 356 ? 8.617 37.125 -4.66 1 87.88 356 LEU A N 1
ATOM 2783 C CA . LEU A 1 356 ? 8.266 38.281 -3.83 1 87.88 356 LEU A CA 1
ATOM 2784 C C . LEU A 1 356 ? 9.242 38.438 -2.674 1 87.88 356 LEU A C 1
ATOM 2786 O O . LEU A 1 356 ? 9.547 39.562 -2.252 1 87.88 356 LEU A O 1
ATOM 2790 N N . LEU A 1 357 ? 9.609 37.344 -2.061 1 84.88 357 LEU A N 1
ATOM 2791 C CA . LEU A 1 357 ? 10.492 37.375 -0.9 1 84.88 357 LEU A CA 1
ATOM 2792 C C . LEU A 1 357 ? 11.945 37.531 -1.327 1 84.88 357 LEU A C 1
ATOM 2794 O O . LEU A 1 357 ? 12.82 37.781 -0.489 1 84.88 357 LEU A O 1
ATOM 2798 N N . GLY A 1 358 ? 12.156 37.719 -2.498 1 69.56 358 GLY A N 1
ATOM 2799 C CA . GLY A 1 358 ? 13.477 38.062 -3.006 1 69.56 358 GLY A CA 1
ATOM 2800 C C . GLY A 1 358 ? 14.289 36.844 -3.428 1 69.56 358 GLY A C 1
ATOM 2801 O O . GLY A 1 358 ? 14.297 35.812 -2.738 1 69.56 358 GLY A O 1
ATOM 2802 N N . LEU A 1 359 ? 14.594 36.594 -4.945 1 54.31 359 LEU A N 1
ATOM 2803 C CA . LEU A 1 359 ? 15.594 35.688 -5.473 1 54.31 359 LEU A CA 1
ATOM 2804 C C . LEU A 1 359 ? 16.906 35.812 -4.699 1 54.31 359 LEU A C 1
ATOM 2806 O O . LEU A 1 359 ? 17.25 36.875 -4.207 1 54.31 359 LEU A O 1
ATOM 2810 N N . MET B 1 1 ? 27.984 -24 1.873 1 65.25 1 MET B N 1
ATOM 2811 C CA . MET B 1 1 ? 27.312 -23.984 3.17 1 65.25 1 MET B CA 1
ATOM 2812 C C . MET B 1 1 ? 26.594 -22.656 3.404 1 65.25 1 MET B C 1
ATOM 2814 O O . MET B 1 1 ? 27.109 -21.609 3.027 1 65.25 1 MET B O 1
ATOM 2818 N N . ILE B 1 2 ? 25.375 -22.891 3.713 1 79.31 2 ILE B N 1
ATOM 2819 C CA . ILE B 1 2 ? 24.594 -21.688 4.008 1 79.31 2 ILE B CA 1
ATOM 2820 C C . ILE B 1 2 ? 25.109 -21.047 5.305 1 79.31 2 ILE B C 1
ATOM 2822 O O . ILE B 1 2 ? 25.125 -21.703 6.352 1 79.31 2 ILE B O 1
ATOM 2826 N N . SER B 1 3 ? 25.703 -19.859 5.277 1 83.38 3 SER B N 1
ATOM 2827 C CA . SER B 1 3 ? 26.234 -19.141 6.43 1 83.38 3 SER B CA 1
ATOM 2828 C C . SER B 1 3 ? 25.125 -18.5 7.25 1 83.38 3 SER B C 1
ATOM 2830 O O . SER B 1 3 ? 23.984 -18.422 6.793 1 83.38 3 SER B O 1
ATOM 2832 N N . TRP B 1 4 ? 25.406 -18.172 8.461 1 86.5 4 TRP B N 1
ATOM 2833 C CA . TRP B 1 4 ? 24.469 -17.469 9.328 1 86.5 4 TRP B CA 1
ATOM 2834 C C . TRP B 1 4 ? 24.016 -16.156 8.695 1 86.5 4 TRP B C 1
ATOM 2836 O O . TRP B 1 4 ? 22.859 -15.75 8.844 1 86.5 4 TRP B O 1
ATOM 2846 N N . LYS B 1 5 ? 24.891 -15.555 8.031 1 85.81 5 LYS B N 1
ATOM 2847 C CA . LYS B 1 5 ? 24.578 -14.312 7.34 1 85.81 5 LYS B CA 1
ATOM 2848 C C . LYS B 1 5 ? 23.547 -14.547 6.227 1 85.81 5 LYS B C 1
ATOM 2850 O O . LYS B 1 5 ? 22.656 -13.719 6.004 1 85.81 5 LYS B O 1
ATOM 2855 N N . ASP B 1 6 ? 23.719 -15.734 5.621 1 83.31 6 ASP B N 1
ATOM 2856 C CA . ASP B 1 6 ? 22.781 -16.094 4.559 1 83.31 6 ASP B CA 1
ATOM 2857 C C . ASP B 1 6 ? 21.391 -16.375 5.117 1 83.31 6 ASP B C 1
ATOM 2859 O O . ASP B 1 6 ? 20.391 -15.922 4.555 1 83.31 6 ASP B O 1
ATOM 2863 N N . LEU B 1 7 ? 21.438 -17.031 6.215 1 83.44 7 LEU B N 1
ATOM 2864 C CA . LEU B 1 7 ? 20.156 -17.328 6.863 1 83.44 7 LEU B CA 1
ATOM 2865 C C . LEU B 1 7 ? 19.469 -16.047 7.316 1 83.44 7 LEU B C 1
ATOM 2867 O O . LEU B 1 7 ? 18.25 -15.906 7.18 1 83.44 7 LEU B O 1
ATOM 2871 N N . TYR B 1 8 ? 20.234 -15.148 7.809 1 87.94 8 TYR B N 1
ATOM 2872 C CA . TYR B 1 8 ? 19.703 -13.859 8.242 1 87.94 8 TYR B CA 1
ATOM 2873 C C . TYR B 1 8 ? 19.109 -13.094 7.062 1 87.94 8 TYR B C 1
ATOM 2875 O O . TYR B 1 8 ? 18.078 -12.438 7.195 1 87.94 8 TYR B O 1
ATOM 2883 N N . SER B 1 9 ? 19.672 -13.203 5.918 1 85.62 9 SER B N 1
ATOM 2884 C CA . SER B 1 9 ? 19.172 -12.539 4.719 1 85.62 9 SER B CA 1
ATOM 2885 C C . SER B 1 9 ? 17.828 -13.102 4.289 1 85.62 9 SER B C 1
ATOM 2887 O O . SER B 1 9 ? 16.938 -12.359 3.871 1 85.62 9 SER B O 1
ATOM 2889 N N . VAL B 1 10 ? 17.75 -14.398 4.434 1 85.25 10 VAL B N 1
ATOM 2890 C CA . VAL B 1 10 ? 16.484 -15.047 4.074 1 85.25 10 VAL B CA 1
ATOM 2891 C C . VAL B 1 10 ? 15.398 -14.641 5.062 1 85.25 10 VAL B C 1
ATOM 2893 O O . VAL B 1 10 ? 14.273 -14.328 4.664 1 85.25 10 VAL B O 1
ATOM 2896 N N . LEU B 1 11 ? 15.75 -14.578 6.27 1 88.38 11 LEU B N 1
ATOM 2897 C CA . LEU B 1 11 ? 14.789 -14.195 7.297 1 88.38 11 LEU B CA 1
ATOM 2898 C C . LEU B 1 11 ? 14.367 -12.742 7.129 1 88.38 11 LEU B C 1
ATOM 2900 O O . LEU B 1 11 ? 13.203 -12.391 7.363 1 88.38 11 LEU B O 1
ATOM 2904 N N . THR B 1 12 ? 15.266 -11.93 6.711 1 90.06 12 THR B N 1
ATOM 2905 C CA . THR B 1 12 ? 15 -10.516 6.5 1 90.06 12 THR B CA 1
ATOM 2906 C C . THR B 1 12 ? 14.008 -10.32 5.355 1 90.06 12 THR B C 1
ATOM 2908 O O . THR B 1 12 ? 13.258 -9.336 5.336 1 90.06 12 THR B O 1
ATOM 2911 N N . ALA B 1 13 ? 13.961 -11.281 4.52 1 85.75 13 ALA B N 1
ATOM 2912 C CA . ALA B 1 13 ? 13.047 -11.195 3.385 1 85.75 13 ALA B CA 1
ATOM 2913 C C . ALA B 1 13 ? 11.672 -11.758 3.744 1 85.75 13 ALA B C 1
ATOM 2915 O O . ALA B 1 13 ? 10.648 -11.258 3.279 1 85.75 13 ALA B O 1
ATOM 2916 N N . VAL B 1 14 ? 11.602 -12.719 4.582 1 87.69 14 VAL B N 1
ATOM 2917 C CA . VAL B 1 14 ? 10.383 -13.484 4.836 1 87.69 14 VAL B CA 1
ATOM 2918 C C . VAL B 1 14 ? 9.633 -12.875 6.016 1 87.69 14 VAL B C 1
ATOM 2920 O O . VAL B 1 14 ? 8.406 -12.75 5.98 1 87.69 14 VAL B O 1
ATOM 2923 N N . VAL B 1 15 ? 10.289 -12.422 6.996 1 91.31 15 VAL B N 1
ATOM 2924 C CA . VAL B 1 15 ? 9.688 -11.992 8.25 1 91.31 15 VAL B CA 1
ATOM 2925 C C . VAL B 1 15 ? 8.781 -10.789 8 1 91.31 15 VAL B C 1
ATOM 2927 O O . VAL B 1 15 ? 7.652 -10.742 8.492 1 91.31 15 VAL B O 1
ATOM 2930 N N . PRO B 1 16 ? 9.203 -9.828 7.223 1 92.56 16 PRO B N 1
ATOM 2931 C CA . PRO B 1 16 ? 8.328 -8.68 6.957 1 92.56 16 PRO B CA 1
ATOM 2932 C C . PRO B 1 16 ? 6.984 -9.094 6.363 1 92.56 16 PRO B C 1
ATOM 2934 O O . PRO B 1 16 ? 5.957 -8.477 6.668 1 92.56 16 PRO B O 1
ATOM 2937 N N . LEU B 1 17 ? 7 -10.062 5.559 1 91.81 17 LEU B N 1
ATOM 2938 C CA . LEU B 1 17 ? 5.762 -10.547 4.957 1 91.81 17 LEU B CA 1
ATOM 2939 C C . LEU B 1 17 ? 4.836 -11.133 6.016 1 91.81 17 LEU B C 1
ATOM 2941 O O . LEU B 1 17 ? 3.627 -10.883 5.992 1 91.81 17 LEU B O 1
ATOM 2945 N N . TYR B 1 18 ? 5.398 -11.789 6.953 1 92.06 18 TYR B N 1
ATOM 2946 C CA . TYR B 1 18 ? 4.613 -12.383 8.031 1 92.06 18 TYR B CA 1
ATOM 2947 C C . TYR B 1 18 ? 4.094 -11.312 8.977 1 92.06 18 TYR B C 1
ATOM 2949 O O . TYR B 1 18 ? 3.002 -11.438 9.539 1 92.06 18 TYR B O 1
ATOM 2957 N N . VAL B 1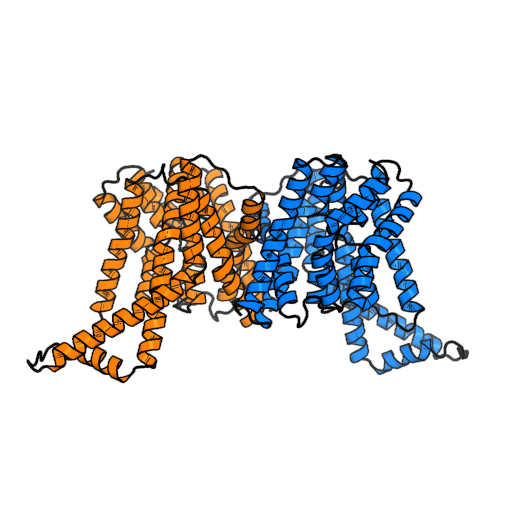 19 ? 4.902 -10.32 9.156 1 93.94 19 VAL B N 1
ATOM 2958 C CA . VAL B 1 19 ? 4.469 -9.227 10.023 1 93.94 19 VAL B CA 1
ATOM 2959 C C . VAL B 1 19 ? 3.221 -8.57 9.438 1 93.94 19 VAL B C 1
ATOM 2961 O O . VAL B 1 19 ? 2.244 -8.336 10.156 1 93.94 19 VAL B O 1
ATOM 2964 N N . ALA B 1 20 ? 3.273 -8.32 8.164 1 94.31 20 ALA B N 1
ATOM 2965 C CA . ALA B 1 20 ? 2.115 -7.727 7.5 1 94.31 20 ALA B CA 1
ATOM 2966 C C . ALA B 1 20 ? 0.895 -8.633 7.621 1 94.31 20 ALA B C 1
ATOM 2968 O O . ALA B 1 20 ? -0.211 -8.164 7.902 1 94.31 20 ALA B O 1
ATOM 2969 N N . MET B 1 21 ? 1.105 -9.883 7.473 1 94.44 21 MET B N 1
ATOM 2970 C CA . MET B 1 21 ? 0.022 -10.859 7.535 1 94.44 21 MET B CA 1
ATOM 2971 C C . MET B 1 21 ? -0.563 -10.93 8.945 1 94.44 21 MET B C 1
ATOM 2973 O O . MET B 1 21 ? -1.784 -10.93 9.109 1 94.44 21 MET B O 1
ATOM 2977 N N . ILE B 1 22 ? 0.277 -10.969 9.945 1 94.38 22 ILE B N 1
ATOM 2978 C CA . ILE B 1 22 ? -0.158 -11.102 11.328 1 94.38 22 ILE B CA 1
ATOM 2979 C C . ILE B 1 22 ? -0.901 -9.844 11.758 1 94.38 22 ILE B C 1
ATOM 2981 O O . ILE B 1 22 ? -1.913 -9.922 12.461 1 94.38 22 ILE B O 1
ATOM 2985 N N . LEU B 1 23 ? -0.414 -8.742 11.375 1 94.38 23 LEU B N 1
ATOM 2986 C CA . LEU B 1 23 ? -1.104 -7.488 11.672 1 94.38 23 LEU B CA 1
ATOM 2987 C C . LEU B 1 23 ? -2.508 -7.488 11.078 1 94.38 23 LEU B C 1
ATOM 2989 O O . LEU B 1 23 ? -3.465 -7.062 11.727 1 94.38 23 LEU B O 1
ATOM 2993 N N . ALA B 1 24 ? -2.578 -7.945 9.875 1 95.81 24 ALA B N 1
ATOM 2994 C CA . ALA B 1 24 ? -3.879 -8.023 9.219 1 95.81 24 ALA B CA 1
ATOM 2995 C C . ALA B 1 24 ? -4.797 -9.016 9.93 1 95.81 24 ALA B C 1
ATOM 2997 O O . ALA B 1 24 ? -5.969 -8.719 10.18 1 95.81 24 ALA B O 1
ATOM 2998 N N . TYR B 1 25 ? -4.242 -10.164 10.234 1 94.56 25 TYR B N 1
ATOM 2999 C CA . TYR B 1 25 ? -5.008 -11.188 10.945 1 94.56 25 TYR B CA 1
ATOM 3000 C C . TYR B 1 25 ? -5.527 -10.656 12.273 1 94.56 25 TYR B C 1
ATOM 3002 O O . TYR B 1 25 ? -6.707 -10.812 12.594 1 94.56 25 TYR B O 1
ATOM 3010 N N . GLY B 1 26 ? -4.707 -9.992 13.008 1 94 26 GLY B N 1
ATOM 3011 C CA . GLY B 1 26 ? -5.094 -9.422 14.289 1 94 26 GLY B CA 1
ATOM 3012 C C . GLY B 1 26 ? -6.098 -8.289 14.164 1 94 26 GLY B C 1
ATOM 3013 O O . GLY B 1 26 ? -6.957 -8.109 15.023 1 94 26 GLY B O 1
ATOM 3014 N N . SER B 1 27 ? -6.047 -7.562 13.141 1 93.62 27 SER B N 1
ATOM 3015 C CA . SER B 1 27 ? -6.938 -6.43 12.93 1 93.62 27 SER B CA 1
ATOM 3016 C C . SER B 1 27 ? -8.391 -6.883 12.805 1 93.62 27 SER B C 1
ATOM 3018 O O . SER B 1 27 ? -9.312 -6.137 13.141 1 93.62 27 SER B O 1
ATOM 3020 N N . VAL B 1 28 ? -8.555 -8.039 12.289 1 93.06 28 VAL B N 1
ATOM 3021 C CA . VAL B 1 28 ? -9.906 -8.547 12.117 1 93.06 28 VAL B CA 1
ATOM 3022 C C . VAL B 1 28 ? -10.297 -9.406 13.32 1 93.06 28 VAL B C 1
ATOM 3024 O O . VAL B 1 28 ? -11.359 -9.219 13.914 1 93.06 28 VAL B O 1
ATOM 3027 N N . ARG B 1 29 ? -9.438 -10.273 13.758 1 91.75 29 ARG B N 1
ATOM 3028 C CA . ARG B 1 29 ? -9.766 -11.273 14.766 1 91.75 29 ARG B CA 1
ATOM 3029 C C . ARG B 1 29 ? -9.766 -10.656 16.172 1 91.75 29 ARG B C 1
ATOM 3031 O O . ARG B 1 29 ? -10.648 -10.953 16.984 1 91.75 29 ARG B O 1
ATOM 3038 N N . TRP B 1 30 ? -8.883 -9.828 16.422 1 90.44 30 TRP B N 1
ATOM 3039 C CA . TRP B 1 30 ? -8.703 -9.344 17.781 1 90.44 30 TRP B CA 1
ATOM 3040 C C . TRP B 1 30 ? -9.266 -7.934 17.938 1 90.44 30 TRP B C 1
ATOM 3042 O O . TRP B 1 30 ? -9.906 -7.617 18.938 1 90.44 30 TRP B O 1
ATOM 3052 N N . TRP B 1 31 ? -9.109 -7.07 16.969 1 90.12 31 TRP B N 1
ATOM 3053 C CA . TRP B 1 31 ? -9.453 -5.664 17.141 1 90.12 31 TRP B CA 1
ATOM 3054 C C . TRP B 1 31 ? -10.711 -5.312 16.359 1 90.12 31 TRP B C 1
ATOM 3056 O O . TRP B 1 31 ? -11.289 -4.238 16.547 1 90.12 31 TRP B O 1
ATOM 3066 N N . LYS B 1 32 ? -11.141 -6.117 15.453 1 90.38 32 LYS B N 1
ATOM 3067 C CA . LYS B 1 32 ? -12.359 -5.957 14.664 1 90.38 32 LYS B CA 1
ATOM 3068 C C . LYS B 1 32 ? -12.391 -4.605 13.953 1 90.38 32 LYS B C 1
ATOM 3070 O O . LYS B 1 32 ? -13.383 -3.885 14.016 1 90.38 32 LYS B O 1
ATOM 3075 N N . ILE B 1 33 ? -11.383 -4.332 13.352 1 91 33 ILE B N 1
ATOM 3076 C CA . ILE B 1 33 ? -11.188 -3.045 12.695 1 91 33 ILE B CA 1
ATOM 3077 C C . ILE B 1 33 ? -11.883 -3.053 11.336 1 91 33 ILE B C 1
ATOM 3079 O O . ILE B 1 33 ? -12.523 -2.07 10.953 1 91 33 ILE B O 1
ATOM 3083 N N . PHE B 1 34 ? -11.789 -4.227 10.633 1 94 34 PHE B N 1
ATOM 3084 C CA . PHE B 1 34 ? -12.297 -4.285 9.266 1 94 34 PHE B CA 1
ATOM 3085 C C . PHE B 1 34 ? -13.547 -5.16 9.188 1 94 34 PHE B C 1
ATOM 3087 O O . PHE B 1 34 ? -13.625 -6.195 9.852 1 94 34 PHE B O 1
ATOM 3094 N N . SER B 1 35 ? -14.484 -4.734 8.367 1 93.38 35 SER B N 1
ATOM 3095 C CA . SER B 1 35 ? -15.617 -5.574 7.984 1 93.38 35 SER B CA 1
ATOM 3096 C C . SER B 1 35 ? -15.258 -6.473 6.805 1 93.38 35 SER B C 1
ATOM 3098 O O . SER B 1 35 ? -14.281 -6.223 6.102 1 93.38 35 SER B O 1
ATOM 3100 N N . PRO B 1 36 ? -16 -7.531 6.617 1 92.56 36 PRO B N 1
ATOM 3101 C CA . PRO B 1 36 ? -15.719 -8.438 5.5 1 92.56 36 PRO B CA 1
ATOM 3102 C C . PRO B 1 36 ? -15.727 -7.723 4.148 1 92.56 36 PRO B C 1
ATOM 3104 O O . PRO B 1 36 ? -14.891 -8.016 3.289 1 92.56 36 PRO B O 1
ATOM 3107 N N . ASP B 1 37 ? -16.594 -6.859 3.996 1 93.75 37 ASP B N 1
ATOM 3108 C CA . ASP B 1 37 ? -16.656 -6.121 2.736 1 93.75 37 ASP B CA 1
ATOM 3109 C C . ASP B 1 37 ? -15.422 -5.234 2.559 1 93.75 37 ASP B C 1
ATOM 3111 O O . ASP B 1 37 ? -14.898 -5.105 1.451 1 93.75 37 ASP B O 1
ATOM 3115 N N . GLN B 1 38 ? -15.031 -4.672 3.607 1 93.69 38 GLN B N 1
ATOM 3116 C CA . GLN B 1 38 ? -13.828 -3.84 3.562 1 93.69 38 GLN B CA 1
ATOM 3117 C C . GLN B 1 38 ? -12.594 -4.672 3.238 1 93.69 38 GLN B C 1
ATOM 3119 O O . GLN B 1 38 ? -11.695 -4.211 2.531 1 93.69 38 GLN B O 1
ATOM 3124 N N . CYS B 1 39 ? -12.562 -5.906 3.721 1 94.44 39 CYS B N 1
ATOM 3125 C CA . CYS B 1 39 ? -11.469 -6.816 3.412 1 94.44 39 CYS B CA 1
ATOM 3126 C C . CYS B 1 39 ? -11.43 -7.145 1.925 1 94.44 39 CYS B C 1
ATOM 3128 O O . CYS B 1 39 ? -10.359 -7.219 1.327 1 94.44 39 CYS B O 1
ATOM 3130 N N . SER B 1 40 ? -12.562 -7.25 1.353 1 93.81 40 SER B N 1
ATOM 3131 C CA . SER B 1 40 ? -12.656 -7.543 -0.074 1 93.81 40 SER B CA 1
ATOM 3132 C C . SER B 1 40 ? -12.156 -6.371 -0.912 1 93.81 40 SER B C 1
ATOM 3134 O O . SER B 1 40 ? -11.617 -6.562 -2.002 1 93.81 40 SER B O 1
ATOM 3136 N N . GLY B 1 41 ? -12.391 -5.184 -0.374 1 94.25 41 GLY B N 1
ATOM 3137 C CA . GLY B 1 41 ? -11.891 -4.008 -1.065 1 94.25 41 GLY B CA 1
ATOM 3138 C C . GLY B 1 41 ? -10.375 -3.963 -1.149 1 94.25 41 GLY B C 1
ATOM 3139 O O . GLY B 1 41 ? -9.82 -3.594 -2.186 1 94.25 41 GLY B O 1
ATOM 3140 N N . ILE B 1 42 ? -9.781 -4.363 -0.111 1 95.12 42 ILE B N 1
ATOM 3141 C CA . ILE B 1 42 ? -8.32 -4.383 -0.065 1 95.12 42 ILE B CA 1
ATOM 3142 C C . ILE B 1 42 ? -7.789 -5.418 -1.056 1 95.12 42 ILE B C 1
ATOM 3144 O O . ILE B 1 42 ? -6.84 -5.145 -1.798 1 95.12 42 ILE B O 1
ATOM 3148 N N . ASN B 1 43 ? -8.406 -6.547 -1.11 1 94.62 43 ASN B N 1
ATOM 3149 C CA . ASN B 1 43 ? -8 -7.574 -2.064 1 94.62 43 ASN B CA 1
ATOM 3150 C C . ASN B 1 43 ? -8.188 -7.105 -3.504 1 94.62 43 ASN B C 1
ATOM 3152 O O . ASN B 1 43 ? -7.352 -7.383 -4.363 1 94.62 43 ASN B O 1
ATOM 3156 N N . ARG B 1 44 ? -9.234 -6.48 -3.689 1 94.62 44 ARG B N 1
ATOM 3157 C CA . ARG B 1 44 ? -9.531 -5.988 -5.031 1 94.62 44 ARG B CA 1
ATOM 3158 C C . ARG B 1 44 ? -8.492 -4.965 -5.477 1 94.62 44 ARG B C 1
ATOM 3160 O O . ARG B 1 44 ? -8.07 -4.961 -6.633 1 94.62 44 ARG B O 1
ATOM 3167 N N . PHE B 1 45 ? -8.133 -4.121 -4.609 1 95.56 45 PHE B N 1
ATOM 3168 C CA . PHE B 1 45 ? -7.059 -3.176 -4.91 1 95.56 45 PHE B CA 1
ATOM 3169 C C . PHE B 1 45 ? -5.785 -3.912 -5.312 1 95.56 45 PHE B C 1
ATOM 3171 O O . PHE B 1 45 ? -5.125 -3.533 -6.285 1 95.56 45 PHE B O 1
ATOM 3178 N N . VAL B 1 46 ? -5.453 -4.941 -4.594 1 95.75 46 VAL B N 1
ATOM 3179 C CA . VAL B 1 46 ? -4.234 -5.695 -4.852 1 95.75 46 VAL B CA 1
ATOM 3180 C C . VAL B 1 46 ? -4.328 -6.379 -6.215 1 95.75 46 VAL B C 1
ATOM 3182 O O . VAL B 1 46 ? -3.406 -6.285 -7.027 1 95.75 46 VAL B O 1
ATOM 3185 N N . ALA B 1 47 ? -5.414 -6.949 -6.5 1 93.62 47 ALA B N 1
ATOM 3186 C CA . ALA B 1 47 ? -5.598 -7.766 -7.695 1 93.62 47 ALA B CA 1
ATOM 3187 C C . ALA B 1 47 ? -5.625 -6.902 -8.953 1 93.62 47 ALA B C 1
ATOM 3189 O O . ALA B 1 47 ? -5.07 -7.281 -9.984 1 93.62 47 ALA B O 1
ATOM 3190 N N . ILE B 1 48 ? -6.199 -5.73 -8.828 1 93.56 48 ILE B N 1
ATOM 3191 C CA . ILE B 1 48 ? -6.504 -4.961 -10.031 1 93.56 48 ILE B CA 1
ATOM 3192 C C . ILE B 1 48 ? -5.441 -3.885 -10.242 1 93.56 48 ILE B C 1
ATOM 3194 O O . ILE B 1 48 ? -5.148 -3.502 -11.375 1 93.56 48 ILE B O 1
ATOM 3198 N N . PHE B 1 49 ? -4.789 -3.434 -9.156 1 94.62 49 PHE B N 1
ATOM 3199 C CA . PHE B 1 49 ? -3.875 -2.311 -9.32 1 94.62 49 PHE B CA 1
ATOM 3200 C C . PHE B 1 49 ? -2.459 -2.697 -8.906 1 94.62 49 PHE B C 1
ATOM 3202 O O . PHE B 1 49 ? -1.522 -2.582 -9.703 1 94.62 49 PHE B O 1
ATOM 3209 N N . ALA B 1 50 ? -2.311 -3.242 -7.77 1 94.12 50 ALA B N 1
ATOM 3210 C CA . ALA B 1 50 ? -0.977 -3.467 -7.219 1 94.12 50 ALA B CA 1
ATOM 3211 C C . ALA B 1 50 ? -0.245 -4.566 -7.984 1 94.12 50 ALA B C 1
ATOM 3213 O O . ALA B 1 50 ? 0.916 -4.402 -8.367 1 94.12 50 ALA B O 1
ATOM 3214 N N . VAL B 1 51 ? -0.925 -5.656 -8.242 1 92.62 51 VAL B N 1
ATOM 3215 C CA . VAL B 1 51 ? -0.29 -6.816 -8.859 1 92.62 51 VAL B CA 1
ATOM 3216 C C . VAL B 1 51 ? 0.122 -6.48 -10.289 1 92.62 51 VAL B C 1
ATOM 3218 O O . VAL B 1 51 ? 1.267 -6.715 -10.688 1 92.62 51 VAL B O 1
ATOM 3221 N N . PRO B 1 52 ? -0.72 -5.891 -11.07 1 94.62 52 PRO B N 1
ATOM 3222 C CA . PRO B 1 52 ? -0.318 -5.535 -12.438 1 94.62 52 PRO B CA 1
ATOM 3223 C C . PRO B 1 52 ? 0.85 -4.555 -12.469 1 94.62 52 PRO B C 1
ATOM 3225 O O . PRO B 1 52 ? 1.748 -4.688 -13.305 1 94.62 52 PRO B O 1
ATOM 3228 N N . LEU B 1 53 ? 0.83 -3.604 -11.602 1 94.88 53 LEU B N 1
ATOM 3229 C CA . LEU B 1 53 ? 1.911 -2.623 -11.578 1 94.88 53 LEU B CA 1
ATOM 3230 C C . LEU B 1 53 ? 3.211 -3.26 -11.102 1 94.88 53 LEU B C 1
ATOM 3232 O O . LEU B 1 53 ? 4.293 -2.908 -11.578 1 94.88 53 LEU B O 1
ATOM 3236 N N . LEU B 1 54 ? 3.059 -4.129 -10.211 1 91.12 54 LEU B N 1
ATOM 3237 C CA . LEU B 1 54 ? 4.219 -4.883 -9.742 1 91.12 54 LEU B CA 1
ATOM 3238 C C . LEU B 1 54 ? 4.805 -5.73 -10.867 1 91.12 54 LEU B C 1
ATOM 3240 O O . LEU B 1 54 ? 6.02 -5.746 -11.07 1 91.12 54 LEU B O 1
ATOM 3244 N N . SER B 1 55 ? 3.947 -6.391 -11.562 1 92.25 55 SER B N 1
ATOM 3245 C CA . SER B 1 55 ? 4.383 -7.191 -12.703 1 92.25 55 SER B CA 1
ATOM 3246 C C . SER B 1 55 ? 5.074 -6.328 -13.75 1 92.25 55 SER B C 1
ATOM 3248 O O . SER B 1 55 ? 6.133 -6.699 -14.273 1 92.25 55 SER B O 1
ATOM 3250 N N . PHE B 1 56 ? 4.516 -5.215 -14.031 1 94.38 56 PHE B N 1
ATOM 3251 C CA . PHE B 1 56 ? 5.125 -4.301 -14.984 1 94.38 56 PHE B CA 1
ATOM 3252 C C . PHE B 1 56 ? 6.516 -3.885 -14.531 1 94.38 56 PHE B C 1
ATOM 3254 O O . PHE B 1 56 ? 7.457 -3.867 -15.32 1 94.38 56 PHE B O 1
ATOM 3261 N N . HIS B 1 57 ? 6.562 -3.574 -13.281 1 91.25 57 HIS B N 1
ATOM 3262 C CA . HIS B 1 57 ? 7.832 -3.121 -12.727 1 91.25 57 HIS B CA 1
ATOM 3263 C C . HIS B 1 57 ? 8.914 -4.188 -12.875 1 91.25 57 HIS B C 1
ATOM 3265 O O . HIS B 1 57 ? 10.031 -3.889 -13.305 1 91.25 57 HIS B O 1
ATOM 3271 N N . PHE B 1 58 ? 8.648 -5.398 -12.664 1 87 58 PHE B N 1
ATOM 3272 C CA . PHE B 1 58 ? 9.625 -6.477 -12.727 1 87 58 PHE B CA 1
ATOM 3273 C C . PHE B 1 58 ? 9.977 -6.809 -14.172 1 87 58 PHE B C 1
ATOM 3275 O O . PHE B 1 58 ? 11.141 -7.031 -14.5 1 87 58 PHE B O 1
ATOM 3282 N N . ILE B 1 59 ? 9 -6.785 -15 1 90.94 59 ILE B N 1
ATOM 3283 C CA . ILE B 1 59 ? 9.219 -7.113 -16.406 1 90.94 59 ILE B CA 1
ATOM 3284 C C . ILE B 1 59 ? 10.055 -6.02 -17.062 1 90.94 59 ILE B C 1
ATOM 3286 O O . ILE B 1 59 ? 11.008 -6.312 -17.797 1 90.94 59 ILE B O 1
ATOM 3290 N N . SER B 1 60 ? 9.734 -4.793 -16.719 1 91.69 60 SER B N 1
ATOM 3291 C CA . SER B 1 60 ? 10.383 -3.66 -17.375 1 91.69 60 SER B CA 1
ATOM 3292 C C . SER B 1 60 ? 11.82 -3.488 -16.891 1 91.69 60 SER B C 1
ATOM 3294 O O . SER B 1 60 ? 12.641 -2.871 -17.578 1 91.69 60 SER B O 1
ATOM 3296 N N . SER B 1 61 ? 12.164 -4.062 -15.789 1 88.12 61 SER B N 1
ATOM 3297 C CA . SER B 1 61 ? 13.492 -3.863 -15.211 1 88.12 61 SER B CA 1
ATOM 3298 C C . SER B 1 61 ? 14.422 -5.027 -15.547 1 88.12 61 SER B C 1
ATOM 3300 O O . SER B 1 61 ? 15.57 -5.051 -15.109 1 88.12 61 SER B O 1
ATOM 3302 N N . ASN B 1 62 ? 13.961 -5.996 -16.25 1 88.19 62 ASN B N 1
ATOM 3303 C CA . ASN B 1 62 ? 14.773 -7.164 -16.578 1 88.19 62 ASN B CA 1
ATOM 3304 C C . ASN B 1 62 ? 15.125 -7.203 -18.062 1 88.19 62 ASN B C 1
ATOM 3306 O O . ASN B 1 62 ? 14.289 -6.883 -18.922 1 88.19 62 ASN B O 1
ATOM 3310 N N . ASN B 1 63 ? 16.344 -7.621 -18.375 1 89.81 63 ASN B N 1
ATOM 3311 C CA . ASN B 1 63 ? 16.828 -7.73 -19.734 1 89.81 63 ASN B CA 1
ATOM 3312 C C . ASN B 1 63 ? 16.406 -9.055 -20.375 1 89.81 63 ASN B C 1
ATOM 3314 O O . ASN B 1 63 ? 16.953 -10.109 -20.031 1 89.81 63 ASN B O 1
ATOM 3318 N N . PRO B 1 64 ? 15.555 -8.953 -21.375 1 87.12 64 PRO B N 1
ATOM 3319 C CA . PRO B 1 64 ? 15.094 -10.188 -22.016 1 87.12 64 PRO B CA 1
ATOM 3320 C C . PRO B 1 64 ? 16.172 -10.852 -22.875 1 87.12 64 PRO B C 1
ATOM 3322 O O . PRO B 1 64 ? 16.078 -12.047 -23.172 1 87.12 64 PRO B O 1
ATOM 3325 N N . TYR B 1 65 ? 17.141 -10.156 -23.219 1 88.81 65 TYR B N 1
ATOM 3326 C CA . TYR B 1 65 ? 18.172 -10.656 -24.125 1 88.81 65 TYR B CA 1
ATOM 3327 C C . TYR B 1 65 ? 19.25 -11.422 -23.359 1 88.81 65 TYR B C 1
ATOM 3329 O O . TYR B 1 65 ? 20.078 -12.102 -23.953 1 88.81 65 TYR B O 1
ATOM 3337 N N . GLU B 1 66 ? 19.297 -11.422 -22.094 1 86.06 66 GLU B N 1
ATOM 3338 C CA . GLU B 1 66 ? 20.297 -12.117 -21.281 1 86.06 66 GLU B CA 1
ATOM 3339 C C . GLU B 1 66 ? 19.672 -13.297 -20.547 1 86.06 66 GLU B C 1
ATOM 3341 O O . GLU B 1 66 ? 20.188 -13.734 -19.516 1 86.06 66 GLU B O 1
ATOM 3346 N N . MET B 1 67 ? 18.703 -13.859 -21.125 1 87.56 67 MET B N 1
ATOM 3347 C CA . MET B 1 67 ? 17.984 -14.953 -20.469 1 87.56 67 MET B CA 1
ATOM 3348 C C . MET B 1 67 ? 18.641 -16.297 -20.781 1 87.56 67 MET B C 1
ATOM 3350 O O . MET B 1 67 ? 19.188 -16.5 -21.859 1 87.56 67 MET B O 1
ATOM 3354 N N . ASN B 1 68 ? 18.703 -17.141 -19.734 1 91.44 68 ASN B N 1
ATOM 3355 C CA . ASN B 1 68 ? 19.172 -18.516 -19.922 1 91.44 68 ASN B CA 1
ATOM 3356 C C . ASN B 1 68 ? 18.078 -19.391 -20.531 1 91.44 68 ASN B C 1
ATOM 3358 O O . ASN B 1 68 ? 17.203 -19.891 -19.828 1 91.44 68 ASN B O 1
ATOM 3362 N N . PHE B 1 69 ? 18.188 -19.734 -21.734 1 90.88 69 PHE B N 1
ATOM 3363 C CA . PHE B 1 69 ? 17.125 -20.391 -22.5 1 90.88 69 PHE B CA 1
ATOM 3364 C C . PHE B 1 69 ? 16.938 -21.828 -22.031 1 90.88 69 PHE B C 1
ATOM 3366 O O . PHE B 1 69 ? 15.812 -22.344 -22.047 1 90.88 69 PHE B O 1
ATOM 3373 N N . ARG B 1 70 ? 18 -22.406 -21.609 1 92.38 70 ARG B N 1
ATOM 3374 C CA . ARG B 1 70 ? 17.891 -23.797 -21.141 1 92.38 70 ARG B CA 1
ATOM 3375 C C . ARG B 1 70 ? 17.094 -23.859 -19.828 1 92.38 70 ARG B C 1
ATOM 3377 O O . ARG B 1 70 ? 16.25 -24.75 -19.656 1 92.38 70 ARG B O 1
ATOM 3384 N N . PHE B 1 71 ? 17.406 -22.953 -19.031 1 93.88 71 PHE B N 1
ATOM 3385 C CA . PHE B 1 71 ? 16.703 -22.906 -17.75 1 93.88 71 PHE B CA 1
ATOM 3386 C C . PHE B 1 71 ? 15.234 -22.562 -17.953 1 93.88 71 PHE B C 1
ATOM 3388 O O . PHE B 1 71 ? 14.359 -23.172 -17.328 1 93.88 71 PHE B O 1
ATOM 3395 N N . ILE B 1 72 ? 14.969 -21.672 -18.828 1 93.44 72 ILE B N 1
ATOM 3396 C CA . ILE B 1 72 ? 13.609 -21.234 -19.109 1 93.44 72 ILE B CA 1
ATOM 3397 C C . ILE B 1 72 ? 12.844 -22.375 -19.797 1 93.44 72 ILE B C 1
ATOM 3399 O O . ILE B 1 72 ? 11.656 -22.578 -19.531 1 93.44 72 ILE B O 1
ATOM 3403 N N . ALA B 1 73 ? 13.523 -23.062 -20.641 1 95.19 73 ALA B N 1
ATOM 3404 C CA . ALA B 1 73 ? 12.906 -24.203 -21.312 1 95.19 73 ALA B CA 1
ATOM 3405 C C . ALA B 1 73 ? 12.5 -25.281 -20.312 1 95.19 73 ALA B C 1
ATOM 3407 O O . ALA B 1 73 ? 11.445 -25.906 -20.453 1 95.19 73 ALA B O 1
ATOM 3408 N N . ALA B 1 74 ? 13.352 -25.484 -19.359 1 95.56 74 ALA B N 1
ATOM 3409 C CA . ALA B 1 74 ? 13.039 -26.469 -18.328 1 95.56 74 ALA B CA 1
ATOM 3410 C C . ALA B 1 74 ? 11.82 -26.047 -17.516 1 95.56 74 ALA B C 1
ATOM 3412 O O . ALA B 1 74 ? 10.938 -26.859 -17.234 1 95.56 74 ALA B O 1
ATOM 3413 N N . ASP B 1 75 ? 11.812 -24.797 -17.109 1 95.12 75 ASP B N 1
ATOM 3414 C CA . ASP B 1 75 ? 10.688 -24.266 -16.344 1 95.12 75 ASP B CA 1
ATOM 3415 C C . ASP B 1 75 ? 9.391 -24.344 -17.156 1 95.12 75 ASP B C 1
ATOM 3417 O O . ASP B 1 75 ? 8.344 -24.719 -16.625 1 95.12 75 ASP B O 1
ATOM 3421 N N . THR B 1 76 ? 9.43 -24.031 -18.422 1 96 76 THR B N 1
ATOM 3422 C CA . THR B 1 76 ? 8.273 -24.078 -19.312 1 96 76 THR B CA 1
ATOM 3423 C C . THR B 1 76 ? 7.793 -25.516 -19.5 1 96 76 THR B C 1
ATOM 3425 O O . THR B 1 76 ? 6.586 -25.781 -19.484 1 96 76 THR B O 1
ATOM 3428 N N . LEU B 1 77 ? 8.766 -26.344 -19.672 1 96.31 77 LEU B N 1
ATOM 3429 C CA . LEU B 1 77 ? 8.414 -27.75 -19.859 1 96.31 77 LEU B CA 1
ATOM 3430 C C . LEU B 1 77 ? 7.719 -28.312 -18.625 1 96.31 77 LEU B C 1
ATOM 3432 O O . LEU B 1 77 ? 6.789 -29.109 -18.75 1 96.31 77 LEU B O 1
ATOM 3436 N N . GLN B 1 78 ? 8.203 -27.984 -17.484 1 96.81 78 GLN B N 1
ATOM 3437 C CA . GLN B 1 78 ? 7.559 -28.422 -16.266 1 96.81 78 GLN B CA 1
ATOM 3438 C C . GLN B 1 78 ? 6.086 -28.016 -16.234 1 96.81 78 GLN B C 1
ATOM 3440 O O . GLN B 1 78 ? 5.223 -28.812 -15.859 1 96.81 78 GLN B O 1
ATOM 3445 N N . LYS B 1 79 ? 5.797 -26.766 -16.547 1 96.69 79 LYS B N 1
ATOM 3446 C CA . LYS B 1 79 ? 4.438 -26.234 -16.516 1 96.69 79 LYS B CA 1
ATOM 3447 C C . LYS B 1 79 ? 3.562 -26.906 -17.578 1 96.69 79 LYS B C 1
ATOM 3449 O O . LYS B 1 79 ? 2.402 -27.219 -17.312 1 96.69 79 LYS B O 1
ATOM 3454 N N . VAL B 1 80 ? 4.129 -27.156 -18.734 1 96.25 80 VAL B N 1
ATOM 3455 C CA . VAL B 1 80 ? 3.387 -27.781 -19.812 1 96.25 80 VAL B CA 1
ATOM 3456 C C . VAL B 1 80 ? 3.066 -29.234 -19.438 1 96.25 80 VAL B C 1
ATOM 3458 O O . VAL B 1 80 ? 1.952 -29.703 -19.672 1 96.25 80 VAL B O 1
ATOM 3461 N N . MET B 1 81 ? 4.008 -29.875 -18.891 1 96.88 81 MET B N 1
ATOM 3462 C CA . MET B 1 81 ? 3.799 -31.25 -18.453 1 96.88 81 MET B CA 1
ATOM 3463 C C . MET B 1 81 ? 2.689 -31.328 -17.406 1 96.88 81 MET B C 1
ATOM 3465 O O . MET B 1 81 ? 1.826 -32.188 -17.484 1 96.88 81 MET B O 1
ATOM 3469 N N . MET B 1 82 ? 2.736 -30.422 -16.484 1 96.38 82 MET B N 1
ATOM 3470 C CA . MET B 1 82 ? 1.721 -30.406 -15.43 1 96.38 82 MET B CA 1
ATOM 3471 C C . MET B 1 82 ? 0.347 -30.078 -16 1 96.38 82 MET B C 1
ATOM 3473 O O . MET B 1 82 ? -0.653 -30.688 -15.617 1 96.38 82 MET B O 1
ATOM 3477 N N . LEU B 1 83 ? 0.304 -29.141 -16.891 1 95.38 83 LEU B N 1
ATOM 3478 C CA . LEU B 1 83 ? -0.956 -28.766 -17.531 1 95.38 83 LEU B CA 1
ATOM 3479 C C . LEU B 1 83 ? -1.54 -29.953 -18.297 1 95.38 83 LEU B C 1
ATOM 3481 O O . LEU B 1 83 ? -2.748 -30.188 -18.25 1 95.38 83 LEU B O 1
ATOM 3485 N N . PHE B 1 84 ? -0.707 -30.625 -19 1 95.06 84 PHE B N 1
ATOM 3486 C CA . PHE B 1 84 ? -1.14 -31.781 -19.781 1 95.06 84 PHE B CA 1
ATOM 3487 C C . PHE B 1 84 ? -1.647 -32.875 -18.859 1 95.06 84 PHE B C 1
ATOM 3489 O O . PHE B 1 84 ? -2.693 -33.5 -19.125 1 95.06 84 PHE B O 1
ATOM 3496 N N . ALA B 1 85 ? -0.898 -33.156 -17.859 1 94.75 85 ALA B N 1
ATOM 3497 C CA . ALA B 1 85 ? -1.301 -34.188 -16.906 1 94.75 85 ALA B CA 1
ATOM 3498 C C . ALA B 1 85 ? -2.637 -33.844 -16.25 1 94.75 85 ALA B C 1
ATOM 3500 O O . ALA B 1 85 ? -3.494 -34.719 -16.078 1 94.75 85 ALA B O 1
ATOM 3501 N N . LEU B 1 86 ? -2.838 -32.656 -15.891 1 94.25 86 LEU B N 1
ATOM 3502 C CA . LEU B 1 86 ? -4.066 -32.219 -15.234 1 94.25 86 LEU B CA 1
ATOM 3503 C C . LEU B 1 86 ? -5.23 -32.188 -16.219 1 94.25 86 LEU B C 1
ATOM 3505 O O . LEU B 1 86 ? -6.371 -32.469 -15.844 1 94.25 86 LEU B O 1
ATOM 3509 N N . ALA B 1 87 ? -4.945 -31.828 -17.438 1 91.44 87 ALA B N 1
ATOM 3510 C CA . ALA B 1 87 ? -5.988 -31.859 -18.469 1 91.44 87 ALA B CA 1
ATOM 3511 C C . ALA B 1 87 ? -6.5 -33.281 -18.672 1 91.44 87 ALA B C 1
ATOM 3513 O O . ALA B 1 87 ? -7.707 -33.5 -18.812 1 91.44 87 ALA B O 1
ATOM 3514 N N . ILE B 1 88 ? -5.562 -34.188 -18.688 1 92 88 ILE B N 1
ATOM 3515 C CA . ILE B 1 88 ? -5.938 -35.594 -18.828 1 92 88 ILE B CA 1
ATOM 3516 C C . ILE B 1 88 ? -6.75 -36.031 -17.609 1 92 88 ILE B C 1
ATOM 3518 O O . ILE B 1 88 ? -7.777 -36.719 -17.75 1 92 88 ILE B O 1
ATOM 3522 N N . TRP B 1 89 ? -6.324 -35.594 -16.5 1 90.5 89 TRP B N 1
ATOM 3523 C CA . TRP B 1 89 ? -7.004 -35.969 -15.266 1 90.5 89 TRP B CA 1
ATOM 3524 C C . TRP B 1 89 ? -8.422 -35.375 -15.234 1 90.5 89 TRP B C 1
ATOM 3526 O O . TRP B 1 89 ? -9.367 -36.062 -14.844 1 90.5 89 TRP B O 1
ATOM 3536 N N . THR B 1 90 ? -8.602 -34.188 -15.609 1 88.25 90 THR B N 1
ATOM 3537 C CA . THR B 1 90 ? -9.898 -33.5 -15.57 1 88.25 90 THR B CA 1
ATOM 3538 C C . THR B 1 90 ? -10.859 -34.125 -16.578 1 88.25 90 THR B C 1
ATOM 3540 O O . THR B 1 90 ? -12.062 -34.188 -16.344 1 88.25 90 THR B O 1
ATOM 3543 N N . ASN B 1 91 ? -10.336 -34.594 -17.688 1 85.12 91 ASN B N 1
ATOM 3544 C CA . ASN B 1 91 ? -11.188 -35.125 -18.75 1 85.12 91 ASN B CA 1
ATOM 3545 C C . ASN B 1 91 ? -11.492 -36.594 -18.547 1 85.12 91 ASN B C 1
ATOM 3547 O O . ASN B 1 91 ? -12.508 -37.094 -19.047 1 85.12 91 ASN B O 1
ATOM 3551 N N . PHE B 1 92 ? -10.672 -37.281 -17.859 1 87 92 PHE B N 1
ATOM 3552 C CA . PHE B 1 92 ? -10.836 -38.719 -17.797 1 87 92 PHE B CA 1
ATOM 3553 C C . PHE B 1 92 ? -11.344 -39.156 -16.438 1 87 92 PHE B C 1
ATOM 3555 O O . PHE B 1 92 ? -11.664 -40.344 -16.234 1 87 92 PHE B O 1
ATOM 3562 N N . THR B 1 93 ? -11.367 -38.25 -15.562 1 82.56 93 THR B N 1
ATOM 3563 C CA . THR B 1 93 ? -11.859 -38.625 -14.25 1 82.56 93 THR B CA 1
ATOM 3564 C C . THR B 1 93 ? -13.18 -37.938 -13.945 1 82.56 93 THR B C 1
ATOM 3566 O O . THR B 1 93 ? -13.383 -36.781 -14.344 1 82.56 93 THR B O 1
ATOM 3569 N N . ALA B 1 94 ? -14.047 -38.625 -13.32 1 77.25 94 ALA B N 1
ATOM 3570 C CA . ALA B 1 94 ? -15.375 -38.125 -12.992 1 77.25 94 ALA B CA 1
ATOM 3571 C C . ALA B 1 94 ? -15.297 -36.969 -11.977 1 77.25 94 ALA B C 1
ATOM 3573 O O . ALA B 1 94 ? -16.172 -36.094 -11.93 1 77.25 94 ALA B O 1
ATOM 3574 N N . ASN B 1 95 ? -14.242 -36.906 -11.258 1 75.5 95 ASN B N 1
ATOM 3575 C CA . ASN B 1 95 ? -14.125 -35.906 -10.203 1 75.5 95 ASN B CA 1
ATOM 3576 C C . ASN B 1 95 ? -13.305 -34.688 -10.656 1 75.5 95 ASN B C 1
ATOM 3578 O O . ASN B 1 95 ? -13.047 -33.781 -9.875 1 75.5 95 ASN B O 1
ATOM 3582 N N . GLY B 1 96 ? -13.031 -34.75 -11.859 1 79 96 GLY B N 1
ATOM 3583 C CA . GLY B 1 96 ? -12.203 -33.656 -12.359 1 79 96 GLY B CA 1
ATOM 3584 C C . GLY B 1 96 ? -12.992 -32.375 -12.617 1 79 96 GLY B C 1
ATOM 3585 O O . GLY B 1 96 ? -14.094 -32.406 -13.164 1 79 96 GLY B O 1
ATOM 3586 N N . SER B 1 97 ? -12.57 -31.328 -11.977 1 89 97 SER B N 1
ATOM 3587 C CA . SER B 1 97 ? -13.172 -30.016 -12.18 1 89 97 SER B CA 1
ATOM 3588 C C . SER B 1 97 ? -12.133 -28.969 -12.586 1 89 97 SER B C 1
ATOM 3590 O O . SER B 1 97 ? -10.953 -29.109 -12.25 1 89 97 SER B O 1
ATOM 3592 N N . LEU B 1 98 ? -12.555 -28.125 -13.43 1 90.5 98 LEU B N 1
ATOM 3593 C CA . LEU B 1 98 ? -11.68 -27.047 -13.875 1 90.5 98 LEU B CA 1
ATOM 3594 C C . LEU B 1 98 ? -11.133 -26.266 -12.688 1 90.5 98 LEU B C 1
ATOM 3596 O O . LEU B 1 98 ? -9.992 -25.797 -12.711 1 90.5 98 LEU B O 1
ATOM 3600 N N . GLU B 1 99 ? -11.891 -26.172 -11.648 1 93.94 99 GLU B N 1
ATOM 3601 C CA . GLU B 1 99 ? -11.477 -25.469 -10.445 1 93.94 99 GLU B CA 1
ATOM 3602 C C . GLU B 1 99 ? -10.297 -26.172 -9.773 1 93.94 99 GLU B C 1
ATOM 3604 O O . GLU B 1 99 ? -9.336 -25.516 -9.367 1 93.94 99 GLU B O 1
ATOM 3609 N N . TRP B 1 100 ? -10.414 -27.438 -9.773 1 93.38 100 TRP B N 1
ATOM 3610 C CA . TRP B 1 100 ? -9.344 -28.219 -9.156 1 93.38 100 TRP B CA 1
ATOM 3611 C C . TRP B 1 100 ? -8.094 -28.219 -10.039 1 93.38 100 TRP B C 1
ATOM 3613 O O . TRP B 1 100 ? -6.973 -28.203 -9.539 1 93.38 100 TRP B O 1
ATOM 3623 N N . MET B 1 101 ? -8.281 -28.219 -11.305 1 94.69 101 MET B N 1
ATOM 3624 C CA . MET B 1 101 ? -7.16 -28.141 -12.234 1 94.69 101 MET B CA 1
ATOM 3625 C C . MET B 1 101 ? -6.371 -26.844 -12.031 1 94.69 101 MET B C 1
ATOM 3627 O O . MET B 1 101 ? -5.145 -26.875 -11.93 1 94.69 101 MET B O 1
ATOM 3631 N N . ILE B 1 102 ? -7.086 -25.75 -11.922 1 95.94 102 ILE B N 1
ATOM 3632 C CA . ILE B 1 102 ? -6.461 -24.453 -11.734 1 95.94 102 ILE B CA 1
ATOM 3633 C C . ILE B 1 102 ? -5.711 -24.422 -10.406 1 95.94 102 ILE B C 1
ATOM 3635 O O . ILE B 1 102 ? -4.57 -23.953 -10.336 1 95.94 102 ILE B O 1
ATOM 3639 N N . THR B 1 103 ? -6.32 -24.969 -9.391 1 96.69 103 THR B N 1
ATOM 3640 C CA . THR B 1 103 ? -5.758 -24.938 -8.039 1 96.69 103 THR B CA 1
ATOM 3641 C C . THR B 1 103 ? -4.5 -25.797 -7.961 1 96.69 103 THR B C 1
ATOM 3643 O O . THR B 1 103 ? -3.469 -25.344 -7.457 1 96.69 103 THR B O 1
ATOM 3646 N N . ILE B 1 104 ? -4.562 -26.969 -8.523 1 95.81 104 ILE B N 1
ATOM 3647 C CA . ILE B 1 104 ? -3.43 -27.891 -8.453 1 95.81 104 ILE B CA 1
ATOM 3648 C C . ILE B 1 104 ? -2.299 -27.375 -9.344 1 95.81 104 ILE B C 1
ATOM 3650 O O . ILE B 1 104 ? -1.122 -27.516 -9 1 95.81 104 ILE B O 1
ATOM 3654 N N . PHE B 1 105 ? -2.633 -26.812 -10.43 1 96.94 105 PHE B N 1
ATOM 3655 C CA . PHE B 1 105 ? -1.63 -26.203 -11.297 1 96.94 105 PHE B CA 1
ATOM 3656 C C . PHE B 1 105 ? -0.886 -25.094 -10.562 1 96.94 105 PHE B C 1
ATOM 3658 O O . PHE B 1 105 ? 0.344 -25.031 -10.609 1 96.94 105 PHE B O 1
ATOM 3665 N N . SER B 1 106 ? -1.639 -24.203 -9.898 1 96.75 106 SER B N 1
ATOM 3666 C CA . SER B 1 106 ? -1.045 -23.125 -9.125 1 96.75 106 SER B CA 1
ATOM 3667 C C . SER B 1 106 ? -0.145 -23.656 -8.016 1 96.75 106 SER B C 1
ATOM 3669 O O . SER B 1 106 ? 0.971 -23.172 -7.828 1 96.75 106 SER B O 1
ATOM 3671 N N . LEU B 1 107 ? -0.585 -24.703 -7.383 1 96.81 107 LEU B N 1
ATOM 3672 C CA . LEU B 1 107 ? 0.143 -25.281 -6.258 1 96.81 107 LEU B CA 1
ATOM 3673 C C . LEU B 1 107 ? 1.44 -25.922 -6.73 1 96.81 107 LEU B C 1
ATOM 3675 O O . LEU B 1 107 ? 2.473 -25.812 -6.062 1 96.81 107 LEU B O 1
ATOM 3679 N N . SER B 1 108 ? 1.422 -26.5 -7.852 1 96.12 108 SER B N 1
ATOM 3680 C CA . SER B 1 108 ? 2.533 -27.344 -8.273 1 96.12 108 SER B CA 1
ATOM 3681 C C . SER B 1 108 ? 3.568 -26.547 -9.062 1 96.12 108 SER B C 1
ATOM 3683 O O . SER B 1 108 ? 4.738 -26.938 -9.117 1 96.12 108 SER B O 1
ATOM 3685 N N . THR B 1 109 ? 3.164 -25.375 -9.602 1 96.06 109 THR B N 1
ATOM 3686 C CA . THR B 1 109 ? 4.078 -24.828 -10.594 1 96.06 109 THR B CA 1
ATOM 3687 C C . THR B 1 109 ? 4.391 -23.375 -10.297 1 96.06 109 THR B C 1
ATOM 3689 O O . THR B 1 109 ? 5.301 -22.781 -10.891 1 96.06 109 THR B O 1
ATOM 3692 N N . LEU B 1 110 ? 3.699 -22.75 -9.406 1 95.62 110 LEU B N 1
ATOM 3693 C CA . LEU B 1 110 ? 3.883 -21.312 -9.219 1 95.62 110 LEU B CA 1
ATOM 3694 C C . LEU B 1 110 ? 4.391 -21 -7.812 1 95.62 110 LEU B C 1
ATOM 3696 O O . LEU B 1 110 ? 3.633 -20.531 -6.969 1 95.62 110 LEU B O 1
ATOM 3700 N N . PRO B 1 111 ? 5.629 -21.172 -7.637 1 94.62 111 PRO B N 1
ATOM 3701 C CA . PRO B 1 111 ? 6.23 -20.938 -6.32 1 94.62 111 PRO B CA 1
ATOM 3702 C C . PRO B 1 111 ? 6.512 -19.453 -6.051 1 94.62 111 PRO B C 1
ATOM 3704 O O . PRO B 1 111 ? 6.371 -18.625 -6.949 1 94.62 111 PRO B O 1
ATOM 3707 N N . ASN B 1 112 ? 6.883 -19.156 -4.848 1 93.31 112 ASN B N 1
ATOM 3708 C CA . ASN B 1 112 ? 7.285 -17.812 -4.422 1 93.31 112 ASN B CA 1
ATOM 3709 C C . ASN B 1 112 ? 8.742 -17.531 -4.77 1 93.31 112 ASN B C 1
ATOM 3711 O O . ASN B 1 112 ? 9.57 -17.328 -3.881 1 93.31 112 ASN B O 1
ATOM 3715 N N . THR B 1 113 ? 8.984 -17.344 -5.988 1 92 113 THR B N 1
ATOM 3716 C CA . THR B 1 113 ? 10.336 -17.203 -6.516 1 92 113 THR B CA 1
ATOM 3717 C C . THR B 1 113 ? 10.867 -15.805 -6.25 1 92 113 THR B C 1
ATOM 3719 O O . THR B 1 113 ? 12.055 -15.625 -5.973 1 92 113 THR B O 1
ATOM 3722 N N . LEU B 1 114 ? 10.047 -14.93 -6.223 1 85.25 114 LEU B N 1
ATOM 3723 C CA . LEU B 1 114 ? 10.461 -13.531 -6.129 1 85.25 114 LEU B CA 1
ATOM 3724 C C . LEU B 1 114 ? 10.906 -13.188 -4.711 1 85.25 114 LEU B C 1
ATOM 3726 O O . LEU B 1 114 ? 12.016 -12.695 -4.504 1 85.25 114 LEU B O 1
ATOM 3730 N N . VAL B 1 115 ? 10.133 -13.492 -3.777 1 83 115 VAL B N 1
ATOM 3731 C CA . VAL B 1 115 ? 10.359 -12.984 -2.426 1 83 115 VAL B CA 1
ATOM 3732 C C . VAL B 1 115 ? 11.289 -13.938 -1.669 1 83 115 VAL B C 1
ATOM 3734 O O . VAL B 1 115 ? 12.273 -13.508 -1.07 1 83 115 VAL B O 1
ATOM 3737 N N . MET B 1 116 ? 11.031 -15.133 -1.753 1 85.56 116 MET B N 1
ATOM 3738 C CA . MET B 1 116 ? 11.82 -16.109 -1.013 1 85.56 116 MET B CA 1
ATOM 3739 C C . MET B 1 116 ? 12.898 -16.734 -1.903 1 85.56 116 MET B C 1
ATOM 3741 O O . MET B 1 116 ? 14.008 -17.016 -1.442 1 85.56 116 MET B O 1
ATOM 3745 N N . GLY B 1 117 ? 12.656 -16.875 -3.061 1 90.81 117 GLY B N 1
ATOM 3746 C CA . GLY B 1 117 ? 13.555 -17.578 -3.965 1 90.81 117 GLY B CA 1
ATOM 3747 C C . GLY B 1 117 ? 14.867 -16.859 -4.188 1 90.81 117 GLY B C 1
ATOM 3748 O O . GLY B 1 117 ? 15.938 -17.453 -4.098 1 90.81 117 GLY B O 1
ATOM 3749 N N . ILE B 1 118 ? 14.805 -15.617 -4.426 1 90.12 118 ILE B N 1
ATOM 3750 C CA . ILE B 1 118 ? 16 -14.859 -4.797 1 90.12 118 ILE B CA 1
ATOM 3751 C C . ILE B 1 118 ? 17 -14.859 -3.643 1 90.12 118 ILE B C 1
ATOM 3753 O O . ILE B 1 118 ? 18.125 -15.328 -3.793 1 90.12 118 ILE B O 1
ATOM 3757 N N . PRO B 1 119 ? 16.609 -14.453 -2.496 1 87.12 119 PRO B N 1
ATOM 3758 C CA . PRO B 1 119 ? 17.594 -14.445 -1.41 1 87.12 119 PRO B CA 1
ATOM 3759 C C . PRO B 1 119 ? 18.047 -15.852 -1.005 1 87.12 119 PRO B C 1
ATOM 3761 O O . PRO B 1 119 ? 19.219 -16.062 -0.676 1 87.12 119 PRO B O 1
ATOM 3764 N N . LEU B 1 120 ? 17.203 -16.781 -1.028 1 89.25 120 LEU B N 1
ATOM 3765 C CA . LEU B 1 120 ? 17.531 -18.141 -0.592 1 89.25 120 LEU B CA 1
ATOM 3766 C C . LEU B 1 120 ? 18.484 -18.812 -1.568 1 89.25 120 LEU B C 1
ATOM 3768 O O . LEU B 1 120 ? 19.484 -19.406 -1.153 1 89.25 120 LEU B O 1
ATOM 3772 N N . LEU B 1 121 ? 18.266 -18.672 -2.82 1 92.56 121 LEU B N 1
ATOM 3773 C CA . LEU B 1 121 ? 19.094 -19.359 -3.809 1 92.56 121 LEU B CA 1
ATOM 3774 C C . LEU B 1 121 ? 20.438 -18.641 -3.967 1 92.56 121 LEU B C 1
ATOM 3776 O O . LEU B 1 121 ? 21.453 -19.266 -4.258 1 92.56 121 LEU B O 1
ATOM 3780 N N . ILE B 1 122 ? 20.453 -17.328 -3.82 1 90.62 122 ILE B N 1
ATOM 3781 C CA . ILE B 1 122 ? 21.719 -16.625 -3.797 1 90.62 122 ILE B CA 1
ATOM 3782 C C . ILE B 1 122 ? 22.578 -17.141 -2.643 1 90.62 122 ILE B C 1
ATOM 3784 O O . ILE B 1 122 ? 23.781 -17.344 -2.801 1 90.62 122 ILE B O 1
ATOM 3788 N N . ALA B 1 123 ? 21.953 -17.391 -1.555 1 87.06 123 ALA B N 1
ATOM 3789 C CA . ALA B 1 123 ? 22.672 -17.875 -0.374 1 87.06 123 ALA B CA 1
ATOM 3790 C C . ALA B 1 123 ? 23.188 -19.297 -0.599 1 87.06 123 ALA B C 1
ATOM 3792 O O . ALA B 1 123 ? 24.266 -19.641 -0.121 1 87.06 123 ALA B O 1
ATOM 3793 N N . MET B 1 124 ? 22.531 -20.047 -1.353 1 88 124 MET B N 1
ATOM 3794 C CA . MET B 1 124 ? 22.859 -21.453 -1.526 1 88 124 MET B CA 1
ATOM 3795 C C . MET B 1 124 ? 23.828 -21.656 -2.691 1 88 124 MET B C 1
ATOM 3797 O O . MET B 1 124 ? 24.75 -22.469 -2.613 1 88 124 MET B O 1
ATOM 3801 N N . TYR B 1 125 ? 23.562 -20.875 -3.795 1 91.75 125 TYR B N 1
ATOM 3802 C CA . TYR B 1 125 ? 24.266 -21.203 -5.027 1 91.75 125 TYR B CA 1
ATOM 3803 C C . TYR B 1 125 ? 25.016 -19.984 -5.57 1 91.75 125 TYR B C 1
ATOM 3805 O O . TYR B 1 125 ? 25.688 -20.078 -6.602 1 91.75 125 TYR B O 1
ATOM 3813 N N . GLY B 1 126 ? 24.797 -18.844 -4.977 1 88.44 126 GLY B N 1
ATOM 3814 C CA . GLY B 1 126 ? 25.547 -17.656 -5.398 1 88.44 126 GLY B CA 1
ATOM 3815 C C . GLY B 1 126 ? 24.703 -16.688 -6.199 1 88.44 126 GLY B C 1
ATOM 3816 O O . GLY B 1 126 ? 23.531 -16.938 -6.453 1 88.44 126 GLY B O 1
ATOM 3817 N N . ASP B 1 127 ? 25.281 -15.641 -6.676 1 89.31 127 ASP B N 1
ATOM 3818 C CA . ASP B 1 127 ? 24.609 -14.492 -7.293 1 89.31 127 ASP B CA 1
ATOM 3819 C C . ASP B 1 127 ? 24 -14.875 -8.633 1 89.31 127 ASP B C 1
ATOM 3821 O O . ASP B 1 127 ? 22.969 -14.328 -9.023 1 89.31 127 ASP B O 1
ATOM 3825 N N . TYR B 1 128 ? 24.609 -15.789 -9.25 1 90.62 128 TYR B N 1
ATOM 3826 C CA . TYR B 1 128 ? 24.125 -16.219 -10.555 1 90.62 128 TYR B CA 1
ATOM 3827 C C . TYR B 1 128 ? 22.703 -16.766 -10.453 1 90.62 128 TYR B C 1
ATOM 3829 O O . TYR B 1 128 ? 21.875 -16.531 -11.336 1 90.62 128 TYR B O 1
ATOM 3837 N N . SER B 1 129 ? 22.359 -17.406 -9.398 1 91.38 129 SER B N 1
ATOM 3838 C CA . SER B 1 129 ? 21.047 -18 -9.195 1 91.38 129 SER B CA 1
ATOM 3839 C C . SER B 1 129 ? 19.984 -16.906 -9.016 1 91.38 129 SER B C 1
ATOM 3841 O O . SER B 1 129 ? 18.828 -17.109 -9.375 1 91.38 129 SER B O 1
ATOM 3843 N N . GLY B 1 130 ? 20.406 -15.773 -8.516 1 90 130 GLY B N 1
ATOM 3844 C CA . GLY B 1 130 ? 19.484 -14.656 -8.383 1 90 130 GLY B CA 1
ATOM 3845 C C . GLY B 1 130 ? 18.969 -14.141 -9.711 1 90 130 GLY B C 1
ATOM 3846 O O . GLY B 1 130 ? 17.781 -13.867 -9.867 1 90 130 GLY B O 1
ATOM 3847 N N . GLN B 1 131 ? 19.859 -14.07 -10.602 1 89.94 131 GLN B N 1
ATOM 3848 C CA . GLN B 1 131 ? 19.484 -13.617 -11.938 1 89.94 131 GLN B CA 1
ATOM 3849 C C . GLN B 1 131 ? 18.547 -14.602 -12.617 1 89.94 131 GLN B C 1
ATOM 3851 O O . GLN B 1 131 ? 17.594 -14.203 -13.297 1 89.94 131 GLN B O 1
ATOM 3856 N N . LEU B 1 132 ? 18.797 -15.852 -12.422 1 92.31 132 LEU B N 1
ATOM 3857 C CA . LEU B 1 132 ? 17.938 -16.891 -12.984 1 92.31 132 LEU B CA 1
ATOM 3858 C C . LEU B 1 132 ? 16.531 -16.797 -12.398 1 92.31 132 LEU B C 1
ATOM 3860 O O . LEU B 1 132 ? 15.539 -16.969 -13.117 1 92.31 132 LEU B O 1
ATOM 3864 N N . MET B 1 133 ? 16.469 -16.5 -11.141 1 93.31 133 MET B N 1
ATOM 3865 C CA . MET B 1 133 ? 15.188 -16.406 -10.469 1 93.31 133 MET B CA 1
ATOM 3866 C C . MET B 1 133 ? 14.383 -15.227 -11.008 1 93.31 133 MET B C 1
ATOM 3868 O O . MET B 1 133 ? 13.172 -15.336 -11.203 1 93.31 133 MET B O 1
ATOM 3872 N N . VAL B 1 134 ? 15.062 -14.172 -11.242 1 89.5 134 VAL B N 1
ATOM 3873 C CA . VAL B 1 134 ? 14.391 -12.992 -11.789 1 89.5 134 VAL B CA 1
ATOM 3874 C C . VAL B 1 134 ? 13.812 -13.32 -13.164 1 89.5 134 VAL B C 1
ATOM 3876 O O . VAL B 1 134 ? 12.688 -12.93 -13.477 1 89.5 134 VAL B O 1
ATOM 3879 N N . GLN B 1 135 ? 14.523 -14.047 -13.914 1 91.19 135 GLN B N 1
ATOM 3880 C CA . GLN B 1 135 ? 14.062 -14.43 -15.25 1 91.19 135 GLN B CA 1
ATOM 3881 C C . GLN B 1 135 ? 12.82 -15.312 -15.164 1 91.19 135 GLN B C 1
ATOM 3883 O O . GLN B 1 135 ? 11.867 -15.125 -15.93 1 91.19 135 GLN B O 1
ATOM 3888 N N . VAL B 1 136 ? 12.805 -16.203 -14.266 1 92.81 136 VAL B N 1
ATOM 3889 C CA . VAL B 1 136 ? 11.664 -17.094 -14.086 1 92.81 136 VAL B CA 1
ATOM 3890 C C . VAL B 1 136 ? 10.438 -16.281 -13.664 1 92.81 136 VAL B C 1
ATOM 3892 O O . VAL B 1 136 ? 9.328 -16.547 -14.125 1 92.81 136 VAL B O 1
ATOM 3895 N N . VAL B 1 137 ? 10.664 -15.328 -12.852 1 91.31 137 VAL B N 1
ATOM 3896 C CA . VAL B 1 137 ? 9.562 -14.5 -12.359 1 91.31 137 VAL B CA 1
ATOM 3897 C C . VAL B 1 137 ? 8.969 -13.695 -13.516 1 91.31 137 VAL B C 1
ATOM 3899 O O . VAL B 1 137 ? 7.746 -13.539 -13.602 1 91.31 137 VAL B O 1
ATOM 3902 N N . VAL B 1 138 ? 9.812 -13.219 -14.328 1 90.44 138 VAL B N 1
ATOM 3903 C CA . VAL B 1 138 ? 9.359 -12.445 -15.484 1 90.44 138 VAL B CA 1
ATOM 3904 C C . VAL B 1 138 ? 8.492 -13.32 -16.375 1 90.44 138 VAL B C 1
ATOM 3906 O O . VAL B 1 138 ? 7.41 -12.906 -16.797 1 90.44 138 VAL B O 1
ATOM 3909 N N . LEU B 1 139 ? 8.906 -14.516 -16.609 1 91.25 139 LEU B N 1
ATOM 3910 C CA . LEU B 1 139 ? 8.133 -15.445 -17.422 1 91.25 139 LEU B CA 1
ATOM 3911 C C . LEU B 1 139 ? 6.812 -15.797 -16.75 1 91.25 139 LEU B C 1
ATOM 3913 O O . LEU B 1 139 ? 5.785 -15.945 -17.422 1 91.25 139 LEU B O 1
ATOM 3917 N N . GLN B 1 140 ? 6.891 -15.945 -15.477 1 93.38 140 GLN B N 1
ATOM 3918 C CA . GLN B 1 140 ? 5.688 -16.219 -14.695 1 93.38 140 GLN B CA 1
ATOM 3919 C C . GLN B 1 140 ? 4.66 -15.102 -14.867 1 93.38 140 GLN B C 1
ATOM 3921 O O . GLN B 1 140 ? 3.469 -15.367 -15.031 1 93.38 140 GLN B O 1
ATOM 3926 N N . CYS B 1 141 ? 5.078 -13.906 -14.836 1 90.38 141 CYS B N 1
ATOM 3927 C CA . CYS B 1 141 ? 4.195 -12.758 -14.945 1 90.38 141 CYS B CA 1
ATOM 3928 C C . CYS B 1 141 ? 3.613 -12.648 -16.344 1 90.38 141 CYS B C 1
ATOM 3930 O O . CYS B 1 141 ? 2.432 -12.344 -16.516 1 90.38 141 CYS B O 1
ATOM 3932 N N . ILE B 1 142 ? 4.387 -13 -17.328 1 89.19 142 ILE B N 1
ATOM 3933 C CA . ILE B 1 142 ? 4 -12.789 -18.719 1 89.19 142 ILE B CA 1
ATOM 3934 C C . ILE B 1 142 ? 3.094 -13.922 -19.172 1 89.19 142 ILE B C 1
ATOM 3936 O O . ILE B 1 142 ? 2.006 -13.688 -19.703 1 89.19 142 ILE B O 1
ATOM 3940 N N . ILE B 1 143 ? 3.508 -15.109 -18.891 1 91.69 143 ILE B N 1
ATOM 3941 C CA . ILE B 1 143 ? 2.861 -16.25 -19.531 1 91.69 143 ILE B CA 1
ATOM 3942 C C . ILE B 1 143 ? 1.917 -16.938 -18.547 1 91.69 143 ILE B C 1
ATOM 3944 O O . ILE B 1 143 ? 0.725 -17.078 -18.828 1 91.69 143 ILE B O 1
ATOM 3948 N N . TRP B 1 144 ? 2.408 -17.25 -17.438 1 94 144 TRP B N 1
ATOM 3949 C CA . TRP B 1 144 ? 1.701 -18.203 -16.578 1 94 144 TRP B CA 1
ATOM 3950 C C . TRP B 1 144 ? 0.583 -17.516 -15.805 1 94 144 TRP B C 1
ATOM 3952 O O . TRP B 1 144 ? -0.491 -18.094 -15.617 1 94 144 TRP B O 1
ATOM 3962 N N . TYR B 1 145 ? 0.841 -16.297 -15.336 1 92.94 145 TYR B N 1
ATOM 3963 C CA . TYR B 1 145 ? -0.247 -15.562 -14.695 1 92.94 145 TYR B CA 1
ATOM 3964 C C . TYR B 1 145 ? -1.342 -15.227 -15.703 1 92.94 145 TYR B C 1
ATOM 3966 O O . TYR B 1 145 ? -2.529 -15.258 -15.367 1 92.94 145 TYR B O 1
ATOM 3974 N N . THR B 1 146 ? -0.92 -14.93 -16.906 1 90.69 146 THR B N 1
ATOM 3975 C CA . THR B 1 146 ? -1.896 -14.672 -17.953 1 90.69 146 THR B CA 1
ATOM 3976 C C . THR B 1 146 ? -2.703 -15.93 -18.266 1 90.69 146 THR B C 1
ATOM 3978 O O . THR B 1 146 ? -3.918 -15.867 -18.469 1 90.69 146 THR B O 1
ATOM 3981 N N . LEU B 1 147 ? -2.035 -17 -18.297 1 93 147 LEU B N 1
ATOM 3982 C CA . LEU B 1 147 ? -2.725 -18.266 -18.516 1 93 147 LEU B CA 1
ATOM 3983 C C . LEU B 1 147 ? -3.691 -18.562 -17.375 1 93 147 LEU B C 1
ATOM 3985 O O . LEU B 1 147 ? -4.805 -19.031 -17.609 1 93 147 LEU B O 1
ATOM 3989 N N . LEU B 1 148 ? -3.238 -18.312 -16.188 1 93.94 148 LEU B N 1
ATOM 3990 C CA . LEU B 1 148 ? -4.102 -18.516 -15.031 1 93.94 148 LEU B CA 1
ATOM 3991 C C . LEU B 1 148 ? -5.367 -17.672 -15.148 1 93.94 148 LEU B C 1
ATOM 3993 O O . LEU B 1 148 ? -6.473 -18.156 -14.906 1 93.94 148 LEU B O 1
ATOM 3997 N N . LEU B 1 149 ? -5.176 -16.438 -15.492 1 92.94 149 LEU B N 1
ATOM 3998 C CA . LEU B 1 149 ? -6.316 -15.555 -15.68 1 92.94 149 LEU B CA 1
ATOM 3999 C C . LEU B 1 149 ? -7.234 -16.062 -16.781 1 92.94 149 LEU B C 1
ATOM 4001 O O . LEU B 1 149 ? -8.461 -16 -16.656 1 92.94 149 LEU B O 1
ATOM 4005 N N . PHE B 1 150 ? -6.637 -16.578 -17.828 1 93.19 150 PHE B N 1
ATOM 4006 C CA . PHE B 1 150 ? -7.402 -17.156 -18.922 1 93.19 150 PHE B CA 1
ATOM 4007 C C . PHE B 1 150 ? -8.266 -18.312 -18.422 1 93.19 150 PHE B C 1
ATOM 4009 O O . PHE B 1 150 ? -9.445 -18.406 -18.75 1 93.19 150 PHE B O 1
ATOM 4016 N N . LEU B 1 151 ? -7.676 -19.141 -17.656 1 93.56 151 LEU B N 1
ATOM 4017 C CA . LEU B 1 151 ? -8.391 -20.312 -17.141 1 93.56 151 LEU B CA 1
ATOM 4018 C C . LEU B 1 151 ? -9.523 -19.875 -16.203 1 93.56 151 LEU B C 1
ATOM 4020 O O . LEU B 1 151 ? -10.602 -20.469 -16.219 1 93.56 151 LEU B O 1
ATOM 4024 N N . PHE B 1 152 ? -9.289 -18.875 -15.383 1 93.75 152 PHE B N 1
ATOM 4025 C CA . PHE B 1 152 ? -10.32 -18.359 -14.5 1 93.75 152 PHE B CA 1
ATOM 4026 C C . PHE B 1 152 ? -11.484 -17.797 -15.305 1 93.75 152 PHE B C 1
ATOM 4028 O O . PHE B 1 152 ? -12.648 -18.062 -15 1 93.75 152 PHE B O 1
ATOM 4035 N N . GLU B 1 153 ? -11.125 -17.016 -16.312 1 91.38 153 GLU B N 1
ATOM 4036 C CA . GLU B 1 153 ? -12.156 -16.406 -17.141 1 91.38 153 GLU B CA 1
ATOM 4037 C C . GLU B 1 153 ? -12.906 -17.453 -17.953 1 91.38 153 GLU B C 1
ATOM 4039 O O . GLU B 1 153 ? -14.109 -17.312 -18.188 1 91.38 153 GLU B O 1
ATOM 4044 N N . TYR B 1 154 ? -12.148 -18.406 -18.406 1 91.75 154 TYR B N 1
ATOM 4045 C CA . TYR B 1 154 ? -12.773 -19.5 -19.141 1 91.75 154 TYR B CA 1
ATOM 4046 C C . TYR B 1 154 ? -13.805 -20.219 -18.266 1 91.75 154 TYR B C 1
ATOM 4048 O O . TYR B 1 154 ? -14.914 -20.5 -18.734 1 91.75 154 TYR B O 1
ATOM 4056 N N . ARG B 1 155 ? -13.484 -20.5 -17.078 1 90.25 155 ARG B N 1
ATOM 4057 C CA . ARG B 1 155 ? -14.414 -21.125 -16.141 1 90.25 155 ARG B CA 1
ATOM 4058 C C . ARG B 1 155 ? -15.648 -20.25 -15.93 1 90.25 155 ARG B C 1
ATOM 4060 O O . ARG B 1 155 ? -16.781 -20.75 -15.953 1 90.25 155 ARG B O 1
ATOM 4067 N N . GLY B 1 156 ? -15.406 -19.031 -15.742 1 88.38 156 GLY B N 1
ATOM 4068 C CA . GLY B 1 156 ? -16.516 -18.109 -15.547 1 88.38 156 GLY B CA 1
ATOM 4069 C C . GLY B 1 156 ? -17.438 -18.031 -16.75 1 88.38 156 GLY B C 1
ATOM 4070 O O . GLY B 1 156 ? -18.672 -18.016 -16.609 1 88.38 156 GLY B O 1
ATOM 4071 N N . ALA B 1 157 ? -16.844 -17.969 -17.891 1 87.31 157 ALA B N 1
ATOM 4072 C CA . ALA B 1 157 ? -17.625 -17.891 -19.125 1 87.31 157 ALA B CA 1
ATOM 4073 C C . ALA B 1 157 ? -18.391 -19.188 -19.359 1 87.31 157 ALA B C 1
ATOM 4075 O O . ALA B 1 157 ? -19.547 -19.156 -19.812 1 87.31 157 ALA B O 1
ATOM 4076 N N . LYS B 1 158 ? -17.75 -20.219 -19.141 1 86.06 158 LYS B N 1
ATOM 4077 C CA . LYS B 1 158 ? -18.406 -21.516 -19.297 1 86.06 158 LYS B CA 1
ATOM 4078 C C . LYS B 1 158 ? -19.625 -21.641 -18.375 1 86.06 158 LYS B C 1
ATOM 4080 O O . LYS B 1 158 ? -20.688 -22.094 -18.797 1 86.06 158 LYS B O 1
ATOM 4085 N N . LEU B 1 159 ? -19.469 -21.188 -17.188 1 85.06 159 LEU B N 1
ATOM 4086 C CA . LEU B 1 159 ? -20.578 -21.234 -16.219 1 85.06 159 LEU B CA 1
ATOM 4087 C C . LEU B 1 159 ? -21.719 -20.328 -16.672 1 85.06 159 LEU B C 1
ATOM 4089 O O . LEU B 1 159 ? -22.891 -20.688 -16.531 1 85.06 159 LEU B O 1
ATOM 4093 N N . LEU B 1 160 ? -21.359 -19.203 -17.156 1 81.12 160 LEU B N 1
ATOM 4094 C CA . LEU B 1 160 ? -22.375 -18.25 -17.594 1 81.12 160 LEU B CA 1
ATOM 4095 C C . LEU B 1 160 ? -23.141 -18.797 -18.797 1 81.12 160 LEU B C 1
ATOM 4097 O O . LEU B 1 160 ? -24.359 -18.656 -18.875 1 81.12 160 LEU B O 1
ATOM 4101 N N . ILE B 1 161 ? -22.484 -19.375 -19.719 1 76.69 161 ILE B N 1
ATOM 4102 C CA . ILE B 1 161 ? -23.109 -19.906 -20.922 1 76.69 161 ILE B CA 1
ATOM 4103 C C . ILE B 1 161 ? -23.953 -21.125 -20.594 1 76.69 161 ILE B C 1
ATOM 4105 O O . ILE B 1 161 ? -25.031 -21.328 -21.156 1 76.69 161 ILE B O 1
ATOM 4109 N N . MET B 1 162 ? -23.469 -21.906 -19.703 1 77.06 162 MET B N 1
ATOM 4110 C CA . MET B 1 162 ? -24.219 -23.078 -19.281 1 77.06 162 MET B CA 1
ATOM 4111 C C . MET B 1 162 ? -25.516 -22.672 -18.562 1 77.06 162 MET B C 1
ATOM 4113 O O . MET B 1 162 ? -26.531 -23.375 -18.672 1 77.06 162 MET B O 1
ATOM 4117 N N . GLU B 1 163 ? -25.406 -21.594 -17.875 1 76.31 163 GLU B N 1
ATOM 4118 C CA . GLU B 1 163 ? -26.578 -21.094 -17.172 1 76.31 163 GLU B CA 1
ATOM 4119 C C . GLU B 1 163 ? -27.578 -20.484 -18.156 1 76.31 163 GLU B C 1
ATOM 4121 O O . GLU B 1 163 ? -28.797 -20.625 -17.984 1 76.31 163 GLU B O 1
ATOM 4126 N N . GLN B 1 164 ? -27.094 -19.781 -19.141 1 68.88 164 GLN B N 1
ATOM 4127 C CA . GLN B 1 164 ? -27.953 -19.078 -20.078 1 68.88 164 GLN B CA 1
ATOM 4128 C C . GLN B 1 164 ? -28.484 -20.031 -21.141 1 68.88 164 GLN B C 1
ATOM 4130 O O . GLN B 1 164 ? -29.578 -19.812 -21.672 1 68.88 164 GLN B O 1
ATOM 4135 N N . PHE B 1 165 ? -27.719 -20.953 -21.594 1 63.38 165 PHE B N 1
ATOM 4136 C CA . PHE B 1 165 ? -28.172 -21.891 -22.609 1 63.38 165 PHE B CA 1
ATOM 4137 C C . PHE B 1 165 ? -28.219 -23.312 -22.062 1 63.38 165 PHE B C 1
ATOM 4139 O O . PHE B 1 165 ? -27.453 -24.172 -22.484 1 63.38 165 PHE B O 1
ATOM 4146 N N . PRO B 1 166 ? -29.141 -23.609 -21.141 1 59.16 166 PRO B N 1
ATOM 4147 C CA . PRO B 1 166 ? -29.219 -24.922 -20.5 1 59.16 166 PRO B CA 1
ATOM 4148 C C . PRO B 1 166 ? -29.453 -26.047 -21.5 1 59.16 166 PRO B C 1
ATOM 4150 O O . PRO B 1 166 ? -28.969 -27.172 -21.297 1 59.16 166 PRO B O 1
ATOM 4153 N N . GLU B 1 167 ? -30.203 -25.812 -22.5 1 54.38 167 GLU B N 1
ATOM 4154 C CA . GLU B 1 167 ? -30.562 -26.844 -23.469 1 54.38 167 GLU B CA 1
ATOM 4155 C C . GLU B 1 167 ? -29.344 -27.297 -24.266 1 54.38 167 GLU B C 1
ATOM 4157 O O . GLU B 1 167 ? -29.156 -28.484 -24.5 1 54.38 167 GLU B O 1
ATOM 4162 N N . THR B 1 168 ? -28.719 -26.391 -24.703 1 49.59 168 THR B N 1
ATOM 4163 C CA . THR B 1 168 ? -27.531 -26.703 -25.484 1 49.59 168 THR B CA 1
ATOM 4164 C C . THR B 1 168 ? -26.453 -27.328 -24.594 1 49.59 168 THR B C 1
ATOM 4166 O O . THR B 1 168 ? -25.766 -28.25 -25.016 1 49.59 168 THR B O 1
ATOM 4169 N N . ALA B 1 169 ? -26.375 -26.953 -23.359 1 51.97 169 ALA B N 1
ATOM 4170 C CA . ALA B 1 169 ? -25.469 -27.531 -22.375 1 51.97 169 ALA B CA 1
ATOM 4171 C C . ALA B 1 169 ? -25.828 -28.969 -22.062 1 51.97 169 ALA B C 1
ATOM 4173 O O . ALA B 1 169 ? -24.953 -29.828 -21.953 1 51.97 169 ALA B O 1
ATOM 4174 N N . ALA B 1 170 ? -27.125 -29.312 -21.875 1 49.25 170 ALA B N 1
ATOM 4175 C CA . ALA B 1 170 ? -27.672 -30.656 -21.656 1 49.25 170 ALA B CA 1
ATOM 4176 C C . ALA B 1 170 ? -27.328 -31.578 -22.828 1 49.25 170 ALA B C 1
ATOM 4178 O O . ALA B 1 170 ? -27.016 -32.75 -22.625 1 49.25 170 ALA B O 1
ATOM 4179 N N . SER B 1 171 ? -27.516 -31.016 -23.875 1 46.41 171 SER B N 1
ATOM 4180 C CA . SER B 1 171 ? -27.266 -31.828 -25.062 1 46.41 171 SER B CA 1
ATOM 4181 C C . SER B 1 171 ? -25.797 -32.188 -25.203 1 46.41 171 SER B C 1
ATOM 4183 O O . SER B 1 171 ? -25.453 -33.312 -25.594 1 46.41 171 SER B O 1
ATOM 4185 N N . ILE B 1 172 ? -24.969 -31.297 -24.672 1 46.03 172 ILE B N 1
ATOM 4186 C CA . ILE B 1 172 ? -23.531 -31.531 -24.781 1 46.03 172 ILE B CA 1
ATOM 4187 C C . ILE B 1 172 ? -23.078 -32.5 -23.672 1 46.03 172 ILE B C 1
ATOM 4189 O O . ILE B 1 172 ? -22.281 -33.406 -23.938 1 46.03 172 ILE B O 1
ATOM 4193 N N . VAL B 1 173 ? -23.578 -32.375 -22.375 1 46 173 VAL B N 1
ATOM 4194 C CA . VAL B 1 173 ? -23.281 -33.281 -21.281 1 46 173 VAL B CA 1
ATOM 4195 C C . VAL B 1 173 ? -23.875 -34.656 -21.578 1 46 173 VAL B C 1
ATOM 4197 O O . VAL B 1 173 ? -23.234 -35.688 -21.312 1 46 173 VAL B O 1
ATOM 4200 N N . SER B 1 174 ? -25.047 -34.781 -21.984 1 42.66 174 SER B N 1
ATOM 4201 C CA . SER B 1 174 ? -25.672 -36.031 -22.328 1 42.66 174 SER B CA 1
ATOM 4202 C C . SER B 1 174 ? -24.891 -36.75 -23.438 1 42.66 174 SER B C 1
ATOM 4204 O O . SER B 1 174 ? -24.812 -38 -23.453 1 42.66 174 SER B O 1
ATOM 4206 N N . PHE B 1 175 ? -24.266 -36 -24.219 1 38.41 175 PHE B N 1
ATOM 4207 C CA . PHE B 1 175 ? -23.562 -36.656 -25.312 1 38.41 175 PHE B CA 1
ATOM 4208 C C . PHE B 1 175 ? -22.281 -37.312 -24.812 1 38.41 175 PHE B C 1
ATOM 4210 O O . PHE B 1 175 ? -21.844 -38.344 -25.359 1 38.41 175 PHE B O 1
ATOM 4217 N N . LYS B 1 176 ? -21.531 -36.781 -23.75 1 41.12 176 LYS B N 1
ATOM 4218 C CA . LYS B 1 176 ? -20.344 -37.469 -23.281 1 41.12 176 LYS B CA 1
ATOM 4219 C C . LYS B 1 176 ? -20.703 -38.844 -22.703 1 41.12 176 LYS B C 1
ATOM 4221 O O . LYS B 1 176 ? -19.891 -39.75 -22.734 1 41.12 176 LYS B O 1
ATOM 4226 N N . VAL B 1 177 ? -21.859 -38.969 -22.062 1 38.47 177 VAL B N 1
ATOM 4227 C CA . VAL B 1 177 ? -22.219 -40.281 -21.531 1 38.47 177 VAL B CA 1
ATOM 4228 C C . VAL B 1 177 ? -22.5 -41.25 -22.672 1 38.47 177 VAL B C 1
ATOM 4230 O O . VAL B 1 177 ? -22.109 -42.406 -22.625 1 38.47 177 VAL B O 1
ATOM 4233 N N . ASP B 1 178 ? -23.406 -40.75 -23.562 1 35.09 178 ASP B N 1
ATOM 4234 C CA . ASP B 1 178 ? -23.875 -41.781 -24.469 1 35.09 178 ASP B CA 1
ATOM 4235 C C . ASP B 1 178 ? -22.906 -42 -25.625 1 35.09 178 ASP B C 1
ATOM 4237 O O . ASP B 1 178 ? -23.219 -41.656 -26.781 1 35.09 178 ASP B O 1
ATOM 4241 N N . SER B 1 179 ? -21.688 -41.625 -25.438 1 35.19 179 SER B N 1
ATOM 4242 C CA . SER B 1 179 ? -20.75 -41.781 -26.547 1 35.19 179 SER B CA 1
ATOM 4243 C C . SER B 1 179 ? -20.797 -43.219 -27.094 1 35.19 179 SER B C 1
ATOM 4245 O O . SER B 1 179 ? -20.094 -43.531 -28.047 1 35.19 179 SER B O 1
ATOM 4247 N N . ASP B 1 180 ? -21.344 -44.156 -26.281 1 34.94 180 ASP B N 1
ATOM 4248 C CA . ASP B 1 180 ? -21.281 -45.438 -26.953 1 34.94 180 ASP B CA 1
ATOM 4249 C C . ASP B 1 180 ? -22.109 -45.438 -28.25 1 34.94 180 ASP B C 1
ATOM 4251 O O . ASP B 1 180 ? -21.953 -46.312 -29.094 1 34.94 180 ASP B O 1
ATOM 4255 N N . VAL B 1 181 ? -23.5 -45.094 -28.172 1 34.19 181 VAL B N 1
ATOM 4256 C CA . VAL B 1 181 ? -24.344 -45.375 -29.328 1 34.19 181 VAL B CA 1
ATOM 4257 C C . VAL B 1 181 ? -24.141 -44.281 -30.391 1 34.19 181 VAL B C 1
ATOM 4259 O O . VAL B 1 181 ? -24.562 -43.156 -30.203 1 34.19 181 VAL B O 1
ATOM 4262 N N . VAL B 1 182 ? -23 -44.125 -31.031 1 35.97 182 VAL B N 1
ATOM 4263 C CA . VAL B 1 182 ? -22.625 -43.438 -32.281 1 35.97 182 VAL B CA 1
ATOM 4264 C C . VAL B 1 182 ? -23.75 -43.562 -33.312 1 35.97 182 VAL B C 1
ATOM 4266 O O . VAL B 1 182 ? -23.906 -44.625 -33.969 1 35.97 182 VAL B O 1
ATOM 4269 N N . SER B 1 183 ? -25.125 -43.531 -32.906 1 33.44 183 SER B N 1
ATOM 4270 C CA . SER B 1 183 ? -26.031 -43.688 -34.062 1 33.44 183 SER B CA 1
ATOM 4271 C C . SER B 1 183 ? -25.734 -42.656 -35.125 1 33.44 183 SER B C 1
ATOM 4273 O O . SER B 1 183 ? -25.297 -41.531 -34.844 1 33.44 183 SER B O 1
ATOM 4275 N N . LEU B 1 184 ? -25.625 -43.031 -36.438 1 32.34 184 LEU B N 1
ATOM 4276 C CA . LEU B 1 184 ? -25.438 -42.562 -37.812 1 32.34 184 LEU B CA 1
ATOM 4277 C C . LEU B 1 184 ? -26.219 -41.281 -38.094 1 32.34 184 LEU B C 1
ATOM 4279 O O . LEU B 1 184 ? -26.188 -40.75 -39.188 1 32.34 184 LEU B O 1
ATOM 4283 N N . ASP B 1 185 ? -27.297 -40.938 -37.281 1 35 185 ASP B N 1
ATOM 4284 C CA . ASP B 1 185 ? -28.156 -39.906 -37.875 1 35 185 ASP B CA 1
ATOM 4285 C C . ASP B 1 185 ? -27.531 -38.531 -37.75 1 35 185 ASP B C 1
ATOM 4287 O O . ASP B 1 185 ? -26.672 -38.281 -36.906 1 35 185 ASP B O 1
ATOM 4291 N N . GLY B 1 186 ? -27.844 -37.438 -38.594 1 35.84 186 GLY B N 1
ATOM 4292 C CA . GLY B 1 186 ? -27.578 -36.062 -38.938 1 35.84 186 GLY B CA 1
ATOM 4293 C C . GLY B 1 186 ? -27.359 -35.156 -37.719 1 35.84 186 GLY B C 1
ATOM 4294 O O . GLY B 1 186 ? -27.188 -33.969 -37.875 1 35.84 186 GLY B O 1
ATOM 4295 N N . ARG B 1 187 ? -27.844 -35.562 -36.75 1 44.78 187 ARG B N 1
ATOM 4296 C CA . ARG B 1 187 ? -27.781 -34.781 -35.5 1 44.78 187 ARG B CA 1
ATOM 4297 C C . ARG B 1 187 ? -26.344 -34.625 -35.031 1 44.78 187 ARG B C 1
ATOM 4299 O O . ARG B 1 187 ? -26.094 -33.969 -34.031 1 44.78 187 ARG B O 1
ATOM 4306 N N . ASP B 1 188 ? -25.5 -35.5 -35.531 1 42.31 188 ASP B N 1
ATOM 4307 C CA . ASP B 1 188 ? -24.094 -35.406 -35.125 1 42.31 188 ASP B CA 1
ATOM 4308 C C . ASP B 1 188 ? -23.453 -34.125 -35.625 1 42.31 188 ASP B C 1
ATOM 4310 O O . ASP B 1 188 ? -22.594 -33.531 -34.938 1 42.31 188 ASP B O 1
ATOM 4314 N N . PHE B 1 189 ? -23.719 -33.781 -36.844 1 42.84 189 PHE B N 1
ATOM 4315 C CA . PHE B 1 189 ? -23.156 -32.594 -37.438 1 42.84 189 PHE B CA 1
ATOM 4316 C C . PHE B 1 189 ? -23.594 -31.344 -36.688 1 42.84 189 PHE B C 1
ATOM 4318 O O . PHE B 1 189 ? -22.797 -30.422 -36.5 1 42.84 189 PHE B O 1
ATOM 4325 N N . LEU B 1 190 ? -24.797 -31.328 -36.25 1 43.09 190 LEU B N 1
ATOM 4326 C CA . LEU B 1 190 ? -25.328 -30.125 -35.594 1 43.09 190 LEU B CA 1
ATOM 4327 C C . LEU B 1 190 ? -24.703 -29.953 -34.219 1 43.09 190 LEU B C 1
ATOM 4329 O O . LEU B 1 190 ? -24.438 -28.828 -33.781 1 43.09 190 LEU B O 1
ATOM 4333 N N . GLU B 1 191 ? -24.547 -31.062 -33.531 1 45.88 191 GLU B N 1
ATOM 4334 C CA . GLU B 1 191 ? -24.016 -31 -32.188 1 45.88 191 GLU B CA 1
ATOM 4335 C C . GLU B 1 191 ? -22.547 -30.562 -32.188 1 45.88 191 GLU B C 1
ATOM 4337 O O . GLU B 1 191 ? -22.125 -29.781 -31.328 1 45.88 191 GLU B O 1
ATOM 4342 N N . THR B 1 192 ? -21.781 -31.266 -33.125 1 52.06 192 THR B N 1
ATOM 4343 C CA . THR B 1 192 ? -20.391 -30.828 -33.25 1 52.06 192 THR B CA 1
ATOM 4344 C C . THR B 1 192 ? -20.312 -29.344 -33.562 1 52.06 192 THR B C 1
ATOM 4346 O O . THR B 1 192 ? -19.453 -28.625 -33.031 1 52.06 192 THR B O 1
ATOM 4349 N N . ASP B 1 193 ? -21.391 -28.922 -34.312 1 58.44 193 ASP B N 1
ATOM 4350 C CA . ASP B 1 193 ? -21.391 -27.516 -34.719 1 58.44 193 ASP B CA 1
ATOM 4351 C C . ASP B 1 193 ? -21.734 -26.609 -33.531 1 58.44 193 ASP B C 1
ATOM 4353 O O . ASP B 1 193 ? -21.172 -25.531 -33.406 1 58.44 193 ASP B O 1
ATOM 4357 N N . ALA B 1 194 ? -22.609 -27.219 -32.75 1 60.25 194 ALA B N 1
ATOM 4358 C CA . ALA B 1 194 ? -23.047 -26.422 -31.609 1 60.25 194 ALA B CA 1
ATOM 4359 C C . ALA B 1 194 ? -21.938 -26.297 -30.562 1 60.25 194 ALA B C 1
ATOM 4361 O O . ALA B 1 194 ? -21.734 -25.234 -29.969 1 60.25 194 ALA B O 1
ATOM 4362 N N . GLU B 1 195 ? -21.219 -27.422 -30.438 1 65.44 195 GLU B N 1
ATOM 4363 C CA . GLU B 1 195 ? -20.109 -27.406 -29.5 1 65.44 195 GLU B CA 1
ATOM 4364 C C . GLU B 1 195 ? -19.016 -26.453 -29.969 1 65.44 195 GLU B C 1
ATOM 4366 O O . GLU B 1 195 ? -18.406 -25.75 -29.141 1 65.44 195 GLU B O 1
ATOM 4371 N N . SER B 1 196 ? -18.766 -26.562 -31.219 1 76 196 SER B N 1
ATOM 4372 C CA . SER B 1 196 ? -17.75 -25.672 -31.781 1 76 196 SER B CA 1
ATOM 4373 C C . SER B 1 196 ? -18.172 -24.219 -31.656 1 76 196 SER B C 1
ATOM 4375 O O . SER B 1 196 ? -17.344 -23.359 -31.359 1 76 196 SER B O 1
ATOM 4377 N N . VAL B 1 197 ? -19.375 -24 -31.859 1 73 197 VAL B N 1
ATOM 4378 C CA . VAL B 1 197 ? -19.891 -22.641 -31.766 1 73 197 VAL B CA 1
ATOM 4379 C C . VAL B 1 197 ? -19.812 -22.156 -30.328 1 73 197 VAL B C 1
ATOM 4381 O O . VAL B 1 197 ? -19.422 -21.016 -30.062 1 73 197 VAL B O 1
ATOM 4384 N N . MET B 1 198 ? -20.156 -23.062 -29.453 1 75.69 198 MET B N 1
ATOM 4385 C CA . MET B 1 198 ? -20.125 -22.719 -28.047 1 75.69 198 MET B CA 1
ATOM 4386 C C . MET B 1 198 ? -18.688 -22.406 -27.594 1 75.69 198 MET B C 1
ATOM 4388 O O . MET B 1 198 ? -18.469 -21.438 -26.875 1 75.69 198 MET B O 1
ATOM 4392 N N . THR B 1 199 ? -17.812 -23.25 -27.969 1 82.94 199 THR B N 1
ATOM 4393 C CA . THR B 1 199 ? -16.406 -23.047 -27.609 1 82.94 199 THR B CA 1
ATOM 4394 C C . THR B 1 199 ? -15.891 -21.734 -28.188 1 82.94 199 THR B C 1
ATOM 4396 O O . THR B 1 199 ? -15.133 -21.016 -27.531 1 82.94 199 THR B O 1
ATOM 4399 N N . ARG B 1 200 ? -16.312 -21.453 -29.344 1 84.06 200 ARG B N 1
ATOM 4400 C CA . ARG B 1 200 ? -15.906 -20.203 -29.984 1 84.06 200 ARG B CA 1
ATOM 4401 C C . ARG B 1 200 ? -16.453 -19 -29.219 1 84.06 200 ARG B C 1
ATOM 4403 O O . ARG B 1 200 ? -15.758 -18 -29.047 1 84.06 200 ARG B O 1
ATOM 4410 N N . LEU B 1 201 ? -17.625 -19.125 -28.797 1 80.81 201 LEU B N 1
ATOM 4411 C CA . LEU B 1 201 ? -18.25 -18.047 -28.047 1 80.81 201 LEU B CA 1
ATOM 4412 C C . LEU B 1 201 ? -17.547 -17.828 -26.703 1 80.81 201 LEU B C 1
ATOM 4414 O O . LEU B 1 201 ? -17.312 -16.688 -26.297 1 80.81 201 LEU B O 1
ATOM 4418 N N . ILE B 1 202 ? -17.266 -18.906 -26.125 1 86 202 ILE B N 1
ATOM 4419 C CA . ILE B 1 202 ? -16.594 -18.844 -24.828 1 86 202 ILE B CA 1
ATOM 4420 C C . ILE B 1 202 ? -15.227 -18.172 -25.016 1 86 202 ILE B C 1
ATOM 4422 O O . ILE B 1 202 ? -14.852 -17.281 -24.25 1 86 202 ILE B O 1
ATOM 4426 N N . LEU B 1 203 ? -14.586 -18.547 -26.047 1 88.31 203 LEU B N 1
ATOM 4427 C CA . LEU B 1 203 ? -13.242 -18.047 -26.281 1 88.31 203 LEU B CA 1
ATOM 4428 C C . LEU B 1 203 ? -13.281 -16.547 -26.609 1 88.31 203 LEU B C 1
ATOM 4430 O O . LEU B 1 203 ? -12.398 -15.797 -26.203 1 88.31 203 LEU B O 1
ATOM 4434 N N . ILE B 1 204 ? -14.195 -16.141 -27.297 1 87.06 204 ILE B N 1
ATOM 4435 C CA . ILE B 1 204 ? -14.336 -14.727 -27.641 1 87.06 204 ILE B CA 1
ATOM 4436 C C . ILE B 1 204 ? -14.602 -13.922 -26.359 1 87.06 204 ILE B C 1
ATOM 4438 O O . ILE B 1 204 ? -14.016 -12.852 -26.156 1 87.06 204 ILE B O 1
ATOM 4442 N N . MET B 1 205 ? -15.383 -14.531 -25.562 1 85.19 205 MET B N 1
ATOM 4443 C CA . MET B 1 205 ? -15.703 -13.867 -24.297 1 85.19 205 MET B CA 1
ATOM 4444 C C . MET B 1 205 ? -14.477 -13.766 -23.406 1 85.19 205 MET B C 1
ATOM 4446 O O . MET B 1 205 ? -14.234 -12.719 -22.797 1 85.19 205 MET B O 1
ATOM 4450 N N . VAL B 1 206 ? -13.828 -14.789 -23.359 1 89 206 VAL B N 1
ATOM 4451 C CA . VAL B 1 206 ? -12.633 -14.844 -22.531 1 89 206 VAL B CA 1
ATOM 4452 C C . VAL B 1 206 ? -11.594 -13.852 -23.047 1 89 206 VAL B C 1
ATOM 4454 O O . VAL B 1 206 ? -10.977 -13.117 -22.266 1 89 206 VAL B O 1
ATOM 4457 N N . TRP B 1 207 ? -11.469 -13.781 -24.359 1 89.25 207 TRP B N 1
ATOM 4458 C CA . TRP B 1 207 ? -10.492 -12.875 -24.953 1 89.25 207 TRP B CA 1
ATOM 4459 C C . TRP B 1 207 ? -10.852 -11.422 -24.688 1 89.25 207 TRP B C 1
ATOM 4461 O O . TRP B 1 207 ? -9.977 -10.594 -24.422 1 89.25 207 TRP B O 1
ATOM 4471 N N . ARG B 1 208 ? -11.984 -11.133 -24.703 1 88 208 ARG B N 1
ATOM 4472 C CA . ARG B 1 208 ? -12.445 -9.773 -24.438 1 88 208 ARG B CA 1
ATOM 4473 C C . ARG B 1 208 ? -12.195 -9.391 -22.984 1 88 208 ARG B C 1
ATOM 4475 O O . ARG B 1 208 ? -11.781 -8.266 -22.688 1 88 208 ARG B O 1
ATOM 4482 N N . LYS B 1 209 ? -12.398 -10.32 -22.141 1 87.69 209 LYS B N 1
ATOM 4483 C CA . LYS B 1 209 ? -12.188 -10.062 -20.719 1 87.69 209 LYS B CA 1
ATOM 4484 C C . LYS B 1 209 ? -10.703 -9.945 -20.391 1 87.69 209 LYS B C 1
ATOM 4486 O O . LYS B 1 209 ? -10.312 -9.148 -19.547 1 87.69 209 LYS B O 1
ATOM 4491 N N . LEU B 1 210 ? -10.008 -10.75 -21.125 1 88.56 210 LEU B N 1
ATOM 4492 C CA . LEU B 1 210 ? -8.57 -10.758 -20.875 1 88.56 210 LEU B CA 1
ATOM 4493 C C . LEU B 1 210 ? -7.93 -9.453 -21.344 1 88.56 210 LEU B C 1
ATOM 4495 O O . LEU B 1 210 ? -7.027 -8.93 -20.688 1 88.56 210 LEU B O 1
ATOM 4499 N N . ILE B 1 211 ? -8.383 -8.953 -22.422 1 87.88 211 ILE B N 1
ATOM 4500 C CA . ILE B 1 211 ? -7.828 -7.715 -22.969 1 87.88 211 ILE B CA 1
ATOM 4501 C C . ILE B 1 211 ? -8.156 -6.547 -22.031 1 87.88 211 ILE B C 1
ATOM 4503 O O . ILE B 1 211 ? -7.391 -5.59 -21.938 1 87.88 211 ILE B O 1
ATOM 4507 N N . ARG B 1 212 ? -9.18 -6.703 -21.328 1 87.44 212 ARG B N 1
ATOM 4508 C CA . ARG B 1 212 ? -9.609 -5.633 -20.438 1 87.44 212 ARG B CA 1
ATOM 4509 C C . ARG B 1 212 ? -9.039 -5.82 -19.047 1 87.44 212 ARG B C 1
ATOM 4511 O O . ARG B 1 212 ? -9.211 -4.965 -18.172 1 87.44 212 ARG B O 1
ATOM 4518 N N . ASN B 1 213 ? -8.391 -6.906 -18.844 1 90.06 213 ASN B N 1
ATOM 4519 C CA . ASN B 1 213 ? -7.793 -7.184 -17.531 1 90.06 213 ASN B CA 1
ATOM 4520 C C . ASN B 1 213 ? -6.465 -6.449 -17.359 1 90.06 213 ASN B C 1
ATOM 4522 O O . ASN B 1 213 ? -5.559 -6.594 -18.188 1 90.06 213 ASN B O 1
ATOM 4526 N N . PRO B 1 214 ? -6.336 -5.68 -16.344 1 91.5 214 PRO B N 1
ATOM 4527 C CA . PRO B 1 214 ? -5.121 -4.887 -16.125 1 91.5 214 PRO B CA 1
ATOM 4528 C C . PRO B 1 214 ? -3.865 -5.75 -16.031 1 91.5 214 PRO B C 1
ATOM 4530 O O . PRO B 1 214 ? -2.781 -5.316 -16.422 1 91.5 214 PRO B O 1
ATOM 4533 N N . ASN B 1 215 ? -3.969 -6.898 -15.531 1 90.69 215 ASN B N 1
ATOM 4534 C CA . ASN B 1 215 ? -2.805 -7.777 -15.43 1 90.69 215 ASN B CA 1
ATOM 4535 C C . ASN B 1 215 ? -2.271 -8.156 -16.812 1 90.69 215 ASN B C 1
ATOM 4537 O O . ASN B 1 215 ? -1.058 -8.219 -17.016 1 90.69 215 ASN B O 1
ATOM 4541 N N . THR B 1 216 ? -3.139 -8.328 -17.75 1 90.81 216 THR B N 1
ATOM 4542 C CA . THR B 1 216 ? -2.758 -8.727 -19.109 1 90.81 216 THR B CA 1
ATOM 4543 C C . THR B 1 216 ? -2.088 -7.57 -19.844 1 90.81 216 THR B C 1
ATOM 4545 O O . THR B 1 216 ? -0.991 -7.727 -20.375 1 90.81 216 THR B O 1
ATOM 4548 N N . TYR B 1 217 ? -2.654 -6.453 -19.797 1 91.19 217 TYR B N 1
ATOM 4549 C CA . TYR B 1 217 ? -2.062 -5.371 -20.578 1 91.19 217 TYR B CA 1
ATOM 4550 C C . TYR B 1 217 ? -0.815 -4.824 -19.891 1 91.19 217 TYR B C 1
ATOM 4552 O O . TYR B 1 217 ? 0.098 -4.324 -20.562 1 91.19 217 TYR B O 1
ATOM 4560 N N . SER B 1 218 ? -0.794 -4.883 -18.594 1 92.69 218 SER B N 1
ATOM 4561 C CA . SER B 1 218 ? 0.419 -4.465 -17.906 1 92.69 218 SER B CA 1
ATOM 4562 C C . SER B 1 218 ? 1.607 -5.34 -18.297 1 92.69 218 SER B C 1
ATOM 4564 O O . SER B 1 218 ? 2.717 -4.84 -18.484 1 92.69 218 SER B O 1
ATOM 4566 N N . SER B 1 219 ? 1.36 -6.609 -18.359 1 91.62 219 SER B N 1
ATOM 4567 C CA . SER B 1 219 ? 2.424 -7.527 -18.766 1 91.62 219 SER B CA 1
ATOM 4568 C C . SER B 1 219 ? 2.85 -7.281 -20.203 1 91.62 219 SER B C 1
ATOM 4570 O O . SER B 1 219 ? 4.043 -7.285 -20.516 1 91.62 219 SER B O 1
ATOM 4572 N N . LEU B 1 220 ? 1.938 -7.027 -21.062 1 91.75 220 LEU B N 1
ATOM 4573 C CA . LEU B 1 220 ? 2.232 -6.777 -22.469 1 91.75 220 LEU B CA 1
ATOM 4574 C C . LEU B 1 220 ? 3.031 -5.488 -22.641 1 91.75 220 LEU B C 1
ATOM 4576 O O . LEU B 1 220 ? 4.031 -5.461 -23.359 1 91.75 220 LEU B O 1
ATOM 4580 N N . ILE B 1 221 ? 2.605 -4.484 -21.969 1 94.25 221 ILE B N 1
ATOM 4581 C CA . ILE B 1 221 ? 3.299 -3.201 -22.047 1 94.25 221 ILE B CA 1
ATOM 4582 C C . ILE B 1 221 ? 4.691 -3.332 -21.438 1 94.25 221 ILE B C 1
ATOM 4584 O O . ILE B 1 221 ? 5.652 -2.734 -21.922 1 94.25 221 ILE B O 1
ATOM 4588 N N . GLY B 1 222 ? 4.766 -4.098 -20.344 1 94 222 GLY B N 1
ATOM 4589 C CA . GLY B 1 222 ? 6.059 -4.348 -19.734 1 94 222 GLY B CA 1
ATOM 4590 C C . GLY B 1 222 ? 7.043 -5.031 -20.656 1 94 222 GLY B C 1
ATOM 4591 O O . GLY B 1 222 ? 8.211 -4.645 -20.734 1 94 222 GLY B O 1
ATOM 4592 N N . VAL B 1 223 ? 6.594 -5.988 -21.406 1 92.19 223 VAL B N 1
ATOM 4593 C CA . VAL B 1 223 ? 7.438 -6.723 -22.344 1 92.19 223 VAL B CA 1
ATOM 4594 C C . VAL B 1 223 ? 7.871 -5.801 -23.484 1 92.19 223 VAL B C 1
ATOM 4596 O O . VAL B 1 223 ? 9.047 -5.789 -23.859 1 92.19 223 VAL B O 1
ATOM 4599 N N . ILE B 1 224 ? 6.918 -5.066 -23.953 1 93.94 224 ILE B N 1
ATOM 4600 C CA . ILE B 1 224 ? 7.219 -4.137 -25.031 1 93.94 224 ILE B CA 1
ATOM 4601 C C . ILE B 1 224 ? 8.266 -3.127 -24.578 1 93.94 224 ILE B C 1
ATOM 4603 O O . ILE B 1 224 ? 9.242 -2.867 -25.281 1 93.94 224 ILE B O 1
ATOM 4607 N N . TRP B 1 225 ? 8.109 -2.674 -23.406 1 94.25 225 TRP B N 1
ATOM 4608 C CA . TRP B 1 225 ? 9.062 -1.715 -22.875 1 94.25 225 TRP B CA 1
ATOM 4609 C C . TRP B 1 225 ? 10.438 -2.355 -22.703 1 94.25 225 TRP B C 1
ATOM 4611 O O . TRP B 1 225 ? 11.461 -1.757 -23.047 1 94.25 225 TRP B O 1
ATOM 4621 N N . SER B 1 226 ? 10.438 -3.5 -22.125 1 92.94 226 SER B N 1
ATOM 4622 C CA . SER B 1 226 ? 11.703 -4.184 -21.891 1 92.94 226 SER B CA 1
ATOM 4623 C C . SER B 1 226 ? 12.445 -4.445 -23.188 1 92.94 226 SER B C 1
ATOM 4625 O O . SER B 1 226 ? 13.664 -4.254 -23.266 1 92.94 226 SER B O 1
ATOM 4627 N N . LEU B 1 227 ? 11.766 -4.84 -24.234 1 92.44 227 LEU B N 1
ATOM 4628 C CA . LEU B 1 227 ? 12.375 -5.109 -25.547 1 92.44 227 LEU B CA 1
ATOM 4629 C C . LEU B 1 227 ? 12.945 -3.836 -26.156 1 92.44 227 LEU B C 1
ATOM 4631 O O . LEU B 1 227 ? 14.07 -3.834 -26.656 1 92.44 227 LEU B O 1
ATOM 4635 N N . VAL B 1 228 ? 12.227 -2.783 -26.016 1 93.12 228 VAL B N 1
ATOM 4636 C CA . VAL B 1 228 ? 12.633 -1.514 -26.609 1 93.12 228 VAL B CA 1
ATOM 4637 C C . VAL B 1 228 ? 13.734 -0.878 -25.766 1 93.12 228 VAL B C 1
ATOM 4639 O O . VAL B 1 228 ? 14.75 -0.425 -26.312 1 93.12 228 VAL B O 1
ATOM 4642 N N . ALA B 1 229 ? 13.539 -0.876 -24.5 1 91.38 229 ALA B N 1
ATOM 4643 C CA . ALA B 1 229 ? 14.461 -0.198 -23.578 1 91.38 229 ALA B CA 1
ATOM 4644 C C . ALA B 1 229 ? 15.844 -0.838 -23.625 1 91.38 229 ALA B C 1
ATOM 4646 O O . ALA B 1 229 ? 16.859 -0.138 -23.656 1 91.38 229 ALA B O 1
ATOM 4647 N N . PHE B 1 230 ? 15.945 -2.113 -23.656 1 90.94 230 PHE B N 1
ATOM 4648 C CA . PHE B 1 230 ? 17.234 -2.781 -23.562 1 90.94 230 PHE B CA 1
ATOM 4649 C C . PHE B 1 230 ? 17.875 -2.908 -24.953 1 90.94 230 PHE B C 1
ATOM 4651 O O . PHE B 1 230 ? 19.094 -3.004 -25.062 1 90.94 230 PHE B O 1
ATOM 4658 N N . ARG B 1 231 ? 17.062 -2.908 -25.969 1 90.62 231 ARG B N 1
ATOM 4659 C CA . ARG B 1 231 ? 17.609 -2.912 -27.312 1 90.62 231 ARG B CA 1
ATOM 4660 C C . ARG B 1 231 ? 18.219 -1.555 -27.672 1 90.62 231 ARG B C 1
ATOM 4662 O O . ARG B 1 231 ? 19.297 -1.482 -28.25 1 90.62 231 ARG B O 1
ATOM 4669 N N . TRP B 1 232 ? 17.578 -0.505 -27.297 1 93.62 232 TRP B N 1
ATOM 4670 C CA . TRP B 1 232 ? 18.016 0.833 -27.688 1 93.62 232 TRP B CA 1
ATOM 4671 C C . TRP B 1 232 ? 18.625 1.567 -26.484 1 93.62 232 TRP B C 1
ATOM 4673 O O . TRP B 1 232 ? 18.922 2.76 -26.578 1 93.62 232 TRP B O 1
ATOM 4683 N N . HIS B 1 233 ? 18.703 0.942 -25.328 1 91.12 233 HIS B N 1
ATOM 4684 C CA . HIS B 1 233 ? 19.344 1.475 -24.125 1 91.12 233 HIS B CA 1
ATOM 4685 C C . HIS B 1 233 ? 18.641 2.744 -23.656 1 91.12 233 HIS B C 1
ATOM 4687 O O . HIS B 1 233 ? 19.281 3.75 -23.375 1 91.12 233 HIS B O 1
ATOM 4693 N N . VAL B 1 234 ? 17.359 2.682 -23.719 1 91.56 234 VAL B N 1
ATOM 4694 C CA . VAL B 1 234 ? 16.547 3.801 -23.234 1 91.56 234 VAL B CA 1
ATOM 4695 C C . VAL B 1 234 ? 16.172 3.568 -21.766 1 91.56 234 VAL B C 1
ATOM 4697 O O . VAL B 1 234 ? 15.852 2.441 -21.375 1 91.56 234 VAL B O 1
ATOM 4700 N N . HIS B 1 235 ? 16.281 4.668 -20.938 1 91.25 235 HIS B N 1
ATOM 4701 C CA . HIS B 1 235 ? 15.883 4.582 -19.547 1 91.25 235 HIS B CA 1
ATOM 4702 C C . HIS B 1 235 ? 14.5 5.191 -19.328 1 91.25 235 HIS B C 1
ATOM 4704 O O . HIS B 1 235 ? 14.133 6.164 -19.984 1 91.25 235 HIS B O 1
ATOM 4710 N N . MET B 1 236 ? 13.781 4.586 -18.5 1 92.44 236 MET B N 1
ATOM 4711 C CA . MET B 1 236 ? 12.453 5.09 -18.172 1 92.44 236 MET B CA 1
ATOM 4712 C C . MET B 1 236 ? 12.547 6.426 -17.438 1 92.44 236 MET B C 1
ATOM 4714 O O . MET B 1 236 ? 13.312 6.566 -16.484 1 92.44 236 MET B O 1
ATOM 4718 N N . PRO B 1 237 ? 11.812 7.363 -17.969 1 92.94 237 PRO B N 1
ATOM 4719 C CA . PRO B 1 237 ? 11.805 8.641 -17.25 1 92.94 237 PRO B CA 1
ATOM 4720 C C . PRO B 1 237 ? 11.406 8.492 -15.781 1 92.94 237 PRO B C 1
ATOM 4722 O O . PRO B 1 237 ? 10.523 7.695 -15.453 1 92.94 237 PRO B O 1
ATOM 4725 N N . LYS B 1 238 ? 12.008 9.234 -14.938 1 92.69 238 LYS B N 1
ATOM 4726 C CA . LYS B 1 238 ? 11.82 9.141 -13.5 1 92.69 238 LYS B CA 1
ATOM 4727 C C . LYS B 1 238 ? 10.359 9.391 -13.117 1 92.69 238 LYS B C 1
ATOM 4729 O O . LYS B 1 238 ? 9.852 8.781 -12.172 1 92.69 238 LYS B O 1
ATOM 4734 N N . ILE B 1 239 ? 9.703 10.219 -13.828 1 93.25 239 ILE B N 1
ATOM 4735 C CA . ILE B 1 239 ? 8.305 10.547 -13.547 1 93.25 239 ILE B CA 1
ATOM 4736 C C . ILE B 1 239 ? 7.438 9.305 -13.711 1 93.25 239 ILE B C 1
ATOM 4738 O O . ILE B 1 239 ? 6.59 9.016 -12.859 1 93.25 239 ILE B O 1
ATOM 4742 N N . ILE B 1 240 ? 7.684 8.547 -14.727 1 93.88 240 ILE B N 1
ATOM 4743 C CA . ILE B 1 240 ? 6.91 7.344 -15 1 93.88 240 ILE B CA 1
ATOM 4744 C C . ILE B 1 240 ? 7.309 6.242 -14.016 1 93.88 240 ILE B C 1
ATOM 4746 O O . ILE B 1 240 ? 6.445 5.543 -13.477 1 93.88 240 ILE B O 1
ATOM 4750 N N . GLU B 1 241 ? 8.531 6.168 -13.82 1 94 241 GLU B N 1
ATOM 4751 C CA . GLU B 1 241 ? 9.055 5.156 -12.906 1 94 241 GLU B CA 1
ATOM 4752 C C . GLU B 1 241 ? 8.477 5.34 -11.5 1 94 241 GLU B C 1
ATOM 4754 O O . GLU B 1 241 ? 8 4.379 -10.891 1 94 241 GLU B O 1
ATOM 4759 N N . LYS B 1 242 ? 8.5 6.527 -11.055 1 92.75 242 LYS B N 1
ATOM 4760 C CA . LYS B 1 242 ? 8 6.805 -9.711 1 92.75 242 LYS B CA 1
ATOM 4761 C C . LYS B 1 242 ? 6.48 6.676 -9.648 1 92.75 242 LYS B C 1
ATOM 4763 O O . LYS B 1 242 ? 5.926 6.305 -8.609 1 92.75 242 LYS B O 1
ATOM 4768 N N . SER B 1 243 ? 5.852 6.965 -10.742 1 94.06 243 SER B N 1
ATOM 4769 C CA . SER B 1 243 ? 4.402 6.805 -10.805 1 94.06 243 SER B CA 1
ATOM 4770 C C . SER B 1 243 ? 4 5.336 -10.695 1 94.06 243 SER B C 1
ATOM 4772 O O . SER B 1 243 ? 2.955 5.016 -10.125 1 94.06 243 SER B O 1
ATOM 4774 N N . ILE B 1 244 ? 4.797 4.504 -11.203 1 94 244 ILE B N 1
ATOM 4775 C CA . ILE B 1 244 ? 4.539 3.072 -11.117 1 94 244 ILE B CA 1
ATOM 4776 C C . ILE B 1 244 ? 4.938 2.562 -9.734 1 94 244 ILE B C 1
ATOM 4778 O O . ILE B 1 244 ? 4.184 1.83 -9.094 1 94 244 ILE B O 1
ATOM 4782 N N . SER B 1 245 ? 5.973 3.051 -9.242 1 92.69 245 SER B N 1
ATOM 4783 C CA . SER B 1 245 ? 6.555 2.551 -8 1 92.69 245 SER B CA 1
ATOM 4784 C C . SER B 1 245 ? 5.695 2.924 -6.801 1 92.69 245 SER B C 1
ATOM 4786 O O . SER B 1 245 ? 5.625 2.172 -5.824 1 92.69 245 SER B O 1
ATOM 4788 N N . ILE B 1 246 ? 5.066 4.016 -6.855 1 91.56 246 ILE B N 1
ATOM 4789 C CA . ILE B 1 246 ? 4.309 4.508 -5.711 1 91.56 246 ILE B CA 1
ATOM 4790 C C . ILE B 1 246 ? 3.213 3.508 -5.352 1 91.56 246 ILE B C 1
ATOM 4792 O O . ILE B 1 246 ? 2.865 3.354 -4.176 1 91.56 246 ILE B O 1
ATOM 4796 N N . LEU B 1 247 ? 2.723 2.824 -6.348 1 92.62 247 LEU B N 1
ATOM 4797 C CA . LEU B 1 247 ? 1.669 1.848 -6.098 1 92.62 247 LEU B CA 1
ATOM 4798 C C . LEU B 1 247 ? 2.227 0.429 -6.113 1 92.62 247 LEU B C 1
ATOM 4800 O O . LEU B 1 247 ? 1.756 -0.436 -5.371 1 92.62 247 LEU B O 1
ATOM 4804 N N . SER B 1 248 ? 3.168 0.198 -6.945 1 92.25 248 SER B N 1
ATOM 4805 C CA . SER B 1 248 ? 3.73 -1.146 -7.047 1 92.25 248 SER B CA 1
ATOM 4806 C C . SER B 1 248 ? 4.469 -1.532 -5.77 1 92.25 248 SER B C 1
ATOM 4808 O O . SER B 1 248 ? 4.488 -2.703 -5.387 1 92.25 248 SER B O 1
ATOM 4810 N N . ASP B 1 249 ? 5.039 -0.581 -5.074 1 89.69 249 ASP B N 1
ATOM 4811 C CA . ASP B 1 249 ? 5.77 -0.836 -3.838 1 89.69 249 ASP B CA 1
ATOM 4812 C C . ASP B 1 249 ? 4.836 -1.348 -2.742 1 89.69 249 ASP B C 1
ATOM 4814 O O . ASP B 1 249 ? 5.277 -2.014 -1.805 1 89.69 249 ASP B O 1
ATOM 4818 N N . ALA B 1 250 ? 3.678 -1.049 -2.955 1 88.94 250 ALA B N 1
ATOM 4819 C CA . ALA B 1 250 ? 2.678 -1.496 -1.987 1 88.94 250 ALA B CA 1
ATOM 4820 C C . ALA B 1 250 ? 2.23 -2.926 -2.281 1 88.94 250 ALA B C 1
ATOM 4822 O O . ALA B 1 250 ? 1.602 -3.57 -1.439 1 88.94 250 ALA B O 1
ATOM 4823 N N . GLY B 1 251 ? 2.525 -3.428 -3.371 1 91.19 251 GLY B N 1
ATOM 4824 C CA . GLY B 1 251 ? 1.952 -4.664 -3.879 1 91.19 251 GLY B CA 1
ATOM 4825 C C . GLY B 1 251 ? 2.213 -5.855 -2.98 1 91.19 251 GLY B C 1
ATOM 4826 O O . GLY B 1 251 ? 1.275 -6.531 -2.545 1 91.19 251 GLY B O 1
ATOM 4827 N N . LEU B 1 252 ? 3.439 -6.062 -2.59 1 89.81 252 LEU B N 1
ATOM 4828 C CA . LEU B 1 252 ? 3.812 -7.238 -1.81 1 89.81 252 LEU B CA 1
ATOM 4829 C C . LEU B 1 252 ? 3.246 -7.152 -0.396 1 89.81 252 LEU B C 1
ATOM 4831 O O . LEU B 1 252 ? 2.637 -8.102 0.092 1 89.81 252 LEU B O 1
ATOM 4835 N N . GLY B 1 253 ? 3.424 -6.016 0.184 1 92.88 253 GLY B N 1
ATOM 4836 C CA . GLY B 1 253 ? 2.912 -5.828 1.532 1 92.88 253 GLY B CA 1
ATOM 4837 C C . GLY B 1 253 ? 1.402 -5.941 1.617 1 92.88 253 GLY B C 1
ATOM 4838 O O . GLY B 1 253 ? 0.874 -6.617 2.502 1 92.88 253 GLY B O 1
ATOM 4839 N N . MET B 1 254 ? 0.775 -5.375 0.695 1 94.5 254 MET B N 1
ATOM 4840 C CA . MET B 1 254 ? -0.685 -5.375 0.709 1 94.5 254 MET B CA 1
ATOM 4841 C C . MET B 1 254 ? -1.231 -6.75 0.335 1 94.5 254 MET B C 1
ATOM 4843 O O . MET B 1 254 ? -2.305 -7.145 0.797 1 94.5 254 MET B O 1
ATOM 4847 N N . ALA B 1 255 ? -0.522 -7.434 -0.536 1 94.19 255 ALA B N 1
ATOM 4848 C CA . ALA B 1 255 ? -0.943 -8.789 -0.865 1 94.19 255 ALA B CA 1
ATOM 4849 C C . ALA B 1 255 ? -0.922 -9.688 0.37 1 94.19 255 ALA B C 1
ATOM 4851 O O . ALA B 1 255 ? -1.861 -10.453 0.606 1 94.19 255 ALA B O 1
ATOM 4852 N N . MET B 1 256 ? 0.119 -9.547 1.112 1 94.38 256 MET B N 1
ATOM 4853 C CA . MET B 1 256 ? 0.219 -10.336 2.334 1 94.38 256 MET B CA 1
ATOM 4854 C C . MET B 1 256 ? -0.8 -9.875 3.369 1 94.38 256 MET B C 1
ATOM 4856 O O . MET B 1 256 ? -1.34 -10.688 4.121 1 94.38 256 MET B O 1
ATOM 4860 N N . PHE B 1 257 ? -0.975 -8.586 3.42 1 96.19 257 PHE B N 1
ATOM 4861 C CA . PHE B 1 257 ? -2.008 -8.055 4.301 1 96.19 257 PHE B CA 1
ATOM 4862 C C . PHE B 1 257 ? -3.373 -8.625 3.941 1 96.19 257 PHE B C 1
ATOM 4864 O O . PHE B 1 257 ? -4.137 -9.023 4.824 1 96.19 257 PHE B O 1
ATOM 4871 N N . SER B 1 258 ? -3.672 -8.664 2.666 1 95.69 258 SER B N 1
ATOM 4872 C CA . SER B 1 258 ? -4.926 -9.234 2.184 1 95.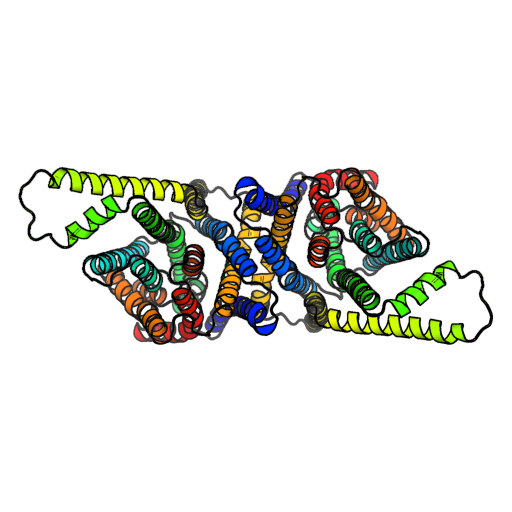69 258 SER B CA 1
ATOM 4873 C C . SER B 1 258 ? -5.047 -10.703 2.566 1 95.69 258 SER B C 1
ATOM 4875 O O . SER B 1 258 ? -6.125 -11.164 2.949 1 95.69 258 SER B O 1
ATOM 4877 N N . LEU B 1 259 ? -3.973 -11.391 2.434 1 95.06 259 LEU B N 1
ATOM 4878 C CA . LEU B 1 259 ? -3.936 -12.797 2.824 1 95.06 259 LEU B CA 1
ATOM 4879 C C . LEU B 1 259 ? -4.266 -12.961 4.305 1 95.06 259 LEU B C 1
ATOM 4881 O O . LEU B 1 259 ? -5.031 -13.852 4.68 1 95.06 259 LEU B O 1
ATOM 4885 N N . GLY B 1 260 ? -3.715 -12.141 5.121 1 95.44 260 GLY B N 1
ATOM 4886 C CA . GLY B 1 260 ? -4.008 -12.164 6.543 1 95.44 260 GLY B CA 1
ATOM 4887 C C . GLY B 1 260 ? -5.465 -11.867 6.855 1 95.44 260 GLY B C 1
ATOM 4888 O O . GLY B 1 260 ? -6.055 -12.492 7.742 1 95.44 260 GLY B O 1
ATOM 4889 N N . LEU B 1 261 ? -5.992 -10.906 6.164 1 95.62 261 LEU B N 1
ATOM 4890 C CA . LEU B 1 261 ? -7.402 -10.586 6.336 1 95.62 261 LEU B CA 1
ATOM 4891 C C . LEU B 1 261 ? -8.281 -11.789 5.992 1 95.62 261 LEU B C 1
ATOM 4893 O O . LEU B 1 261 ? -9.234 -12.094 6.715 1 95.62 261 LEU B O 1
ATOM 4897 N N . PHE B 1 262 ? -7.973 -12.422 4.891 1 94.69 262 PHE B N 1
ATOM 4898 C CA . PHE B 1 262 ? -8.734 -13.586 4.457 1 94.69 262 PHE B CA 1
ATOM 4899 C C . PHE B 1 262 ? -8.672 -14.695 5.5 1 94.69 262 PHE B C 1
ATOM 4901 O O . PHE B 1 262 ? -9.695 -15.297 5.836 1 94.69 262 PHE B O 1
ATOM 4908 N N . MET B 1 263 ? -7.531 -14.891 5.992 1 93.06 263 MET B N 1
ATOM 4909 C CA . MET B 1 263 ? -7.336 -15.93 7 1 93.06 263 MET B CA 1
ATOM 4910 C C . MET B 1 263 ? -8.148 -15.641 8.25 1 93.06 263 MET B C 1
ATOM 4912 O O . MET B 1 263 ? -8.734 -16.547 8.844 1 93.06 263 MET B O 1
ATOM 4916 N N . ALA B 1 264 ? -8.164 -14.43 8.617 1 94.19 264 ALA B N 1
ATOM 4917 C CA . ALA B 1 264 ? -8.859 -14.023 9.836 1 94.19 264 ALA B CA 1
ATOM 4918 C C . ALA B 1 264 ? -10.367 -14.234 9.703 1 94.19 264 ALA B C 1
ATOM 4920 O O . ALA B 1 264 ? -11.062 -14.422 10.703 1 94.19 264 ALA B O 1
ATOM 4921 N N . LEU B 1 265 ? -10.852 -14.172 8.516 1 93 265 LEU B N 1
ATOM 4922 C CA . LEU B 1 265 ? -12.281 -14.312 8.273 1 93 265 LEU B CA 1
ATOM 4923 C C . LEU B 1 265 ? -12.68 -15.789 8.242 1 93 265 LEU B C 1
ATOM 4925 O O . LEU B 1 265 ? -13.875 -16.109 8.289 1 93 265 LEU B O 1
ATOM 4929 N N . GLN B 1 266 ? -11.695 -16.625 8.156 1 91.5 266 GLN B N 1
ATOM 4930 C CA . GLN B 1 266 ? -11.984 -18.062 8.148 1 91.5 266 GLN B CA 1
ATOM 4931 C C . GLN B 1 266 ? -12.234 -18.562 9.57 1 91.5 266 GLN B C 1
ATOM 4933 O O . GLN B 1 266 ? -11.625 -18.094 10.523 1 91.5 266 GLN B O 1
ATOM 4938 N N . PRO B 1 267 ? -13.141 -19.5 9.711 1 88.5 267 PRO B N 1
ATOM 4939 C CA . PRO B 1 267 ? -13.445 -20.031 11.039 1 88.5 267 PRO B CA 1
ATOM 4940 C C . PRO B 1 267 ? -12.266 -20.781 11.656 1 88.5 267 PRO B C 1
ATOM 4942 O O . PRO B 1 267 ? -12.07 -20.75 12.867 1 88.5 267 PRO B O 1
ATOM 4945 N N . LYS B 1 268 ? -11.484 -21.453 10.844 1 88.56 268 LYS B N 1
ATOM 4946 C CA . LYS B 1 268 ? -10.312 -22.203 11.289 1 88.56 268 LYS B CA 1
ATOM 4947 C C . LYS B 1 268 ? -9.023 -21.609 10.734 1 88.56 268 LYS B C 1
ATOM 4949 O O . LYS B 1 268 ? -9.039 -20.969 9.688 1 88.56 268 LYS B O 1
ATOM 4954 N N . ILE B 1 269 ? -7.992 -21.875 11.523 1 84.56 269 ILE B N 1
ATOM 4955 C CA . ILE B 1 269 ? -6.688 -21.375 11.102 1 84.56 269 ILE B CA 1
ATOM 4956 C C . ILE B 1 269 ? -6.285 -22.031 9.781 1 84.56 269 ILE B C 1
ATOM 4958 O O . ILE B 1 269 ? -5.766 -21.359 8.883 1 84.56 269 ILE B O 1
ATOM 4962 N N . ILE B 1 270 ? -6.543 -23.328 9.789 1 87.69 270 ILE B N 1
ATOM 4963 C CA . ILE B 1 270 ? -6.387 -24.031 8.508 1 87.69 270 ILE B CA 1
ATOM 4964 C C . ILE B 1 270 ? -7.703 -23.984 7.738 1 87.69 270 ILE B C 1
ATOM 4966 O O . ILE B 1 270 ? -8.578 -24.828 7.945 1 8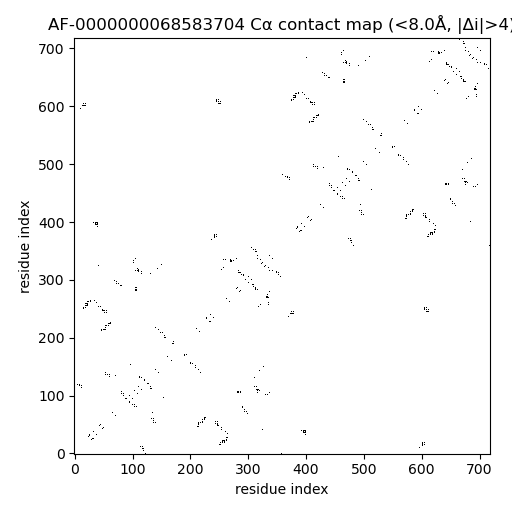7.69 270 ILE B O 1
ATOM 4970 N N . ALA B 1 271 ? -7.766 -23.078 6.855 1 84.56 271 ALA B N 1
ATOM 4971 C CA . ALA B 1 271 ? -9.016 -22.688 6.207 1 84.56 271 ALA B CA 1
ATOM 4972 C C . ALA B 1 271 ? -9.578 -23.828 5.363 1 84.56 271 ALA B C 1
ATOM 4974 O O . ALA B 1 271 ? -10.797 -23.984 5.258 1 84.56 271 ALA B O 1
ATOM 4975 N N . CYS B 1 272 ? -8.727 -24.672 4.68 1 88.62 272 CYS B N 1
ATOM 4976 C CA . CYS B 1 272 ? -9.188 -25.688 3.744 1 88.62 272 CYS B CA 1
ATOM 4977 C C . CYS B 1 272 ? -9.32 -27.047 4.434 1 88.62 272 CYS B C 1
ATOM 4979 O O . CYS B 1 272 ? -9.758 -28.016 3.82 1 88.62 272 CYS B O 1
ATOM 4981 N N . GLY B 1 273 ? -8.969 -27.156 5.699 1 90.94 273 GLY B N 1
ATOM 4982 C CA . GLY B 1 273 ? -8.992 -28.422 6.395 1 90.94 273 GLY B CA 1
ATOM 4983 C C . GLY B 1 273 ? -7.656 -29.141 6.379 1 90.94 273 GLY B C 1
ATOM 4984 O O . GLY B 1 273 ? -6.859 -28.953 5.457 1 90.94 273 GLY B O 1
ATOM 4985 N N . ASN B 1 274 ? -7.449 -30.016 7.203 1 93.25 274 ASN B N 1
ATOM 4986 C CA . ASN B 1 274 ? -6.152 -30.641 7.402 1 93.25 274 ASN B CA 1
ATOM 4987 C C . ASN B 1 274 ? -5.805 -31.578 6.25 1 93.25 274 ASN B C 1
ATOM 4989 O O . ASN B 1 274 ? -4.652 -31.625 5.812 1 93.25 274 ASN B O 1
ATOM 4993 N N . SER B 1 275 ? -6.742 -32.281 5.801 1 94.88 275 SER B N 1
ATOM 4994 C CA . SER B 1 275 ? -6.488 -33.25 4.734 1 94.88 275 SER B CA 1
ATOM 4995 C C . SER B 1 275 ? -6.117 -32.531 3.434 1 94.88 275 SER B C 1
ATOM 4997 O O . SER B 1 275 ? -5.125 -32.906 2.795 1 94.88 275 SER B O 1
ATOM 4999 N N . VAL B 1 276 ? -6.859 -31.562 3.127 1 94.81 276 VAL B N 1
ATOM 5000 C CA . VAL B 1 276 ? -6.613 -30.828 1.895 1 94.81 276 VAL B CA 1
ATOM 5001 C C . VAL B 1 276 ? -5.316 -30.031 2.021 1 94.81 276 VAL B C 1
ATOM 5003 O O . VAL B 1 276 ? -4.566 -29.891 1.052 1 94.81 276 VAL B O 1
ATOM 5006 N N . ALA B 1 277 ? -5.07 -29.562 3.207 1 95.12 277 ALA B N 1
ATOM 5007 C CA . ALA B 1 277 ? -3.832 -28.828 3.455 1 95.12 277 ALA B CA 1
ATOM 5008 C C . ALA B 1 277 ? -2.613 -29.734 3.248 1 95.12 277 ALA B C 1
ATOM 5010 O O . ALA B 1 277 ? -1.63 -29.312 2.629 1 95.12 277 ALA B O 1
ATOM 5011 N N . THR B 1 278 ? -2.715 -30.938 3.781 1 95.25 278 THR B N 1
ATOM 5012 C CA . THR B 1 278 ? -1.616 -31.891 3.635 1 95.25 278 THR B CA 1
ATOM 5013 C C . THR B 1 278 ? -1.417 -32.25 2.168 1 95.25 278 THR B C 1
ATOM 5015 O O . THR B 1 278 ? -0.282 -32.375 1.7 1 95.25 278 THR B O 1
ATOM 5018 N N . PHE B 1 279 ? -2.486 -32.406 1.549 1 95.19 279 PHE B N 1
ATOM 5019 C CA . PHE B 1 279 ? -2.432 -32.688 0.121 1 95.19 279 PHE B CA 1
ATOM 5020 C C . PHE B 1 279 ? -1.778 -31.547 -0.642 1 95.19 279 PHE B C 1
ATOM 5022 O O . PHE B 1 279 ? -0.923 -31.766 -1.5 1 95.19 279 PHE B O 1
ATOM 5029 N N . ALA B 1 280 ? -2.199 -30.375 -0.328 1 95.44 280 ALA B N 1
ATOM 5030 C CA . ALA B 1 280 ? -1.659 -29.188 -0.987 1 95.44 280 ALA B CA 1
ATOM 5031 C C . ALA B 1 280 ? -0.155 -29.078 -0.758 1 95.44 280 ALA B C 1
ATOM 5033 O O . ALA B 1 280 ? 0.596 -28.75 -1.681 1 95.44 280 ALA B O 1
ATOM 5034 N N . MET B 1 281 ? 0.255 -29.438 0.414 1 95.44 281 MET B N 1
ATOM 5035 C CA . MET B 1 281 ? 1.676 -29.359 0.748 1 95.44 281 MET B CA 1
ATOM 5036 C C . MET B 1 281 ? 2.459 -30.438 0.002 1 95.44 281 MET B C 1
ATOM 5038 O O . MET B 1 281 ? 3.586 -30.203 -0.435 1 95.44 281 MET B O 1
ATOM 5042 N N . ALA B 1 282 ? 1.854 -31.516 -0.092 1 95.69 282 ALA B N 1
ATOM 5043 C CA . ALA B 1 282 ? 2.504 -32.625 -0.809 1 95.69 282 ALA B CA 1
ATOM 5044 C C . ALA B 1 282 ? 2.684 -32.281 -2.285 1 95.69 282 ALA B C 1
ATOM 5046 O O . ALA B 1 282 ? 3.727 -32.562 -2.873 1 95.69 282 ALA B O 1
ATOM 5047 N N . VAL B 1 283 ? 1.68 -31.703 -2.83 1 95.81 283 VAL B N 1
ATOM 5048 C CA . VAL B 1 283 ? 1.754 -31.312 -4.23 1 95.81 283 VAL B CA 1
ATOM 5049 C C . VAL B 1 283 ? 2.836 -30.25 -4.41 1 95.81 283 VAL B C 1
ATOM 5051 O O . VAL B 1 283 ? 3.646 -30.328 -5.336 1 95.81 283 VAL B O 1
ATOM 5054 N N . ARG B 1 284 ? 2.896 -29.328 -3.506 1 95.56 284 ARG B N 1
ATOM 5055 C CA . ARG B 1 284 ? 3.811 -28.188 -3.6 1 95.56 284 ARG B CA 1
ATOM 5056 C C . ARG B 1 284 ? 5.254 -28.641 -3.404 1 95.56 284 ARG B C 1
ATOM 5058 O O . ARG B 1 284 ? 6.141 -28.234 -4.16 1 95.56 284 ARG B O 1
ATOM 5065 N N . PHE B 1 285 ? 5.516 -29.562 -2.455 1 95.88 285 PHE B N 1
ATOM 5066 C CA . PHE B 1 285 ? 6.891 -29.797 -2.037 1 95.88 285 PHE B CA 1
ATOM 5067 C C . PHE B 1 285 ? 7.406 -31.125 -2.578 1 95.88 285 PHE B C 1
ATOM 5069 O O . PHE B 1 285 ? 8.609 -31.391 -2.531 1 95.88 285 PHE B O 1
ATOM 5076 N N . LEU B 1 286 ? 6.504 -31.906 -3.141 1 95.81 286 LEU B N 1
ATOM 5077 C CA . LEU B 1 286 ? 6.945 -33.188 -3.686 1 95.81 286 LEU B CA 1
ATOM 5078 C C . LEU B 1 286 ? 6.672 -33.25 -5.184 1 95.81 286 LEU B C 1
ATOM 5080 O O . LEU B 1 286 ? 7.598 -33.438 -5.98 1 95.81 286 LEU B O 1
ATOM 5084 N N . THR B 1 287 ? 5.465 -33.062 -5.594 1 96.25 287 THR B N 1
ATOM 5085 C CA . THR B 1 287 ? 5.098 -33.188 -7 1 96.25 287 THR B CA 1
ATOM 5086 C C . THR B 1 287 ? 5.77 -32.094 -7.828 1 96.25 287 THR B C 1
ATOM 5088 O O . THR B 1 287 ? 6.289 -32.375 -8.914 1 96.25 287 THR B O 1
ATOM 5091 N N . GLY B 1 288 ? 5.738 -30.891 -7.359 1 95.19 288 GLY B N 1
ATOM 5092 C CA . GLY B 1 288 ? 6.355 -29.781 -8.078 1 95.19 288 GLY B CA 1
ATOM 5093 C C . GLY B 1 288 ? 7.82 -30.016 -8.398 1 95.19 288 GLY B C 1
ATOM 5094 O O . GLY B 1 288 ? 8.203 -30.094 -9.562 1 95.19 288 GLY B O 1
ATOM 5095 N N . PRO B 1 289 ? 8.602 -30.25 -7.363 1 95.81 289 PRO B N 1
ATOM 5096 C CA . PRO B 1 289 ? 10.031 -30.5 -7.582 1 95.81 289 PRO B CA 1
ATOM 5097 C C . PRO B 1 289 ? 10.297 -31.766 -8.391 1 95.81 289 PRO B C 1
ATOM 5099 O O . PRO B 1 289 ? 11.258 -31.828 -9.164 1 95.81 289 PRO B O 1
ATOM 5102 N N . ALA B 1 290 ? 9.438 -32.75 -8.25 1 96.44 290 ALA B N 1
ATOM 5103 C CA . ALA B 1 290 ? 9.617 -34 -9 1 96.44 290 ALA B CA 1
ATOM 5104 C C . ALA B 1 290 ? 9.422 -33.75 -10.5 1 96.44 290 ALA B C 1
ATOM 5106 O O . ALA B 1 290 ? 10.219 -34.219 -11.32 1 96.44 290 ALA B O 1
ATOM 5107 N N . VAL B 1 291 ? 8.406 -33.031 -10.836 1 97 291 VAL B N 1
ATOM 5108 C CA . VAL B 1 291 ? 8.133 -32.75 -12.242 1 97 291 VAL B CA 1
ATOM 5109 C C . VAL B 1 291 ? 9.211 -31.828 -12.797 1 97 291 VAL B C 1
ATOM 5111 O O . VAL B 1 291 ? 9.609 -31.953 -13.953 1 97 291 VAL B O 1
ATOM 5114 N N . MET B 1 292 ? 9.656 -30.906 -12 1 96.81 292 MET B N 1
ATOM 5115 C CA . MET B 1 292 ? 10.727 -30 -12.43 1 96.81 292 MET B CA 1
ATOM 5116 C C . MET B 1 292 ? 12.016 -30.781 -12.68 1 96.81 292 MET B C 1
ATOM 5118 O O . MET B 1 292 ? 12.742 -30.484 -13.633 1 96.81 292 MET B O 1
ATOM 5122 N N . ALA B 1 293 ? 12.266 -31.719 -11.797 1 95.81 293 ALA B N 1
ATOM 5123 C CA . ALA B 1 293 ? 13.453 -32.562 -11.992 1 95.81 293 ALA B CA 1
ATOM 5124 C C . ALA B 1 293 ? 13.375 -33.312 -13.32 1 95.81 293 ALA B C 1
ATOM 5126 O O . ALA B 1 293 ? 14.352 -33.344 -14.078 1 95.81 293 ALA B O 1
ATOM 5127 N N . ALA B 1 294 ? 12.258 -33.906 -13.578 1 96.62 294 ALA B N 1
ATOM 5128 C CA . ALA B 1 294 ? 12.062 -34.625 -14.828 1 96.62 294 ALA B CA 1
ATOM 5129 C C . ALA B 1 294 ? 12.219 -33.719 -16.031 1 96.62 294 ALA B C 1
ATOM 5131 O O . ALA B 1 294 ? 12.891 -34.062 -17.016 1 96.62 294 ALA B O 1
ATOM 5132 N N . ALA B 1 295 ? 11.609 -32.562 -15.93 1 97.12 295 ALA B N 1
ATOM 5133 C CA . ALA B 1 295 ? 11.672 -31.594 -17.031 1 97.12 295 ALA B CA 1
ATOM 5134 C C . ALA B 1 295 ? 13.102 -31.109 -17.234 1 97.12 295 ALA B C 1
ATOM 5136 O O . ALA B 1 295 ? 13.555 -30.953 -18.375 1 97.12 295 ALA B O 1
ATOM 5137 N N . SER B 1 296 ? 13.766 -30.828 -16.172 1 96.5 296 SER B N 1
ATOM 5138 C CA . SER B 1 296 ? 15.133 -30.328 -16.234 1 96.5 296 SER B CA 1
ATOM 5139 C C . SER B 1 296 ? 16.078 -31.359 -16.828 1 96.5 296 SER B C 1
ATOM 5141 O O . SER B 1 296 ? 16.953 -31.016 -17.625 1 96.5 296 SER B O 1
ATOM 5143 N N . ILE B 1 297 ? 15.922 -32.594 -16.469 1 95.31 297 ILE B N 1
ATOM 5144 C CA . ILE B 1 297 ? 16.75 -33.688 -17.016 1 95.31 297 ILE B CA 1
ATOM 5145 C C . ILE B 1 297 ? 16.453 -33.875 -18.5 1 95.31 297 ILE B C 1
ATOM 5147 O O . ILE B 1 297 ? 17.359 -34.094 -19.297 1 95.31 297 ILE B O 1
ATOM 5151 N N . ALA B 1 298 ? 15.258 -33.75 -18.844 1 95.88 298 ALA B N 1
ATOM 5152 C CA . ALA B 1 298 ? 14.852 -33.938 -20.234 1 95.88 298 ALA B CA 1
ATOM 5153 C C . ALA B 1 298 ? 15.461 -32.844 -21.109 1 95.88 298 ALA B C 1
ATOM 5155 O O . ALA B 1 298 ? 15.805 -33.094 -22.266 1 95.88 298 ALA B O 1
ATOM 5156 N N . VAL B 1 299 ? 15.555 -31.641 -20.594 1 95.94 299 VAL B N 1
ATOM 5157 C CA . VAL B 1 299 ? 16.094 -30.516 -21.359 1 95.94 299 VAL B CA 1
ATOM 5158 C C . VAL B 1 299 ? 17.625 -30.578 -21.359 1 95.94 299 VAL B C 1
ATOM 5160 O O . VAL B 1 299 ? 18.281 -29.953 -22.188 1 95.94 299 VAL B O 1
ATOM 5163 N N . GLY B 1 300 ? 18.219 -31.219 -20.375 1 93.81 300 GLY B N 1
ATOM 5164 C CA . GLY B 1 300 ? 19.656 -31.422 -20.344 1 93.81 300 GLY B CA 1
ATOM 5165 C C . GLY B 1 300 ? 20.359 -30.578 -19.297 1 93.81 300 GLY B C 1
ATOM 5166 O O . GLY B 1 300 ? 21.547 -30.281 -19.422 1 93.81 300 GLY B O 1
ATOM 5167 N N . LEU B 1 301 ? 19.578 -30.141 -18.359 1 94.19 301 LEU B N 1
ATOM 5168 C CA . LEU B 1 301 ? 20.234 -29.391 -17.281 1 94.19 301 LEU B CA 1
ATOM 5169 C C . LEU B 1 301 ? 21.047 -30.328 -16.391 1 94.19 301 LEU B C 1
ATOM 5171 O O . LEU B 1 301 ? 20.609 -31.453 -16.109 1 94.19 301 LEU B O 1
ATOM 5175 N N . ARG B 1 302 ? 22.266 -29.812 -16.094 1 92.69 302 ARG B N 1
ATOM 5176 C CA . ARG B 1 302 ? 23.141 -30.625 -15.25 1 92.69 302 ARG B CA 1
ATOM 5177 C C . ARG B 1 302 ? 23.844 -29.75 -14.211 1 92.69 302 ARG B C 1
ATOM 5179 O O . ARG B 1 302 ? 23.797 -28.516 -14.289 1 92.69 302 ARG B O 1
ATOM 5186 N N . GLY B 1 303 ? 24.297 -30.422 -13.172 1 91.38 303 GLY B N 1
ATOM 5187 C CA . GLY B 1 303 ? 25.125 -29.734 -12.18 1 91.38 303 GLY B CA 1
ATOM 5188 C C . GLY B 1 303 ? 24.344 -28.781 -11.312 1 91.38 303 GLY B C 1
ATOM 5189 O O . GLY B 1 303 ? 23.297 -29.141 -10.758 1 91.38 303 GLY B O 1
ATOM 5190 N N . THR B 1 304 ? 24.906 -27.641 -11.273 1 91.44 304 THR B N 1
ATOM 5191 C CA . THR B 1 304 ? 24.344 -26.625 -10.375 1 91.44 304 THR B CA 1
ATOM 5192 C C . THR B 1 304 ? 23.016 -26.109 -10.906 1 91.44 304 THR B C 1
ATOM 5194 O O . THR B 1 304 ? 22.094 -25.828 -10.125 1 91.44 304 THR B O 1
ATOM 5197 N N . LEU B 1 305 ? 22.938 -26.062 -12.195 1 93.31 305 LEU B N 1
ATOM 5198 C CA . LEU B 1 305 ? 21.703 -25.562 -12.797 1 93.31 305 LEU B CA 1
ATOM 5199 C C . LEU B 1 305 ? 20.531 -26.484 -12.492 1 93.31 305 LEU B C 1
ATOM 5201 O O . LEU B 1 305 ? 19.406 -26.031 -12.258 1 93.31 305 LEU B O 1
ATOM 5205 N N . LEU B 1 306 ? 20.828 -27.75 -12.531 1 94.31 306 LEU B N 1
ATOM 5206 C CA . LEU B 1 306 ? 19.797 -28.734 -12.195 1 94.31 306 LEU B CA 1
ATOM 5207 C C . LEU B 1 306 ? 19.375 -28.594 -10.734 1 94.31 306 LEU B C 1
ATOM 5209 O O . LEU B 1 306 ? 18.172 -28.625 -10.43 1 94.31 306 LEU B O 1
ATOM 5213 N N . ARG B 1 307 ? 20.297 -28.422 -9.875 1 94.31 307 ARG B N 1
ATOM 5214 C CA . ARG B 1 307 ? 20.016 -28.266 -8.453 1 94.31 307 ARG B CA 1
ATOM 5215 C C . ARG B 1 307 ? 19.203 -27 -8.195 1 94.31 307 ARG B C 1
ATOM 5217 O O . ARG B 1 307 ? 18.234 -27.031 -7.422 1 94.31 307 ARG B O 1
ATOM 5224 N N . VAL B 1 308 ? 19.594 -25.922 -8.859 1 94.12 308 VAL B N 1
ATOM 5225 C CA . VAL B 1 308 ? 18.891 -24.641 -8.711 1 94.12 308 VAL B CA 1
ATOM 5226 C C . VAL B 1 308 ? 17.453 -24.797 -9.164 1 94.12 308 VAL B C 1
ATOM 5228 O O . VAL B 1 308 ? 16.531 -24.281 -8.516 1 94.12 308 VAL B O 1
ATOM 5231 N N . ALA B 1 309 ? 17.281 -25.5 -10.227 1 95.06 309 ALA B N 1
ATOM 5232 C CA . ALA B 1 309 ? 15.945 -25.672 -10.773 1 95.06 309 ALA B CA 1
ATOM 5233 C C . ALA B 1 309 ? 15.062 -26.469 -9.812 1 95.06 309 ALA B C 1
ATOM 5235 O O . ALA B 1 309 ? 13.906 -26.094 -9.586 1 95.06 309 ALA B O 1
ATOM 5236 N N . ILE B 1 310 ? 15.586 -27.469 -9.219 1 94.81 310 ILE B N 1
ATOM 5237 C CA . ILE B 1 310 ? 14.812 -28.328 -8.328 1 94.81 310 ILE B CA 1
ATOM 5238 C C . ILE B 1 310 ? 14.5 -27.578 -7.035 1 94.81 310 ILE B C 1
ATOM 5240 O O . ILE B 1 310 ? 13.375 -27.625 -6.547 1 94.81 310 ILE B O 1
ATOM 5244 N N . VAL B 1 311 ? 15.461 -26.875 -6.488 1 93.56 311 VAL B N 1
ATOM 5245 C CA . VAL B 1 311 ? 15.266 -26.141 -5.242 1 93.56 311 VAL B CA 1
ATOM 5246 C C . VAL B 1 311 ? 14.258 -25.016 -5.461 1 93.56 311 VAL B C 1
ATOM 5248 O O . VAL B 1 311 ? 13.43 -24.75 -4.59 1 93.56 311 VAL B O 1
ATOM 5251 N N . GLN B 1 312 ? 14.344 -24.375 -6.586 1 94.38 312 GLN B N 1
ATOM 5252 C CA . GLN B 1 312 ? 13.383 -23.328 -6.922 1 94.38 312 GLN B CA 1
ATOM 5253 C C . GLN B 1 312 ? 11.953 -23.875 -6.918 1 94.38 312 GLN B C 1
ATOM 5255 O O . GLN B 1 312 ? 11.031 -23.203 -6.461 1 94.38 312 GLN B O 1
ATOM 5260 N N . ALA B 1 313 ? 11.836 -25.078 -7.438 1 94.88 313 ALA B N 1
ATOM 5261 C CA . ALA B 1 313 ? 10.516 -25.703 -7.508 1 94.88 313 ALA B CA 1
ATOM 5262 C C . ALA B 1 313 ? 10.031 -26.109 -6.125 1 94.88 313 ALA B C 1
ATOM 5264 O O . ALA B 1 313 ? 8.836 -26.359 -5.926 1 94.88 313 ALA B O 1
ATOM 5265 N N . ALA B 1 314 ? 10.891 -26.141 -5.164 1 94.25 314 ALA B N 1
ATOM 5266 C CA . ALA B 1 314 ? 10.539 -26.562 -3.809 1 94.25 314 ALA B CA 1
ATOM 5267 C C . ALA B 1 314 ? 10.258 -25.359 -2.922 1 94.25 314 ALA B C 1
ATOM 5269 O O . ALA B 1 314 ? 10.109 -25.484 -1.704 1 94.25 314 ALA B O 1
ATOM 5270 N N . LEU B 1 315 ? 10.18 -24.188 -3.512 1 94.44 315 LEU B N 1
ATOM 5271 C CA . LEU B 1 315 ? 9.812 -22.969 -2.789 1 94.44 315 LEU B CA 1
ATOM 5272 C C . LEU B 1 315 ? 8.328 -22.969 -2.459 1 94.44 315 LEU B C 1
ATOM 5274 O O . LEU B 1 315 ? 7.551 -23.719 -3.051 1 94.44 315 LEU B O 1
ATOM 5278 N N . PRO B 1 316 ? 7.938 -22.203 -1.489 1 94.56 316 PRO B N 1
ATOM 5279 C CA . PRO B 1 316 ? 6.516 -22.156 -1.129 1 94.56 316 PRO B CA 1
ATOM 5280 C C . PRO B 1 316 ? 5.652 -21.516 -2.213 1 94.56 316 PRO B C 1
ATOM 5282 O O . PRO B 1 316 ? 6.18 -20.969 -3.186 1 94.56 316 PRO B O 1
ATOM 5285 N N . GLN B 1 317 ? 4.344 -21.625 -1.972 1 95.38 317 GLN B N 1
ATOM 5286 C CA . GLN B 1 317 ? 3.344 -21.141 -2.912 1 95.38 317 GLN B CA 1
ATOM 5287 C C . GLN B 1 317 ? 3.441 -19.625 -3.068 1 95.38 317 GLN B C 1
ATOM 5289 O O . GLN B 1 317 ? 3.658 -18.906 -2.09 1 95.38 317 GLN B O 1
ATOM 5294 N N . GLY B 1 318 ? 3.334 -19.188 -4.281 1 94.5 318 GLY B N 1
ATOM 5295 C CA . GLY B 1 318 ? 3.311 -17.766 -4.547 1 94.5 318 GLY B CA 1
ATOM 5296 C C . GLY B 1 318 ? 2.062 -17.078 -4.023 1 94.5 318 GLY B C 1
ATOM 5297 O O . GLY B 1 318 ? 1.019 -17.703 -3.869 1 94.5 318 GLY B O 1
ATOM 5298 N N . ILE B 1 319 ? 2.156 -15.797 -3.885 1 93.44 319 ILE B N 1
ATOM 5299 C CA . ILE B 1 319 ? 1.065 -15.031 -3.295 1 93.44 319 ILE B CA 1
ATOM 5300 C C . ILE B 1 319 ? 0.073 -14.625 -4.383 1 93.44 319 ILE B C 1
ATOM 5302 O O . ILE B 1 319 ? -1.134 -14.555 -4.137 1 93.44 319 ILE B O 1
ATOM 5306 N N . VAL B 1 320 ? 0.529 -14.383 -5.594 1 93.94 320 VAL B N 1
ATOM 5307 C CA . VAL B 1 320 ? -0.291 -13.82 -6.664 1 93.94 320 VAL B CA 1
ATOM 5308 C C . VAL B 1 320 ? -1.417 -14.789 -7.016 1 93.94 320 VAL B C 1
ATOM 5310 O O . VAL B 1 320 ? -2.57 -14.383 -7.168 1 93.94 320 VAL B O 1
ATOM 5313 N N . PRO B 1 321 ? -1.108 -16.109 -7.066 1 96.12 321 PRO B N 1
ATOM 5314 C CA . PRO B 1 321 ? -2.207 -17.047 -7.336 1 96.12 321 PRO B CA 1
ATOM 5315 C C . PRO B 1 321 ? -3.312 -16.969 -6.285 1 96.12 321 PRO B C 1
ATOM 5317 O O . PRO B 1 321 ? -4.488 -17.156 -6.609 1 96.12 321 PRO B O 1
ATOM 5320 N N . PHE B 1 322 ? -2.977 -16.766 -5.062 1 95.5 322 PHE B N 1
ATOM 5321 C CA . PHE B 1 322 ? -3.99 -16.609 -4.027 1 95.5 322 PHE B CA 1
ATOM 5322 C C . PHE B 1 322 ? -4.867 -15.391 -4.324 1 95.5 322 PHE B C 1
ATOM 5324 O O . PHE B 1 322 ? -6.094 -15.461 -4.203 1 95.5 322 PHE B O 1
ATOM 5331 N N . VAL B 1 323 ? -4.211 -14.312 -4.617 1 94.94 323 VAL B N 1
ATOM 5332 C CA . VAL B 1 323 ? -4.934 -13.07 -4.879 1 94.94 323 VAL B CA 1
ATOM 5333 C C . VAL B 1 323 ? -5.969 -13.297 -5.977 1 94.94 323 VAL B C 1
ATOM 5335 O O . VAL B 1 323 ? -7.117 -12.867 -5.859 1 94.94 323 VAL B O 1
ATOM 5338 N N . PHE B 1 324 ? -5.59 -14.016 -7.016 1 95.5 324 PHE B N 1
ATOM 5339 C CA . PHE B 1 324 ? -6.504 -14.305 -8.117 1 95.5 324 PHE B CA 1
ATOM 5340 C C . PHE B 1 324 ? -7.598 -15.266 -7.668 1 95.5 324 PHE B C 1
ATOM 5342 O O . PHE B 1 324 ? -8.766 -15.086 -8 1 95.5 324 PHE B O 1
ATOM 5349 N N . ALA B 1 325 ? -7.195 -16.25 -6.949 1 96 325 ALA B N 1
ATOM 5350 C CA . ALA B 1 325 ? -8.164 -17.234 -6.469 1 96 325 ALA B CA 1
ATOM 5351 C C . ALA B 1 325 ? -9.234 -16.562 -5.605 1 96 325 ALA B C 1
ATOM 5353 O O . ALA B 1 325 ? -10.406 -16.938 -5.676 1 96 325 ALA B O 1
ATOM 5354 N N . LYS B 1 326 ? -8.781 -15.641 -4.812 1 94.62 326 LYS B N 1
ATOM 5355 C CA . LYS B 1 326 ? -9.727 -14.922 -3.963 1 94.62 326 LYS B CA 1
ATOM 5356 C C . LYS B 1 326 ? -10.633 -14.023 -4.797 1 94.62 326 LYS B C 1
ATOM 5358 O O . LYS B 1 326 ? -11.844 -13.961 -4.562 1 94.62 326 LYS B O 1
ATOM 5363 N N . GLU B 1 327 ? -10.062 -13.398 -5.738 1 91.94 327 GLU B N 1
ATOM 5364 C CA . GLU B 1 327 ? -10.828 -12.5 -6.598 1 91.94 327 GLU B CA 1
ATOM 5365 C C . GLU B 1 327 ? -11.867 -13.273 -7.406 1 91.94 327 GLU B C 1
ATOM 5367 O O . GLU B 1 327 ? -12.992 -12.805 -7.59 1 91.94 327 GLU B O 1
ATOM 5372 N N . TYR B 1 328 ? -11.539 -14.469 -7.883 1 93.12 328 TYR B N 1
ATOM 5373 C CA . TYR B 1 328 ? -12.43 -15.258 -8.727 1 93.12 328 TYR B CA 1
ATOM 5374 C C . TYR B 1 328 ? -13.164 -16.312 -7.902 1 93.12 328 TYR B C 1
ATOM 5376 O O . TYR B 1 328 ? -14.008 -17.047 -8.43 1 93.12 328 TYR B O 1
ATOM 5384 N N . ASN B 1 329 ? -12.781 -16.391 -6.648 1 93.62 329 ASN B N 1
ATOM 5385 C CA . ASN B 1 329 ? -13.422 -17.281 -5.688 1 93.62 329 ASN B CA 1
ATOM 5386 C C . ASN B 1 329 ? -13.281 -18.734 -6.094 1 93.62 329 ASN B C 1
ATOM 5388 O O . ASN B 1 329 ? -14.281 -19.469 -6.176 1 93.62 329 ASN B O 1
ATOM 5392 N N . VAL B 1 330 ? -12.094 -19.094 -6.398 1 95.25 330 VAL B N 1
ATOM 5393 C CA . VAL B 1 330 ? -11.789 -20.484 -6.723 1 95.25 330 VAL B CA 1
ATOM 5394 C C . VAL B 1 330 ? -10.828 -21.047 -5.68 1 95.25 330 VAL B C 1
ATOM 5396 O O . VAL B 1 330 ? -9.609 -20.969 -5.84 1 95.25 330 VAL B O 1
ATOM 5399 N N . HIS B 1 331 ? -11.297 -21.641 -4.676 1 94.56 331 HIS B N 1
ATOM 5400 C CA . HIS B 1 331 ? -10.609 -22.328 -3.592 1 94.56 331 HIS B CA 1
ATOM 5401 C C . HIS B 1 331 ? -9.523 -21.438 -2.984 1 94.56 331 HIS B C 1
ATOM 5403 O O . HIS B 1 331 ? -8.375 -21.875 -2.855 1 94.56 331 HIS B O 1
ATOM 5409 N N . PRO B 1 332 ? -9.859 -20.25 -2.6 1 95.31 332 PRO B N 1
ATOM 5410 C CA . PRO B 1 332 ? -8.844 -19.391 -1.994 1 95.31 332 PRO B CA 1
ATOM 5411 C C . PRO B 1 332 ? -8.32 -19.938 -0.669 1 95.31 332 PRO B C 1
ATOM 5413 O O . PRO B 1 332 ? -7.172 -19.656 -0.297 1 95.31 332 PRO B O 1
ATOM 5416 N N . ALA B 1 333 ? -9.055 -20.719 -0.041 1 96 333 ALA B N 1
ATOM 5417 C CA . ALA B 1 333 ? -8.664 -21.297 1.246 1 96 333 ALA B CA 1
ATOM 5418 C C . ALA B 1 333 ? -7.461 -22.219 1.092 1 96 333 ALA B C 1
ATOM 5420 O O . ALA B 1 333 ? -6.574 -22.234 1.949 1 96 333 ALA B O 1
ATOM 5421 N N . ILE B 1 334 ? -7.449 -22.906 0.017 1 96.19 334 ILE B N 1
ATOM 5422 C CA . ILE B 1 334 ? -6.367 -23.844 -0.227 1 96.19 334 ILE B CA 1
ATOM 5423 C C . ILE B 1 334 ? -5.074 -23.094 -0.517 1 96.19 334 ILE B C 1
ATOM 5425 O O . ILE B 1 334 ? -4.031 -23.375 0.073 1 96.19 334 ILE B O 1
ATOM 5429 N N . LEU B 1 335 ? -5.137 -22.156 -1.373 1 96.38 335 LEU B N 1
ATOM 5430 C CA . LEU B 1 335 ? -3.951 -21.391 -1.76 1 96.38 335 LEU B CA 1
ATOM 5431 C C . LEU B 1 335 ? -3.455 -20.531 -0.604 1 96.38 335 LEU B C 1
ATOM 5433 O O . LEU B 1 335 ? -2.246 -20.359 -0.423 1 96.38 335 LEU B O 1
ATOM 5437 N N . SER B 1 336 ? -4.391 -19.953 0.142 1 95.38 336 SER B N 1
ATOM 5438 C CA . SER B 1 336 ? -3.988 -19.188 1.31 1 95.38 336 SER B CA 1
ATOM 5439 C C . SER B 1 336 ? -3.227 -20.047 2.311 1 95.38 336 SER B C 1
ATOM 5441 O O . SER B 1 336 ? -2.184 -19.625 2.826 1 95.38 336 SER B O 1
ATOM 5443 N N . THR B 1 337 ? -3.691 -21.219 2.535 1 94.75 337 THR B N 1
ATOM 5444 C CA . THR B 1 337 ? -3.039 -22.156 3.451 1 94.75 337 THR B CA 1
ATOM 5445 C C . THR B 1 337 ? -1.661 -22.547 2.926 1 94.75 337 THR B C 1
ATOM 5447 O O . THR B 1 337 ? -0.699 -22.625 3.693 1 94.75 337 THR B O 1
ATOM 5450 N N . ALA B 1 338 ? -1.637 -22.75 1.694 1 95.12 338 ALA B N 1
ATOM 5451 C CA . ALA B 1 338 ? -0.378 -23.141 1.07 1 95.12 338 ALA B CA 1
ATOM 5452 C C . ALA B 1 338 ? 0.667 -22.031 1.187 1 95.12 338 ALA B C 1
ATOM 5454 O O . ALA B 1 338 ? 1.854 -22.312 1.377 1 95.12 338 ALA B O 1
ATOM 5455 N N . VAL B 1 339 ? 0.26 -20.828 1.069 1 94.12 339 VAL B N 1
ATOM 5456 C CA . VAL B 1 339 ? 1.181 -19.703 1.171 1 94.12 339 VAL B CA 1
ATOM 5457 C C . VAL B 1 339 ? 1.657 -19.547 2.613 1 94.12 339 VAL B C 1
ATOM 5459 O O . VAL B 1 339 ? 2.859 -19.453 2.869 1 94.12 339 VAL B O 1
ATOM 5462 N N . ILE B 1 340 ? 0.769 -19.625 3.545 1 92 340 ILE B N 1
ATOM 5463 C CA . ILE B 1 340 ? 1.055 -19.344 4.945 1 92 340 ILE B CA 1
ATOM 5464 C C . ILE B 1 340 ? 1.921 -20.453 5.531 1 92 340 ILE B C 1
ATOM 5466 O O . ILE B 1 340 ? 3.008 -20.188 6.051 1 92 340 ILE B O 1
ATOM 5470 N N . PHE B 1 341 ? 1.543 -21.609 5.352 1 90.5 341 PHE B N 1
ATOM 5471 C CA . PHE B 1 341 ? 2.246 -22.719 5.973 1 90.5 341 PHE B CA 1
ATOM 5472 C C . PHE B 1 341 ? 3.418 -23.172 5.109 1 90.5 341 PHE B C 1
ATOM 5474 O O . PHE B 1 341 ? 4.414 -23.688 5.625 1 90.5 341 PHE B O 1
ATOM 5481 N N . GLY B 1 342 ? 3.229 -22.922 3.879 1 90.94 342 GLY B N 1
ATOM 5482 C CA . GLY B 1 342 ? 4.367 -23.172 3.012 1 90.94 342 GLY B CA 1
ATOM 5483 C C . GLY B 1 342 ? 5.59 -22.359 3.367 1 90.94 342 GLY B C 1
ATOM 5484 O O . GLY B 1 342 ? 6.711 -22.875 3.379 1 90.94 342 GLY B O 1
ATOM 5485 N N . MET B 1 343 ? 5.324 -21.109 3.658 1 87.44 343 MET B N 1
ATOM 5486 C CA . MET B 1 343 ? 6.43 -20.219 4 1 87.44 343 MET B CA 1
ATOM 5487 C C . MET B 1 343 ? 7.051 -20.625 5.336 1 87.44 343 MET B C 1
ATOM 5489 O O . MET B 1 343 ? 8.258 -20.469 5.527 1 87.44 343 MET B O 1
ATOM 5493 N N . LEU B 1 344 ? 6.285 -21.188 6.215 1 87.44 344 LEU B N 1
ATOM 5494 C CA . LEU B 1 344 ? 6.785 -21.594 7.523 1 87.44 344 LEU B CA 1
ATOM 5495 C C . LEU B 1 344 ? 7.695 -22.812 7.402 1 87.44 344 LEU B C 1
ATOM 5497 O O . LEU B 1 344 ? 8.727 -22.891 8.07 1 87.44 344 LEU B O 1
ATOM 5501 N N . ILE B 1 345 ? 7.336 -23.672 6.508 1 89.88 345 ILE B N 1
ATOM 5502 C CA . ILE B 1 345 ? 8.086 -24.922 6.438 1 89.88 345 ILE B CA 1
ATOM 5503 C C . ILE B 1 345 ? 9.07 -24.859 5.273 1 89.88 345 ILE B C 1
ATOM 5505 O O . ILE B 1 345 ? 9.836 -25.812 5.055 1 89.88 345 ILE B O 1
ATOM 5509 N N . ALA B 1 346 ? 9.039 -23.828 4.586 1 85.25 346 ALA B N 1
ATOM 5510 C CA . ALA B 1 346 ? 9.82 -23.734 3.359 1 85.25 346 ALA B CA 1
ATOM 5511 C C . ALA B 1 346 ? 11.32 -23.812 3.656 1 85.25 346 ALA B C 1
ATOM 5513 O O . ALA B 1 346 ? 12.07 -24.453 2.924 1 85.25 346 ALA B O 1
ATOM 5514 N N . LEU B 1 347 ? 11.781 -23.156 4.73 1 84.5 347 LEU B N 1
ATOM 5515 C CA . LEU B 1 347 ? 13.211 -23.109 5.012 1 84.5 347 LEU B CA 1
ATOM 5516 C C . LEU B 1 347 ? 13.742 -24.516 5.32 1 84.5 347 LEU B C 1
ATOM 5518 O O . LEU B 1 347 ? 14.688 -24.969 4.676 1 84.5 347 LEU B O 1
ATOM 5522 N N . PRO B 1 348 ? 13.172 -25.219 6.211 1 88.06 348 PRO B N 1
ATOM 5523 C CA . PRO B 1 348 ? 13.656 -26.578 6.465 1 88.06 348 PRO B CA 1
ATOM 5524 C C . PRO B 1 348 ? 13.531 -27.484 5.242 1 88.06 348 PRO B C 1
ATOM 5526 O O . PRO B 1 348 ? 14.414 -28.312 4.992 1 88.06 348 PRO B O 1
ATOM 5529 N N . ILE B 1 349 ? 12.531 -27.375 4.473 1 90.56 349 ILE B N 1
ATOM 5530 C CA . ILE B 1 349 ? 12.305 -28.234 3.322 1 90.56 349 ILE B CA 1
ATOM 5531 C C . ILE B 1 349 ? 13.344 -27.953 2.24 1 90.56 349 ILE B C 1
ATOM 5533 O O . ILE B 1 349 ? 13.906 -28.859 1.644 1 90.56 349 ILE B O 1
ATOM 5537 N N . THR B 1 350 ? 13.562 -26.688 1.986 1 88.31 350 THR B N 1
ATOM 5538 C CA . THR B 1 350 ? 14.539 -26.328 0.962 1 88.31 350 THR B CA 1
ATOM 5539 C C . THR B 1 350 ? 15.938 -26.75 1.381 1 88.31 350 THR B C 1
ATOM 5541 O O . THR B 1 350 ? 16.766 -27.094 0.535 1 88.31 350 THR B O 1
ATOM 5544 N N . LEU B 1 351 ? 16.219 -26.75 2.654 1 86.5 351 LEU B N 1
ATOM 5545 C CA . LEU B 1 351 ? 17.516 -27.219 3.156 1 86.5 351 LEU B CA 1
ATOM 5546 C C . LEU B 1 351 ? 17.672 -28.719 2.938 1 86.5 351 LEU B C 1
ATOM 5548 O O . LEU B 1 351 ? 18.766 -29.188 2.613 1 86.5 351 LEU B O 1
ATOM 5552 N N . VAL B 1 352 ? 16.625 -29.375 3.164 1 90.12 352 VAL B N 1
ATOM 5553 C CA . VAL B 1 352 ? 16.656 -30.812 2.936 1 90.12 352 VAL B CA 1
ATOM 5554 C C . VAL B 1 352 ? 16.953 -31.094 1.466 1 90.12 352 VAL B C 1
ATOM 5556 O O . VAL B 1 352 ? 17.797 -31.953 1.15 1 90.12 352 VAL B O 1
ATOM 5559 N N . TYR B 1 353 ? 16.328 -30.422 0.57 1 91.69 353 TYR B N 1
ATOM 5560 C CA . TYR B 1 353 ? 16.594 -30.594 -0.856 1 91.69 353 TYR B CA 1
ATOM 5561 C C . TYR B 1 353 ? 18.031 -30.203 -1.196 1 91.69 353 TYR B C 1
ATOM 5563 O O . TYR B 1 353 ? 18.672 -30.875 -2.006 1 91.69 353 TYR B O 1
ATOM 5571 N N . TYR B 1 354 ? 18.5 -29.203 -0.602 1 87.69 354 TYR B N 1
ATOM 5572 C CA . TYR B 1 354 ? 19.859 -28.719 -0.821 1 87.69 354 TYR B CA 1
ATOM 5573 C C . TYR B 1 354 ? 20.875 -29.781 -0.404 1 87.69 354 TYR B C 1
ATOM 5575 O O . TYR B 1 354 ? 21.859 -30.016 -1.116 1 87.69 354 TYR B O 1
ATOM 5583 N N . ILE B 1 355 ? 20.625 -30.422 0.693 1 86.94 355 ILE B N 1
ATOM 5584 C CA . ILE B 1 355 ? 21.547 -31.422 1.232 1 86.94 355 ILE B CA 1
ATOM 5585 C C . ILE B 1 355 ? 21.453 -32.688 0.397 1 86.94 355 ILE B C 1
ATOM 5587 O O . ILE B 1 355 ? 22.484 -33.281 0.056 1 86.94 355 ILE B O 1
ATOM 5591 N N . LEU B 1 356 ? 20.219 -33.062 0.103 1 87.62 356 LEU B N 1
ATOM 5592 C CA . LEU B 1 356 ? 20 -34.312 -0.647 1 87.62 356 LEU B CA 1
ATOM 5593 C C . LEU B 1 356 ? 20.625 -34.219 -2.035 1 87.62 356 LEU B C 1
ATOM 5595 O O . LEU B 1 356 ? 21.125 -35.188 -2.572 1 87.62 356 LEU B O 1
ATOM 5599 N N . LEU B 1 357 ? 20.469 -33.062 -2.676 1 84.62 357 LEU B N 1
ATOM 5600 C CA . LEU B 1 357 ? 20.969 -32.906 -4.035 1 84.62 357 LEU B CA 1
ATOM 5601 C C . LEU B 1 357 ? 22.469 -32.594 -4.035 1 84.62 357 LEU B C 1
ATOM 5603 O O . LEU B 1 357 ? 23.094 -32.594 -5.09 1 84.62 357 LEU B O 1
ATOM 5607 N N . GLY B 1 358 ? 23.031 -32.656 -2.982 1 69.38 358 GLY B N 1
ATOM 5608 C CA . GLY B 1 358 ? 24.484 -32.562 -2.873 1 69.38 358 GLY B CA 1
ATOM 5609 C C . GLY B 1 358 ? 24.969 -31.156 -2.646 1 69.38 358 GLY B C 1
ATOM 5610 O O . GLY B 1 358 ? 24.484 -30.219 -3.281 1 69.38 358 GLY B O 1
ATOM 5611 N N . LEU B 1 359 ? 25.609 -30.766 -1.255 1 54.81 359 LEU B N 1
ATOM 5612 C CA . LEU B 1 359 ? 26.359 -29.547 -0.975 1 54.81 359 LEU B CA 1
ATOM 5613 C C . LEU B 1 359 ? 27.344 -29.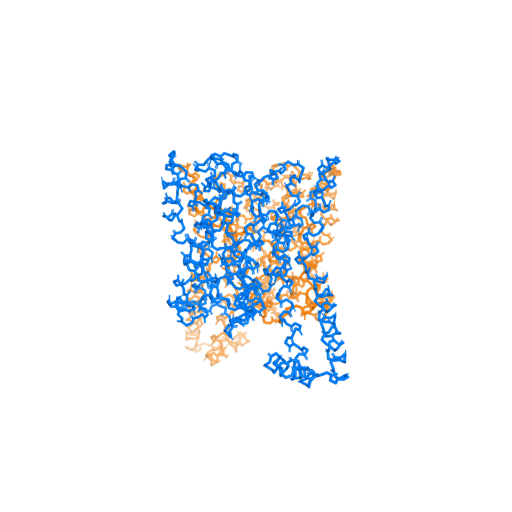266 -2.092 1 54.81 359 LEU B C 1
ATOM 5615 O O . LEU B 1 359 ? 27.891 -30.188 -2.709 1 54.81 359 LEU B O 1
#

Solvent-accessible surface area (backbone atoms only — not comparable to full-atom values): 35578 Å² total; per-residue (Å²): 124,72,46,71,70,35,52,50,50,34,45,35,51,49,49,23,48,48,49,36,16,50,54,28,22,40,34,41,65,73,64,57,71,58,51,74,61,18,46,50,30,47,40,46,47,30,54,58,47,15,46,17,37,33,42,20,53,55,30,44,73,40,65,75,87,74,61,60,61,67,61,52,49,17,56,49,43,25,48,50,50,51,50,51,53,40,50,50,43,35,72,71,35,93,82,39,40,73,65,54,42,52,49,51,48,44,43,32,64,40,42,27,39,71,66,53,34,26,50,44,38,26,42,68,71,31,69,69,44,29,58,52,33,52,52,52,45,39,47,38,47,55,51,51,48,40,49,49,50,47,52,53,39,41,54,52,41,50,51,51,47,41,67,73,40,48,65,65,42,46,55,53,59,56,44,70,69,51,58,77,72,68,68,89,60,78,64,54,63,53,47,57,47,48,51,51,49,48,52,50,50,38,49,52,52,31,50,55,51,44,68,68,29,50,48,46,48,29,31,52,50,12,48,53,44,15,54,51,24,65,72,70,69,51,76,78,55,63,46,58,50,40,36,43,42,38,44,19,54,21,22,65,31,47,45,31,23,36,51,15,38,54,48,41,71,37,95,39,91,62,54,52,37,70,68,53,46,52,49,48,47,44,37,18,58,44,50,13,20,50,44,31,44,53,26,24,52,72,70,61,49,57,72,67,61,34,49,50,50,28,47,52,34,30,35,26,37,24,65,65,61,27,48,50,19,52,74,71,64,49,63,32,40,50,42,47,43,37,29,58,52,25,57,70,48,24,62,65,50,38,49,50,50,45,54,72,72,53,124,125,75,45,71,69,36,51,50,48,35,46,35,50,49,49,24,46,49,50,36,16,49,54,28,21,40,34,40,65,73,64,56,72,58,51,73,61,18,47,50,31,48,39,48,46,32,54,58,49,14,45,18,37,35,42,19,53,54,29,45,71,40,65,75,87,74,60,60,61,67,60,50,48,15,56,50,43,26,48,49,51,51,50,51,53,40,50,51,44,36,72,73,36,92,82,39,40,72,62,54,42,54,48,51,48,44,42,33,62,40,42,26,38,72,68,55,36,26,48,45,37,26,41,68,70,32,68,70,44,29,56,54,34,51,52,50,47,38,47,37,48,54,49,51,49,41,48,50,51,48,53,53,39,40,52,52,41,49,52,50,46,41,67,73,39,47,66,66,42,48,55,54,56,53,44,68,70,51,57,77,70,74,67,89,60,75,64,54,63,52,47,56,46,48,49,51,48,46,52,50,51,37,49,52,51,31,51,56,50,44,69,67,30,50,49,45,47,29,30,51,52,12,49,54,45,15,56,51,25,63,71,68,68,52,76,77,54,62,45,58,50,39,36,42,42,37,46,20,53,20,21,65,31,47,44,30,22,34,50,16,37,54,47,42,72,36,96,39,90,60,55,53,37,69,68,53,47,53,49,48,49,44,36,20,59,44,50,14,20,50,45,30,43,52,26,23,53,73,70,61,48,56,70,66,60,34,51,51,51,28,46,50,35,30,33,26,38,24,64,66,62,27,47,48,19,52,75,72,65,50,63,32,41,51,42,46,43,38,28,58,53,25,56,72,48,23,61,65,51,37,49,49,50,44,53,72,71,52,124

InterPro domains:
  IPR004776 Membrane transport PIN-like [PF03547] (10-354)
  IPR014024 Auxin efflux carrier, plant type [TIGR00946] (1-359)
  IPR051107 Auxin Efflux Carrier [PTHR31752] (1-195)

Radius of gyration: 29.99 Å; Cα contacts (8 Å, |Δi|>4): 977; chains: 2; bounding box: 58×84×85 Å

Foldseek 3Di:
DQDPVLVVLLCVLQVLLVVLLVVLLCCCQPVNPDDPVRLVVLLVCLQQAQVLLLLLLLLQPAAPVPADVLLLQLLVQLLVVLLVVLVCCLVVDPPRDLLVSLLLSLLQRAFALPRNVQSNCCSQPNNVLNNNSSVNSNCCLAPVVLVSLLSLLLVVLVVVCCVVCVPLVVVLVVCVVVVVPPPPDPVVVVNVVSVVVSVVVSNVRSVVVSVVGSSNVSSVVSNVNSVVCVVVVNDDDPVVVVVSCVSNVCNSSSLSSSLSNVCSPAPDNQRLDDVLLVVSLCSQQPVNLVSSLVSSVVSPDDDPSSLSSSLSSRHFRHSSSLSVCVVSVRPSSNSSSRRVVRSVCSVVSSVVSSVVVPD/DQDPVLVVLLCVLQVLLVVLLVVLLCCCQPVNPDDPVRLVVLLVCLQQAQVLLLLLLLLQPAAPVPADVLLLQLLVQLLVVLLVVLVCCLVVDPPRDLLVSLLLSLLQRAFALPRNVQSNCCSQPNNVLNNNSSNNSNCCLAPVVLVSLLSLLLVVLVVVCCVVCVPLVVVLVVCVVVVPCPPPDPVVVVNVVSVVVSVVVSNVRSVVVSVVGSSNVSSVVSNVNSVVCVVVVNDDDPVVSVVSCVSNVCNSSSLSSSLSNVCSPAPDNQRLDDVLLVVSLCSQQPVNLVSSLVSSVVSPDDDPSSLSSSLSSRHFRHSSSLSVCVVSVRPSSNSSSRRVVRSVCSVVSSVVSSVVVPD